Protein AF-A0A9E1URF8-F1 (afdb_monomer_lite)

Radius of gyration: 31.55 Å; chains: 1; bounding box: 64×86×86 Å

pLDDT: mean 79.65, std 16.16, range [24.22, 97.81]

Structure (mmCIF, N/CA/C/O backbone):
data_AF-A0A9E1URF8-F1
#
_entry.id   AF-A0A9E1URF8-F1
#
loop_
_atom_site.group_PDB
_atom_site.id
_atom_site.type_symbol
_atom_site.label_atom_id
_atom_site.label_alt_id
_atom_site.label_comp_id
_atom_site.label_asym_id
_atom_site.label_entity_id
_atom_site.label_seq_id
_atom_site.pdbx_PDB_ins_code
_atom_site.Cartn_x
_atom_site.Cartn_y
_atom_site.Cartn_z
_atom_site.occupancy
_atom_site.B_iso_or_equiv
_atom_site.auth_seq_id
_atom_site.auth_comp_id
_atom_site.auth_asym_id
_atom_site.auth_atom_id
_atom_site.pdbx_PDB_model_num
ATOM 1 N N . MET A 1 1 ? -19.059 9.913 54.312 1.00 42.00 1 MET A N 1
ATOM 2 C CA . MET A 1 1 ? -19.598 9.337 53.066 1.00 42.00 1 MET A CA 1
ATOM 3 C C . MET A 1 1 ? -18.740 9.883 51.946 1.00 42.00 1 MET A C 1
ATOM 5 O O . MET A 1 1 ? -18.794 11.081 51.716 1.00 42.00 1 MET A O 1
ATOM 9 N N . VAL A 1 2 ? -17.855 9.065 51.375 1.00 47.31 2 VAL A N 1
ATOM 10 C CA . VAL A 1 2 ? -17.087 9.467 50.189 1.00 47.31 2 VAL A CA 1
ATOM 11 C C . VAL A 1 2 ? -18.088 9.438 49.040 1.00 47.31 2 VAL A C 1
ATOM 13 O O . VAL A 1 2 ? -18.632 8.384 48.735 1.00 47.31 2 VAL A O 1
ATOM 16 N N . THR A 1 3 ? -18.453 10.602 48.520 1.00 55.50 3 THR A N 1
ATOM 17 C CA . THR A 1 3 ? -19.272 10.703 47.311 1.00 55.50 3 THR A CA 1
ATOM 18 C C . THR A 1 3 ? -18.408 10.273 46.134 1.00 55.50 3 THR A C 1
ATOM 20 O O . THR A 1 3 ? -17.404 10.929 45.859 1.00 55.50 3 THR A O 1
ATOM 23 N N . ASP A 1 4 ? -18.778 9.174 45.477 1.00 77.75 4 ASP A N 1
ATOM 24 C CA . ASP A 1 4 ? -18.126 8.704 44.255 1.00 77.75 4 ASP A CA 1
ATOM 25 C C . ASP A 1 4 ? -18.228 9.790 43.170 1.00 77.75 4 ASP A C 1
ATOM 27 O O . ASP A 1 4 ? -19.323 10.102 42.696 1.00 77.75 4 ASP A O 1
ATOM 31 N N . ARG A 1 5 ? -17.093 10.397 42.804 1.00 91.38 5 ARG A N 1
ATOM 32 C CA . ARG A 1 5 ? -17.011 11.490 41.821 1.00 91.38 5 ARG A CA 1
ATOM 33 C C . ARG A 1 5 ? -16.596 10.973 40.444 1.00 91.38 5 ARG A C 1
ATOM 35 O O . ARG A 1 5 ? -15.884 9.976 40.341 1.00 91.38 5 ARG A O 1
ATOM 42 N N . ILE A 1 6 ? -17.019 11.651 39.381 1.00 95.31 6 ILE A N 1
ATOM 43 C CA . ILE A 1 6 ? -16.545 11.398 38.012 1.00 95.31 6 ILE A CA 1
ATOM 44 C C . ILE A 1 6 ? -15.456 12.420 37.688 1.00 95.31 6 ILE A C 1
ATOM 46 O O . ILE A 1 6 ? -15.626 13.614 37.942 1.00 95.31 6 ILE A O 1
ATOM 50 N N . VAL A 1 7 ? -14.340 11.961 37.128 1.00 96.94 7 VAL A N 1
ATOM 51 C CA . VAL A 1 7 ? -13.270 12.849 36.659 1.00 96.94 7 VAL A CA 1
ATOM 52 C C . VAL A 1 7 ? -13.406 13.019 35.154 1.00 96.94 7 VAL A C 1
ATOM 54 O O . VAL A 1 7 ? -13.582 12.036 34.447 1.00 96.94 7 VAL A O 1
ATOM 57 N N . VAL A 1 8 ? -13.350 14.250 34.658 1.00 97.38 8 VAL A N 1
ATOM 58 C CA . VAL A 1 8 ? -13.491 14.581 33.239 1.00 97.38 8 VAL A CA 1
ATOM 59 C C . VAL A 1 8 ? -12.167 15.140 32.733 1.00 97.38 8 VAL A C 1
ATOM 61 O O . VAL A 1 8 ? -11.780 16.230 33.143 1.00 97.38 8 VAL A O 1
ATOM 64 N N . LEU A 1 9 ? -11.501 14.419 31.829 1.00 97.06 9 LEU A N 1
ATOM 65 C CA . LEU A 1 9 ? -10.323 14.883 31.092 1.00 97.06 9 LEU A CA 1
ATOM 66 C C . LEU A 1 9 ? -10.766 15.295 29.689 1.00 97.06 9 LEU A C 1
ATOM 68 O O . LEU A 1 9 ? -11.157 14.443 28.892 1.00 97.06 9 LEU A O 1
ATOM 72 N N . ALA A 1 10 ? -10.742 16.585 29.360 1.00 94.94 10 ALA A N 1
ATOM 73 C CA . ALA A 1 10 ? -11.346 17.058 28.114 1.00 94.94 10 ALA A CA 1
ATOM 74 C C . ALA A 1 10 ? -10.492 18.058 27.340 1.00 94.94 10 ALA A C 1
ATOM 76 O O . ALA A 1 10 ? -9.680 18.794 27.900 1.00 94.94 10 ALA A O 1
ATOM 77 N N . CYS A 1 11 ? -10.721 18.095 26.027 1.00 92.00 11 CYS A N 1
ATOM 78 C CA . CYS A 1 11 ? -10.181 19.125 25.151 1.00 92.00 11 CYS A CA 1
ATOM 79 C C . CYS A 1 11 ? -10.711 20.502 25.563 1.00 92.00 11 CYS A C 1
ATOM 81 O O . CYS A 1 11 ? -11.910 20.655 25.804 1.00 92.00 11 CYS A O 1
ATOM 83 N N . GLY A 1 12 ? -9.857 21.530 25.530 1.00 88.69 12 GLY A N 1
ATOM 84 C CA . GLY A 1 12 ? -10.263 22.917 25.779 1.00 88.69 12 GLY A CA 1
ATOM 85 C C . GLY A 1 12 ? -11.439 23.406 24.928 1.00 88.69 12 GLY A C 1
ATOM 86 O O . GLY A 1 12 ? -12.188 24.268 25.376 1.00 88.69 12 GLY A O 1
ATOM 87 N N . VAL A 1 13 ? -11.649 22.827 23.741 1.00 88.69 13 VAL A N 1
ATOM 88 C CA . VAL A 1 13 ? -12.793 23.137 22.863 1.00 88.69 13 VAL A CA 1
ATOM 89 C C . VAL A 1 13 ? -14.142 22.761 23.493 1.00 88.69 13 VAL A C 1
ATOM 91 O O . VAL A 1 13 ? -15.145 23.376 23.157 1.00 88.69 13 VAL A O 1
ATOM 94 N N . LEU A 1 14 ? -14.184 21.787 24.406 1.00 93.31 14 LEU A N 1
ATOM 95 C CA . LEU A 1 14 ? -15.411 21.345 25.086 1.00 93.31 14 LEU A CA 1
ATOM 96 C C . LEU A 1 14 ? -15.579 21.958 26.483 1.00 93.31 14 LEU A C 1
ATOM 98 O O . LEU A 1 14 ? -16.539 21.635 27.181 1.00 93.31 14 LEU A O 1
ATOM 102 N N . GLU A 1 15 ? -14.655 22.821 26.920 1.00 93.12 15 GLU A N 1
ATOM 103 C CA . GLU A 1 15 ? -14.652 23.354 28.286 1.00 93.12 15 GLU A CA 1
ATOM 104 C C . GLU A 1 15 ? -15.969 24.043 28.646 1.00 93.12 15 GLU A C 1
ATOM 106 O O . GLU A 1 15 ? -16.508 23.801 29.725 1.00 93.12 15 GLU A O 1
ATOM 111 N N . TRP A 1 16 ? -16.492 24.880 27.747 1.00 92.62 16 TRP A N 1
ATOM 112 C CA . TRP A 1 16 ? -17.740 25.599 27.983 1.00 92.62 16 TRP A CA 1
ATOM 113 C C . TRP A 1 16 ? -18.911 24.628 28.197 1.00 92.62 16 TRP A C 1
ATOM 115 O O . TRP A 1 16 ? -19.543 24.680 29.251 1.00 92.62 16 TRP A O 1
ATOM 125 N N . ASN A 1 17 ? -19.121 23.674 27.279 1.00 93.25 17 ASN A N 1
ATOM 126 C CA . ASN A 1 17 ? -20.200 22.681 27.367 1.00 93.25 17 ASN A CA 1
ATOM 127 C C . ASN A 1 17 ? -20.134 21.888 28.683 1.00 93.25 17 ASN A C 1
ATOM 129 O O . ASN A 1 17 ? -21.132 21.736 29.386 1.00 93.25 17 ASN A O 1
ATOM 133 N N . ILE A 1 18 ? -18.938 21.421 29.060 1.00 94.38 18 ILE A N 1
ATOM 134 C CA . ILE A 1 18 ? -18.736 20.640 30.289 1.00 94.38 18 ILE A CA 1
ATOM 135 C C . ILE A 1 18 ? -19.039 21.486 31.531 1.00 94.38 18 ILE A C 1
ATOM 137 O O . ILE A 1 18 ? -19.666 20.996 32.472 1.00 94.38 18 ILE A O 1
ATOM 141 N N . ARG A 1 19 ? -18.612 22.755 31.554 1.00 93.06 19 ARG A N 1
ATOM 142 C CA . ARG A 1 19 ? -18.850 23.652 32.693 1.00 93.06 19 ARG A CA 1
ATOM 143 C C . ARG A 1 19 ? -20.314 24.051 32.834 1.00 93.06 19 ARG A C 1
ATOM 145 O O . ARG A 1 19 ? -20.770 24.150 33.969 1.00 93.06 19 ARG A O 1
ATOM 152 N N . GLU A 1 20 ? -21.045 24.257 31.740 1.00 92.69 20 GLU A N 1
ATOM 153 C CA . GLU A 1 20 ? -22.490 24.507 31.803 1.00 92.69 20 GLU A CA 1
ATOM 154 C C . GLU A 1 20 ? -23.233 23.289 32.361 1.00 92.69 20 GLU A C 1
ATOM 156 O O . GLU A 1 20 ? -23.974 23.423 33.334 1.00 92.69 20 GLU A O 1
ATOM 161 N N . LEU A 1 21 ? -22.940 22.085 31.854 1.00 92.44 21 LEU A N 1
ATOM 162 C CA . LEU A 1 21 ? -23.525 20.842 32.371 1.00 92.44 21 LEU A CA 1
ATOM 163 C C . LEU A 1 21 ? -23.205 20.616 33.856 1.00 92.44 21 LEU A C 1
ATOM 165 O O . LEU A 1 21 ? -24.053 20.143 34.611 1.00 92.44 21 LEU A O 1
ATOM 169 N N . ALA A 1 22 ? -22.004 20.984 34.305 1.00 92.06 22 ALA A N 1
ATOM 170 C CA . ALA A 1 22 ? -21.599 20.838 35.700 1.00 92.06 22 ALA A CA 1
ATOM 171 C C . ALA A 1 22 ? -22.412 21.708 36.675 1.00 92.06 22 ALA A C 1
ATOM 173 O O . ALA A 1 22 ? -22.561 21.322 37.833 1.00 92.06 22 ALA A O 1
ATOM 174 N N . LYS A 1 23 ? -22.965 22.850 36.233 1.00 91.69 23 LYS A N 1
ATOM 175 C CA . LYS A 1 23 ? -23.823 23.712 37.074 1.00 91.69 23 LYS A CA 1
ATOM 176 C C . LYS A 1 23 ? -25.148 23.043 37.438 1.00 91.69 23 LYS A C 1
ATOM 178 O O . LYS A 1 23 ? -25.749 23.395 38.449 1.00 91.69 23 LYS A O 1
ATOM 183 N N . GLU A 1 24 ? -25.603 22.104 36.614 1.00 89.38 24 GLU A N 1
ATOM 184 C CA . GLU A 1 24 ? -26.851 21.366 36.818 1.00 89.38 24 GLU A CA 1
ATOM 185 C C . GLU A 1 24 ? -26.677 20.145 37.739 1.00 89.38 24 GLU A C 1
ATOM 187 O O . GLU A 1 24 ? -27.660 19.520 38.138 1.00 89.38 24 GLU A O 1
ATOM 192 N N . LEU A 1 25 ? -25.434 19.791 38.082 1.00 88.81 25 LEU A N 1
ATOM 193 C CA . LEU A 1 25 ? -25.100 18.605 38.865 1.00 88.81 25 LEU A CA 1
ATOM 194 C C . LEU A 1 25 ? -24.797 18.949 40.333 1.00 88.81 25 LEU A C 1
ATOM 196 O O . LEU A 1 25 ? -24.373 20.065 40.641 1.00 88.81 25 LEU A O 1
ATOM 200 N N . PRO A 1 26 ? -24.979 17.998 41.274 1.00 88.25 26 PRO A N 1
ATOM 201 C CA . PRO A 1 26 ? -24.660 18.224 42.680 1.00 88.25 26 PRO A CA 1
ATOM 202 C C . PRO A 1 26 ? -23.198 18.670 42.876 1.00 88.25 26 PRO A C 1
ATOM 204 O O . PRO A 1 26 ? -22.300 18.075 42.267 1.00 88.25 26 PRO A O 1
ATOM 207 N N . PRO A 1 27 ? -22.916 19.659 43.746 1.00 85.75 27 PRO A N 1
ATOM 208 C CA . PRO A 1 27 ? -21.550 20.100 44.017 1.00 85.75 27 PRO A CA 1
ATOM 209 C C . PRO A 1 27 ? -20.642 18.940 44.443 1.00 85.75 27 PRO A C 1
ATOM 211 O O . PRO A 1 27 ? -21.010 18.137 45.298 1.00 85.75 27 PRO A O 1
ATOM 214 N N . GLY A 1 28 ? -19.450 18.854 43.847 1.00 83.38 28 GLY A N 1
ATOM 215 C CA . GLY A 1 28 ? -18.476 17.793 44.132 1.00 83.38 28 GLY A CA 1
ATOM 216 C C . GLY A 1 28 ? -18.713 16.466 43.399 1.00 83.38 28 GLY A C 1
ATOM 217 O O . GLY A 1 28 ? -17.927 15.540 43.583 1.00 83.38 28 GLY A O 1
ATOM 218 N N . SER A 1 29 ? -19.746 16.365 42.552 1.00 88.12 29 SER A N 1
ATOM 219 C CA . SER A 1 29 ? -19.986 15.178 41.710 1.00 88.12 29 SER A CA 1
ATOM 220 C C . SER A 1 29 ? -19.006 15.044 40.536 1.00 88.12 29 SER A C 1
ATOM 222 O O . SER A 1 29 ? -18.731 13.923 40.106 1.00 88.12 29 SER A O 1
ATOM 224 N N . LEU A 1 30 ? -18.451 16.163 40.052 1.00 93.56 30 LEU A N 1
ATOM 225 C CA . LEU A 1 30 ? -17.481 16.217 38.958 1.00 93.56 30 LEU A CA 1
ATOM 226 C C . LEU A 1 30 ? -16.161 16.868 39.383 1.00 93.56 30 LEU A C 1
ATOM 228 O O . LEU A 1 30 ? -16.154 17.924 40.016 1.00 93.56 30 LEU A O 1
ATOM 232 N N . GLN A 1 31 ? -15.052 16.285 38.938 1.00 94.31 31 GLN A N 1
ATOM 233 C CA . GLN A 1 31 ? -13.730 16.912 38.890 1.00 94.31 31 GLN A CA 1
ATOM 234 C C . GLN A 1 31 ? -13.374 17.134 37.418 1.00 94.31 31 GLN A C 1
ATOM 236 O O . GLN A 1 31 ? -13.304 16.177 36.658 1.00 94.31 31 GLN A O 1
ATOM 241 N N . ILE A 1 32 ? -13.189 18.387 37.000 1.00 95.88 32 ILE A N 1
ATOM 242 C CA . ILE A 1 32 ? -12.977 18.742 35.589 1.00 95.88 32 ILE A CA 1
ATOM 243 C C . ILE A 1 32 ? -11.530 19.184 35.394 1.00 95.88 32 ILE A C 1
ATOM 245 O O . ILE A 1 32 ? -11.098 20.163 36.004 1.00 95.88 32 ILE A O 1
ATOM 249 N N . GLU A 1 33 ? -10.818 18.509 34.499 1.00 95.62 33 GLU A N 1
ATOM 250 C CA . GLU A 1 33 ? -9.464 18.844 34.075 1.00 95.62 33 GLU A CA 1
ATOM 251 C C . GLU A 1 33 ? -9.463 19.128 32.569 1.00 95.62 33 GLU A C 1
ATOM 253 O O . GLU A 1 33 ? -9.773 18.275 31.732 1.00 95.62 33 GLU A O 1
ATOM 258 N N . ILE A 1 34 ? -9.149 20.376 32.223 1.00 93.69 34 ILE A N 1
ATOM 259 C CA . ILE A 1 34 ? -9.137 20.848 30.841 1.00 93.69 34 ILE A CA 1
ATOM 260 C C . ILE A 1 34 ? -7.703 20.853 30.333 1.00 93.69 34 ILE A C 1
ATOM 262 O O . ILE A 1 34 ? -6.846 21.559 30.862 1.00 93.69 34 ILE A O 1
ATOM 266 N N . LEU A 1 35 ? -7.463 20.088 29.275 1.00 88.81 35 LEU A N 1
ATOM 267 C CA . LEU A 1 35 ? -6.190 20.056 28.570 1.00 88.81 35 LEU A CA 1
ATOM 268 C C . LEU A 1 35 ? -6.166 21.112 27.448 1.00 88.81 35 LEU A C 1
ATOM 270 O O . LEU A 1 35 ? -7.229 21.524 26.961 1.00 88.81 35 LEU A O 1
ATOM 274 N N . PRO A 1 36 ? -4.972 21.550 26.999 1.00 83.50 36 PRO A N 1
ATOM 275 C CA . PRO A 1 36 ? -4.839 22.485 25.887 1.00 83.50 36 PRO A CA 1
ATOM 276 C C . PRO A 1 36 ? -5.662 22.077 24.657 1.00 83.50 36 PRO A C 1
ATOM 278 O O . PRO A 1 36 ? -5.729 20.905 24.279 1.00 83.50 36 PRO A O 1
ATOM 281 N N . ALA A 1 37 ? -6.293 23.058 24.012 1.00 72.44 37 ALA A N 1
ATOM 282 C CA . ALA A 1 37 ? -6.936 22.828 22.724 1.00 72.44 37 ALA A CA 1
ATOM 283 C C . ALA A 1 37 ? -5.887 22.436 21.665 1.00 72.44 37 ALA A C 1
ATOM 285 O O . ALA A 1 37 ? -4.705 22.733 21.806 1.00 72.44 37 ALA A O 1
ATOM 286 N N . GLN A 1 38 ? -6.335 21.788 20.587 1.00 68.44 38 GLN A N 1
ATOM 287 C CA . GLN A 1 38 ? -5.504 21.374 19.442 1.00 68.44 38 GLN A CA 1
ATOM 288 C C . GLN A 1 38 ? -4.477 20.255 19.691 1.00 68.44 38 GLN A C 1
ATOM 290 O O . GLN A 1 38 ? -3.775 19.877 18.759 1.00 68.44 38 GLN A O 1
ATOM 295 N N . LEU A 1 39 ? -4.455 19.609 20.864 1.00 72.00 39 LEU A N 1
ATOM 296 C CA . LEU A 1 39 ? -3.596 18.432 21.093 1.00 72.00 39 LEU A CA 1
ATOM 297 C C . LEU A 1 39 ? -3.831 17.276 20.097 1.00 72.00 39 LEU A C 1
ATOM 299 O O . LEU A 1 39 ? -2.935 16.468 19.888 1.00 72.00 39 LEU A O 1
ATOM 303 N N . HIS A 1 40 ? -4.987 17.221 19.422 1.00 70.44 40 HIS A N 1
ATOM 304 C CA . HIS A 1 40 ? -5.254 16.258 18.342 1.00 70.44 40 HIS A CA 1
ATOM 305 C C . HIS A 1 40 ? -4.320 16.415 17.126 1.00 70.44 40 HIS A C 1
ATOM 307 O O . HIS A 1 40 ? -4.210 15.489 16.329 1.00 70.44 40 HIS A O 1
ATOM 313 N N . GLN A 1 41 ? -3.642 17.558 16.977 1.00 63.12 41 GLN A N 1
ATOM 314 C CA . GLN A 1 41 ? -2.602 17.761 15.962 1.00 63.12 41 GLN A CA 1
ATOM 315 C C . GLN A 1 41 ? -1.305 17.007 16.304 1.00 63.12 41 GLN A C 1
ATOM 317 O O . GLN A 1 41 ? -0.474 16.789 15.428 1.00 63.12 41 GLN A O 1
ATOM 322 N N . ASN A 1 42 ? -1.141 16.570 17.559 1.00 71.19 42 ASN A N 1
ATOM 323 C CA . ASN A 1 42 ? -0.041 15.722 18.012 1.00 71.19 42 ASN A CA 1
ATOM 324 C C . ASN A 1 42 ? -0.581 14.518 18.821 1.00 71.19 42 ASN A C 1
ATOM 326 O O . ASN A 1 42 ? -0.523 14.517 20.056 1.00 71.19 42 ASN A O 1
ATOM 330 N N . PRO A 1 43 ? -1.114 13.480 18.144 1.00 74.31 43 PRO A N 1
ATOM 331 C CA . PRO A 1 43 ? -1.790 12.357 18.798 1.00 74.31 43 PRO A CA 1
ATOM 332 C C . PRO A 1 43 ? -0.923 11.583 19.794 1.00 74.31 43 PRO A C 1
ATOM 334 O O . PRO A 1 43 ? -1.433 11.116 20.809 1.00 74.31 43 PRO A O 1
ATOM 337 N N . SER A 1 44 ? 0.383 11.470 19.538 1.00 68.31 44 SER A N 1
ATOM 338 C CA . SER A 1 44 ? 1.322 10.816 20.456 1.00 68.31 44 SER A CA 1
ATOM 339 C C . SER A 1 44 ? 1.427 11.577 21.775 1.00 68.31 44 SER A C 1
ATOM 341 O O . SER A 1 44 ? 1.327 10.972 22.839 1.00 68.31 44 SER A O 1
ATOM 343 N N . ARG A 1 45 ? 1.550 12.911 21.709 1.00 77.25 45 ARG A N 1
ATOM 344 C CA . ARG A 1 45 ? 1.586 13.760 22.904 1.00 77.25 45 ARG A CA 1
ATOM 345 C C . ARG A 1 45 ? 0.253 13.760 23.646 1.00 77.25 45 ARG A C 1
ATOM 347 O O . ARG A 1 45 ? 0.243 13.765 24.872 1.00 77.25 45 ARG A O 1
ATOM 354 N N . LEU A 1 46 ? -0.865 13.747 22.918 1.00 84.50 46 LEU A N 1
ATOM 355 C CA . LEU A 1 46 ? -2.193 13.611 23.515 1.00 84.50 46 LEU A CA 1
ATOM 356 C C . LEU A 1 46 ? -2.323 12.293 24.294 1.00 84.50 46 LEU A C 1
ATOM 358 O O . LEU A 1 46 ? -2.781 12.320 25.433 1.00 84.50 46 LEU A O 1
ATOM 362 N N . ARG A 1 47 ? -1.889 11.168 23.709 1.00 92.19 47 ARG A N 1
ATOM 363 C CA . ARG A 1 47 ? -1.942 9.849 24.358 1.00 92.19 47 ARG A CA 1
ATOM 364 C C . ARG A 1 47 ? -1.107 9.806 25.629 1.00 92.19 47 ARG A C 1
ATOM 366 O O . ARG A 1 47 ? -1.605 9.359 26.652 1.00 92.19 47 ARG A O 1
ATOM 373 N N . GLU A 1 48 ? 0.132 10.285 25.556 1.00 90.19 48 GLU A N 1
ATOM 374 C CA . GLU A 1 48 ? 1.050 10.352 26.697 1.00 90.19 48 GLU A CA 1
ATOM 375 C C . GLU A 1 48 ? 0.429 11.154 27.849 1.00 90.19 48 GLU A C 1
ATOM 377 O O . GLU A 1 48 ? 0.256 10.626 28.941 1.00 90.19 48 GLU A O 1
ATOM 382 N N . LEU A 1 49 ? -0.039 12.378 27.574 1.00 90.94 49 LEU A N 1
ATOM 383 C CA . LEU A 1 49 ? -0.667 13.237 28.584 1.00 90.94 49 LEU A CA 1
ATOM 384 C C . LEU A 1 49 ? -1.930 12.622 29.200 1.00 90.94 49 LEU A C 1
ATOM 386 O O . LEU A 1 49 ? -2.166 12.761 30.400 1.00 90.94 49 LEU A O 1
ATOM 390 N N . LEU A 1 50 ? -2.766 11.977 28.382 1.00 95.94 50 LEU A N 1
ATOM 391 C CA . LEU A 1 50 ? -3.969 11.310 28.872 1.00 95.94 50 LEU A CA 1
ATOM 392 C C . LEU A 1 50 ? -3.618 10.092 29.726 1.00 95.94 50 LEU A C 1
ATOM 394 O O . LEU A 1 50 ? -4.212 9.929 30.788 1.00 95.94 50 LEU A O 1
ATOM 398 N N . GLN A 1 51 ? -2.663 9.263 29.298 1.00 96.56 51 GLN A N 1
ATOM 399 C CA . GLN A 1 51 ? -2.255 8.081 30.052 1.00 96.56 51 GLN A CA 1
ATOM 400 C C . GLN A 1 51 ? -1.591 8.459 31.376 1.00 96.56 51 GLN A C 1
ATOM 402 O O . GLN A 1 51 ? -1.948 7.878 32.397 1.00 96.56 51 GLN A O 1
ATOM 407 N N . ASP A 1 52 ? -0.704 9.457 31.380 1.00 95.06 52 ASP A N 1
ATOM 408 C CA . ASP A 1 52 ? -0.065 9.969 32.596 1.00 95.06 52 ASP A CA 1
ATOM 409 C C . ASP A 1 52 ? -1.126 10.400 33.612 1.00 95.06 52 ASP A C 1
ATOM 411 O O . ASP A 1 52 ? -1.104 9.987 34.773 1.00 95.06 52 ASP A O 1
ATOM 415 N N . ARG A 1 53 ? -2.132 11.159 33.161 1.00 96.06 53 ARG A N 1
ATOM 416 C CA . ARG A 1 53 ? -3.197 11.612 34.055 1.00 96.06 53 ARG A CA 1
ATOM 417 C C . ARG A 1 53 ? -4.117 10.478 34.508 1.00 96.06 53 ARG A C 1
ATOM 419 O O . ARG A 1 53 ? -4.538 10.468 35.663 1.00 96.06 53 ARG A O 1
ATOM 426 N N . ILE A 1 54 ? -4.414 9.509 33.641 1.00 96.12 54 ILE A N 1
ATOM 427 C CA . ILE A 1 54 ? -5.154 8.292 34.013 1.00 96.12 54 ILE A CA 1
ATOM 428 C C . ILE A 1 54 ? -4.396 7.512 35.097 1.00 96.12 54 ILE A C 1
ATOM 430 O O . ILE A 1 54 ? -5.014 7.053 36.058 1.00 96.12 54 ILE A O 1
ATOM 434 N N . ASP A 1 55 ? -3.075 7.390 34.970 1.00 94.12 55 ASP A N 1
ATOM 435 C CA . ASP A 1 55 ? -2.219 6.663 35.909 1.00 94.12 55 ASP A CA 1
ATOM 436 C C . ASP A 1 55 ? -2.140 7.365 37.269 1.00 94.12 55 ASP A C 1
ATOM 438 O O . ASP A 1 55 ? -2.205 6.711 38.310 1.00 94.12 55 ASP A O 1
ATOM 442 N N . GLU A 1 56 ? -2.082 8.696 37.278 1.00 93.81 56 GLU A N 1
ATOM 443 C CA . GLU A 1 56 ? -2.135 9.489 38.507 1.00 93.81 56 GLU A CA 1
ATOM 444 C C . GLU A 1 56 ? -3.504 9.370 39.203 1.00 93.81 56 GLU A C 1
ATOM 446 O O . GLU A 1 56 ? -3.570 9.143 40.414 1.00 93.81 56 GLU A O 1
ATOM 451 N N . LEU A 1 57 ? -4.602 9.455 38.442 1.00 93.62 57 LEU A N 1
ATOM 452 C CA . LEU A 1 57 ? -5.971 9.331 38.958 1.00 93.62 57 LEU A CA 1
ATOM 453 C C . LEU A 1 57 ? -6.288 7.927 39.476 1.00 93.62 57 LEU A C 1
ATOM 455 O O . LEU A 1 57 ? -7.068 7.782 40.415 1.00 93.62 57 LEU A O 1
ATOM 459 N N . ALA A 1 58 ? -5.673 6.889 38.910 1.00 88.12 58 ALA A N 1
ATOM 460 C CA . ALA A 1 58 ? -5.830 5.514 39.373 1.00 88.12 58 ALA A CA 1
ATOM 461 C C . ALA A 1 58 ? -5.449 5.344 40.860 1.00 88.12 58 ALA A C 1
ATOM 463 O O . ALA A 1 58 ? -5.988 4.485 41.558 1.00 88.12 58 ALA A O 1
ATOM 464 N N . GLY A 1 59 ? -4.542 6.171 41.385 1.00 83.50 59 GLY A N 1
ATOM 465 C CA . GLY A 1 59 ? -4.156 6.150 42.798 1.00 83.50 59 GLY A CA 1
ATOM 466 C C . GLY A 1 59 ? -5.164 6.803 43.755 1.00 83.50 59 GLY A C 1
ATOM 467 O O . GLY A 1 59 ? -5.032 6.650 44.971 1.00 83.50 59 GLY A O 1
ATOM 468 N N . GLU A 1 60 ? -6.159 7.535 43.247 1.00 88.44 60 GLU A N 1
ATOM 469 C CA . GLU A 1 60 ? -7.054 8.359 44.061 1.00 88.44 60 GLU A CA 1
ATOM 470 C C . GLU A 1 60 ? -8.344 7.608 44.469 1.00 88.44 60 GLU A C 1
ATOM 472 O O . GLU A 1 60 ? -9.063 7.072 43.623 1.00 88.44 60 GLU A O 1
ATOM 477 N N . PRO A 1 61 ? -8.711 7.585 45.765 1.00 86.00 61 PRO A N 1
ATOM 478 C CA . PRO A 1 61 ? -9.940 6.937 46.213 1.00 86.00 61 PRO A CA 1
ATOM 479 C C . PRO A 1 61 ? -11.193 7.759 45.866 1.00 86.00 61 PRO A C 1
ATOM 481 O O . PRO A 1 61 ? -11.193 8.991 45.924 1.00 86.00 61 PRO A O 1
ATOM 484 N N . GLY A 1 62 ? -12.305 7.063 45.604 1.00 87.62 62 GLY A N 1
ATOM 485 C CA . GLY A 1 62 ? -13.625 7.677 45.399 1.00 87.62 62 GLY A CA 1
ATOM 486 C C . GLY A 1 62 ? -13.892 8.180 43.978 1.00 87.62 62 GLY A C 1
ATOM 487 O O . GLY A 1 62 ? -14.759 9.035 43.803 1.00 87.62 62 GLY A O 1
ATOM 488 N N . ILE A 1 63 ? -13.160 7.687 42.971 1.00 93.06 63 ILE A N 1
ATOM 489 C CA . ILE A 1 63 ? -13.436 7.960 41.554 1.00 93.06 63 ILE A CA 1
ATOM 490 C C . ILE A 1 63 ? -14.279 6.823 40.965 1.00 93.06 63 ILE A C 1
ATOM 492 O O . ILE A 1 63 ? -13.862 5.667 40.952 1.00 93.06 63 ILE A O 1
ATOM 496 N N . ARG A 1 64 ? -15.458 7.164 40.436 1.00 91.00 64 ARG A N 1
ATOM 497 C CA . ARG A 1 64 ? -16.386 6.219 39.789 1.00 91.00 64 ARG A CA 1
ATOM 498 C C . ARG A 1 64 ? -15.964 5.842 38.368 1.00 91.00 64 ARG A C 1
ATOM 500 O O . ARG A 1 64 ? -16.260 4.744 37.908 1.00 91.00 64 ARG A O 1
ATOM 507 N N . GLY A 1 65 ? -15.343 6.780 37.658 1.00 94.06 65 GLY A N 1
ATOM 508 C CA . GLY A 1 65 ? -14.908 6.640 36.271 1.00 94.06 65 GLY A CA 1
ATOM 509 C C . GLY A 1 65 ? -14.230 7.906 35.759 1.00 94.06 65 GLY A C 1
ATOM 510 O O . GLY A 1 65 ? -14.460 8.998 36.292 1.00 94.06 65 GLY A O 1
ATOM 511 N N . ILE A 1 66 ? -13.404 7.742 34.727 1.00 97.31 66 ILE A N 1
ATOM 512 C CA . ILE A 1 66 ? -12.694 8.825 34.044 1.00 97.31 66 ILE A CA 1
ATOM 513 C C . ILE A 1 66 ? -13.340 9.027 32.672 1.00 97.31 66 ILE A C 1
ATOM 515 O O . ILE A 1 66 ? -13.221 8.194 31.779 1.00 97.31 66 ILE A O 1
ATOM 519 N N . VAL A 1 67 ? -14.042 10.140 32.511 1.00 97.44 67 VAL A N 1
ATOM 520 C CA . VAL A 1 67 ? -14.670 10.573 31.263 1.00 97.44 67 VAL A CA 1
ATOM 521 C C . VAL A 1 67 ? -13.649 11.302 30.402 1.00 97.44 67 VAL A C 1
ATOM 523 O O . VAL A 1 67 ? -13.049 12.279 30.842 1.00 97.44 67 VAL A O 1
ATOM 526 N N . LEU A 1 68 ? -13.490 10.863 29.157 1.00 96.94 68 LEU A N 1
ATOM 527 C CA . LEU A 1 68 ? -12.621 11.503 28.178 1.00 96.94 68 LEU A CA 1
ATOM 528 C C . LEU A 1 68 ? -13.460 12.340 27.211 1.00 96.94 68 LEU A C 1
ATOM 530 O O . LEU A 1 68 ? -14.197 11.809 26.386 1.00 96.94 68 LEU A O 1
ATOM 534 N N . GLY A 1 69 ? -13.329 13.663 27.283 1.00 94.12 69 GLY A N 1
ATOM 535 C CA . GLY A 1 69 ? -13.929 14.615 26.342 1.00 94.12 69 GLY A CA 1
ATOM 536 C C . GLY A 1 69 ? -13.165 14.672 25.017 1.00 94.12 69 GLY A C 1
ATOM 537 O O . GLY A 1 69 ? -12.704 15.741 24.614 1.00 94.12 69 GLY A O 1
ATOM 538 N N . TYR A 1 70 ? -12.981 13.515 24.385 1.00 93.25 70 TYR A N 1
ATOM 539 C CA . TYR A 1 70 ? -12.221 13.317 23.154 1.00 93.25 70 TYR A CA 1
ATOM 540 C C . TYR A 1 70 ? -12.838 12.183 22.335 1.00 93.25 70 TYR A C 1
ATOM 542 O O . TYR A 1 70 ? -13.138 11.132 22.887 1.00 93.25 70 TYR A O 1
ATOM 550 N N . GLY A 1 71 ? -12.976 12.380 21.022 1.00 88.75 71 GLY A N 1
ATOM 551 C CA . GLY A 1 71 ? -13.227 11.284 20.083 1.00 88.75 71 GLY A CA 1
ATOM 552 C C . GLY A 1 71 ? -11.945 10.491 19.803 1.00 88.75 71 GLY A C 1
ATOM 553 O O . GLY A 1 71 ? -11.030 10.459 20.626 1.00 88.75 71 GLY A O 1
ATOM 554 N N . VAL A 1 72 ? -11.832 9.878 18.622 1.00 81.69 72 VAL A N 1
ATOM 555 C CA . VAL A 1 72 ? -10.596 9.207 18.166 1.00 81.69 72 VAL A CA 1
ATOM 556 C C . VAL A 1 72 ? -9.441 10.211 18.092 1.00 81.69 72 VAL A C 1
ATOM 558 O O . VAL A 1 72 ? -8.310 9.865 18.428 1.00 81.69 72 VAL A O 1
ATOM 561 N N . CYS A 1 73 ? -9.721 11.460 17.695 1.00 80.75 73 CYS A N 1
ATOM 562 C CA . CYS A 1 73 ? -8.813 12.612 17.769 1.00 80.75 73 CYS A CA 1
ATOM 563 C C . CYS A 1 73 ? -7.398 12.290 17.251 1.00 80.75 73 CYS A C 1
ATOM 565 O O . CYS A 1 73 ? -6.412 12.384 17.983 1.00 80.75 73 CYS A O 1
ATOM 567 N N . GLY A 1 74 ? -7.313 11.843 15.993 1.00 59.25 74 GLY A N 1
ATOM 568 C CA . GLY A 1 74 ? -6.044 11.449 15.369 1.00 59.25 74 GLY A CA 1
ATOM 569 C C . GLY A 1 74 ? -5.439 10.156 15.935 1.00 59.25 74 GLY A C 1
ATOM 570 O O . GLY A 1 74 ? -4.245 9.929 15.791 1.00 59.25 74 GLY A O 1
ATOM 571 N N . ARG A 1 75 ? -6.257 9.309 16.578 1.00 77.19 75 ARG A N 1
ATOM 572 C CA . ARG A 1 75 ? -5.890 8.095 17.337 1.00 77.19 75 ARG A CA 1
ATOM 573 C C . ARG A 1 75 ? -5.179 8.362 18.667 1.00 77.19 75 ARG A C 1
ATOM 575 O O . ARG A 1 75 ? -4.628 7.433 19.258 1.00 77.19 75 ARG A O 1
ATOM 582 N N . GLY A 1 76 ? -5.206 9.598 19.167 1.00 80.12 76 GLY A N 1
ATOM 583 C CA . GLY A 1 76 ? -4.576 9.957 20.443 1.00 80.12 76 GLY A CA 1
ATOM 584 C C . GLY A 1 76 ? -5.266 9.355 21.671 1.00 80.12 76 GLY A C 1
ATOM 585 O O . GLY A 1 76 ? -4.661 9.291 22.732 1.00 80.12 76 GLY A O 1
ATOM 586 N N . THR A 1 77 ? -6.504 8.876 21.535 1.00 91.19 77 THR A N 1
ATOM 587 C CA . THR A 1 77 ? -7.260 8.211 22.611 1.00 91.19 77 THR A CA 1
ATOM 588 C C . THR A 1 77 ? -7.245 6.688 22.534 1.00 91.19 77 THR A C 1
ATOM 590 O O . THR A 1 77 ? -7.894 6.033 23.348 1.00 91.19 77 THR A O 1
ATOM 593 N N . MET A 1 78 ? -6.538 6.117 21.557 1.00 89.50 78 MET A N 1
ATOM 594 C CA . MET A 1 78 ? -6.367 4.669 21.417 1.00 89.50 78 MET A CA 1
ATOM 595 C C . MET A 1 78 ? -5.197 4.196 22.274 1.00 89.50 78 MET A C 1
ATOM 597 O O . MET A 1 78 ? -4.250 4.958 22.486 1.00 89.50 78 MET A O 1
ATOM 601 N N . GLU A 1 79 ? -5.261 2.944 22.715 1.00 89.44 79 GLU A N 1
ATOM 602 C CA . GLU A 1 79 ? -4.303 2.295 23.614 1.00 89.44 79 GLU A CA 1
ATOM 603 C C . GLU A 1 79 ? -4.253 2.911 25.022 1.00 89.44 79 GLU A C 1
ATOM 605 O O . GLU A 1 79 ? -3.279 2.730 25.750 1.00 89.44 79 GLU A O 1
ATOM 610 N N . LEU A 1 80 ? -5.302 3.636 25.437 1.00 93.88 80 LEU A N 1
ATOM 611 C CA . LEU A 1 80 ? -5.389 4.161 26.799 1.00 93.88 80 LEU A CA 1
ATOM 612 C C . LEU A 1 80 ? -5.827 3.048 27.745 1.00 93.88 80 LEU A C 1
ATOM 614 O O . LEU A 1 80 ? -6.949 2.545 27.655 1.00 93.88 80 LEU A O 1
ATOM 618 N N . ALA A 1 81 ? -4.941 2.673 28.659 1.00 93.94 81 ALA A N 1
ATOM 619 C CA . ALA A 1 81 ? -5.167 1.621 29.631 1.00 93.94 81 ALA A CA 1
ATOM 620 C C . ALA A 1 81 ? -6.022 2.130 30.797 1.00 93.94 81 ALA A C 1
ATOM 622 O O . ALA A 1 81 ? -5.591 2.968 31.593 1.00 93.94 81 ALA A O 1
ATOM 623 N N . ALA A 1 82 ? -7.216 1.560 30.942 1.00 91.19 82 ALA A N 1
ATOM 624 C CA . ALA A 1 82 ? -8.022 1.669 32.145 1.00 91.19 82 ALA A CA 1
ATOM 625 C C . ALA A 1 82 ? -7.338 0.872 33.260 1.00 91.19 82 ALA A C 1
ATOM 627 O O . ALA A 1 82 ? -7.236 -0.355 33.195 1.00 91.19 82 ALA A O 1
ATOM 628 N N . ARG A 1 83 ? -6.842 1.563 34.289 1.00 90.94 83 ARG A N 1
ATOM 629 C CA . ARG A 1 83 ? -6.140 0.932 35.414 1.00 90.94 83 ARG A CA 1
ATOM 630 C C . ARG A 1 83 ? -7.129 0.230 36.349 1.00 90.94 83 ARG A C 1
ATOM 632 O O . ARG A 1 83 ? -7.668 -0.819 36.017 1.00 90.94 83 ARG A O 1
ATOM 639 N N . ASN A 1 84 ? -7.379 0.797 37.521 1.00 88.06 84 ASN A N 1
ATOM 640 C CA . ASN A 1 84 ? -8.377 0.331 38.488 1.00 88.06 84 ASN A CA 1
ATOM 641 C C . ASN A 1 84 ? -9.704 1.113 38.404 1.00 88.06 84 ASN A C 1
ATOM 643 O O . ASN A 1 84 ? -10.658 0.762 39.094 1.00 88.06 84 ASN A O 1
ATOM 647 N N . VAL A 1 85 ? -9.774 2.136 37.549 1.00 90.75 85 VAL A N 1
ATOM 648 C CA . VAL A 1 85 ? -10.952 2.977 37.304 1.00 90.75 85 VAL A CA 1
ATOM 649 C C . VAL A 1 85 ? -11.353 2.845 35.825 1.00 90.75 85 VAL A C 1
ATOM 651 O O . VAL A 1 85 ? -10.464 2.861 34.969 1.00 90.75 85 VAL A O 1
ATOM 654 N N . PRO A 1 86 ? -12.651 2.693 35.489 1.00 94.31 86 PRO A N 1
ATOM 655 C CA . PRO A 1 86 ? -13.088 2.596 34.097 1.00 94.31 86 PRO A CA 1
ATOM 656 C C . PRO A 1 86 ? -12.879 3.910 33.336 1.00 94.31 86 PRO A C 1
ATOM 658 O O . PRO A 1 86 ? -13.090 4.992 33.893 1.00 94.31 86 PRO A O 1
ATOM 661 N N . LEU A 1 87 ? -12.539 3.809 32.048 1.00 97.19 87 LEU A N 1
ATOM 662 C CA . LEU A 1 87 ? -12.529 4.956 31.133 1.00 97.19 87 LEU A CA 1
ATOM 663 C C . LEU A 1 87 ? -13.853 5.031 30.376 1.00 97.19 87 LEU A C 1
ATOM 665 O O . LEU A 1 87 ? -14.434 4.008 30.025 1.00 97.19 87 LEU A O 1
ATOM 669 N N . VAL A 1 88 ? -14.321 6.242 30.100 1.00 96.69 88 VAL A N 1
ATOM 670 C CA . VAL A 1 88 ? -15.599 6.501 29.436 1.00 96.69 88 VAL A CA 1
ATOM 671 C C . VAL A 1 88 ? -15.349 7.430 28.256 1.00 96.69 88 VAL A C 1
ATOM 673 O O . VAL A 1 88 ? -15.016 8.598 28.448 1.00 96.69 88 VAL A O 1
ATOM 676 N N . LEU A 1 89 ? -15.500 6.914 27.039 1.00 95.69 89 LEU A N 1
ATOM 677 C CA . LEU A 1 89 ? -15.205 7.619 25.791 1.00 95.69 89 LEU A CA 1
ATOM 678 C C . LEU A 1 89 ? -16.469 7.752 24.928 1.00 95.69 89 LEU A C 1
ATOM 680 O O . LEU A 1 89 ? -17.309 6.855 24.935 1.00 95.69 89 LEU A O 1
ATOM 684 N N . PRO A 1 90 ? -16.627 8.834 24.154 1.00 94.44 90 PRO A N 1
ATOM 685 C CA . PRO A 1 90 ? -17.651 8.921 23.129 1.00 94.44 90 PRO A CA 1
ATOM 686 C C . PRO A 1 90 ? -17.204 8.122 21.900 1.00 94.44 90 PRO A C 1
ATOM 688 O O . PRO A 1 90 ? -16.068 8.245 21.440 1.00 94.44 90 PRO A O 1
ATOM 691 N N . ARG A 1 91 ? -18.106 7.333 21.316 1.00 90.19 91 ARG A N 1
ATOM 692 C CA . ARG A 1 91 ? -17.874 6.628 20.047 1.00 90.19 91 ARG A CA 1
ATOM 693 C C . ARG A 1 91 ? -17.982 7.606 18.878 1.00 90.19 91 ARG A C 1
ATOM 695 O O . ARG A 1 91 ? -18.944 7.577 18.120 1.00 90.19 91 ARG A O 1
ATOM 702 N N . THR A 1 92 ? -17.027 8.528 18.769 1.00 86.12 92 THR A N 1
ATOM 703 C CA . THR A 1 92 ? -16.979 9.560 17.721 1.00 86.12 92 THR A CA 1
ATOM 704 C C . THR A 1 92 ? -15.559 9.760 17.200 1.00 86.12 92 THR A C 1
ATOM 706 O O . THR A 1 92 ? -14.581 9.514 17.902 1.00 86.12 92 THR A O 1
ATOM 709 N N . GLN A 1 93 ? -15.427 10.222 15.954 1.00 77.25 93 GLN A N 1
ATOM 710 C CA . GLN A 1 93 ? -14.116 10.468 15.339 1.00 77.25 93 GLN A CA 1
ATOM 711 C C . GLN A 1 93 ? -13.381 11.644 15.996 1.00 77.25 93 GLN A C 1
ATOM 713 O O . GLN A 1 93 ? -12.177 11.583 16.240 1.00 77.25 93 GLN A O 1
ATOM 718 N N . ASP A 1 94 ? -14.103 12.706 16.338 1.00 82.44 94 ASP A N 1
ATOM 719 C CA . ASP A 1 94 ? -13.546 13.909 16.945 1.00 82.44 94 ASP A CA 1
ATOM 720 C C . ASP A 1 94 ? -14.602 14.667 17.772 1.00 82.44 94 ASP A C 1
ATOM 722 O O . ASP A 1 94 ? -15.679 14.142 18.085 1.00 82.44 94 ASP A O 1
ATOM 726 N N . CYS A 1 95 ? -14.272 15.905 18.151 1.00 86.88 95 CYS A N 1
ATOM 727 C CA . CYS A 1 95 ? -15.154 16.783 18.910 1.00 86.88 95 CYS A CA 1
ATOM 728 C C . CYS A 1 95 ? -16.396 17.239 18.137 1.00 86.88 95 CYS A C 1
ATOM 730 O O . CYS A 1 95 ? -17.373 17.593 18.786 1.00 86.88 95 CYS A O 1
ATOM 732 N N . ILE A 1 96 ? -16.416 17.190 16.801 1.00 88.81 96 ILE A N 1
ATOM 733 C CA . ILE A 1 96 ? -17.599 17.569 16.021 1.00 88.81 96 ILE A CA 1
ATOM 734 C C . ILE A 1 96 ? -18.707 16.541 16.234 1.00 88.81 96 ILE A C 1
ATOM 736 O O . ILE A 1 96 ? -19.844 16.913 16.513 1.00 88.81 96 ILE A O 1
ATOM 740 N N . GLY A 1 97 ? -18.371 15.247 16.209 1.00 88.44 97 GLY A N 1
ATOM 741 C CA . GLY A 1 97 ? -19.329 14.187 16.540 1.00 88.44 97 GLY A CA 1
ATOM 742 C C . GLY A 1 97 ? -19.866 14.285 17.972 1.00 88.44 97 GLY A C 1
ATOM 743 O O . GLY A 1 97 ? -21.028 13.964 18.212 1.00 88.44 97 GLY A O 1
ATOM 744 N N . ILE A 1 98 ? -19.050 14.775 18.914 1.00 93.88 98 ILE A N 1
ATOM 745 C CA . ILE A 1 98 ? -19.495 15.059 20.288 1.00 93.88 98 ILE A CA 1
ATOM 746 C C . ILE A 1 98 ? -20.469 16.240 20.289 1.00 93.88 98 ILE A C 1
ATOM 748 O O . ILE A 1 98 ? -21.535 16.142 20.884 1.00 93.88 98 ILE A O 1
ATOM 752 N N . SER A 1 99 ? -20.130 17.328 19.591 1.00 93.75 99 SER A N 1
ATOM 753 C CA . SER A 1 99 ? -20.946 18.544 19.516 1.00 93.75 99 SER A CA 1
ATOM 754 C C . SER A 1 99 ? -22.281 18.357 18.789 1.00 93.75 99 SER A C 1
ATOM 756 O O . SER A 1 99 ? -23.251 19.048 19.090 1.00 93.75 99 SER A O 1
ATOM 758 N N . LEU A 1 100 ? -22.345 17.418 17.844 1.00 93.94 100 LEU A N 1
ATOM 759 C CA . LEU A 1 100 ? -23.581 17.010 17.175 1.00 93.94 100 LEU A CA 1
ATOM 760 C C . LEU A 1 100 ? -24.354 15.934 17.959 1.00 93.94 100 LEU A C 1
ATOM 762 O O . LEU A 1 100 ? -25.440 15.547 17.536 1.00 93.94 100 LEU A O 1
ATOM 766 N N . GLY A 1 101 ? -23.823 15.433 19.076 1.00 91.81 101 GLY A N 1
ATOM 767 C CA . GLY A 1 101 ? -24.489 14.457 19.942 1.00 91.81 101 GLY A CA 1
ATOM 768 C C . GLY A 1 101 ? -24.427 13.000 19.469 1.00 91.81 101 GLY A C 1
ATOM 769 O O . GLY A 1 101 ? -24.851 12.103 20.202 1.00 91.81 101 GLY A O 1
ATOM 770 N N . SER A 1 102 ? -23.896 12.713 18.275 1.00 87.62 102 SER A N 1
ATOM 771 C CA . SER A 1 102 ? -23.612 11.343 17.824 1.00 87.62 102 SER A CA 1
ATOM 772 C C . SER A 1 102 ? -22.690 11.296 16.602 1.00 87.62 102 SER A C 1
ATOM 774 O O . SER A 1 102 ? -22.675 12.204 15.767 1.00 87.62 102 SER A O 1
ATOM 776 N N . HIS A 1 103 ? -21.974 10.177 16.444 1.00 84.75 103 HIS A N 1
ATOM 777 C CA . HIS A 1 103 ? -21.239 9.882 15.213 1.00 84.75 103 HIS A CA 1
ATOM 778 C C . HIS A 1 103 ? -22.161 9.742 13.995 1.00 84.75 103 HIS A C 1
ATOM 780 O O . HIS A 1 103 ? -21.790 10.187 12.915 1.00 84.75 103 HIS A O 1
ATOM 786 N N . TYR A 1 104 ? -23.368 9.199 14.174 1.00 81.94 104 TYR A N 1
ATOM 787 C CA . TYR A 1 104 ? -24.348 9.034 13.098 1.00 81.94 104 TYR A CA 1
ATOM 788 C C . TYR A 1 104 ? -24.779 10.369 12.497 1.00 81.94 104 TYR A C 1
ATOM 790 O O . TYR A 1 104 ? -24.733 10.536 11.283 1.00 81.94 104 TYR A O 1
ATOM 798 N N . ARG A 1 105 ? -25.112 11.353 13.341 1.00 86.75 105 ARG A N 1
ATOM 799 C CA . ARG A 1 105 ? -25.477 12.694 12.872 1.00 86.75 105 ARG A CA 1
ATOM 800 C C . ARG A 1 105 ? -24.310 13.390 12.173 1.00 86.75 105 ARG A C 1
ATOM 802 O O . ARG A 1 105 ? -24.505 14.053 11.163 1.00 86.75 105 ARG A O 1
ATOM 809 N N . TYR A 1 106 ? -23.086 13.209 12.671 1.00 82.94 106 TYR A N 1
ATOM 810 C CA . TYR A 1 106 ? -21.895 13.690 11.969 1.00 82.94 106 TYR A CA 1
ATOM 811 C C . TYR A 1 106 ? -21.716 13.018 10.599 1.00 82.94 106 TYR A C 1
ATOM 813 O O . TYR A 1 106 ? -21.422 13.703 9.623 1.00 82.94 106 TYR A O 1
ATOM 821 N N . ALA A 1 107 ? -21.898 11.698 10.513 1.00 73.12 107 ALA A N 1
ATOM 822 C CA . ALA A 1 107 ? -21.777 10.954 9.263 1.00 73.12 107 ALA A CA 1
ATOM 823 C C . ALA A 1 107 ? -22.841 11.378 8.237 1.00 73.12 107 ALA A C 1
ATOM 825 O O . ALA A 1 107 ? -22.524 11.508 7.058 1.00 73.12 107 ALA A O 1
ATOM 826 N N . GLU A 1 108 ? -24.068 11.655 8.682 1.00 83.19 108 GLU A N 1
ATOM 827 C CA . GLU A 1 108 ? -25.142 12.208 7.850 1.00 83.19 108 GLU A CA 1
ATOM 828 C C . GLU A 1 108 ? -24.788 13.608 7.319 1.00 83.19 108 GLU A C 1
ATOM 830 O O . GLU A 1 108 ? -24.857 13.855 6.114 1.00 83.19 108 GLU A O 1
ATOM 835 N N . GLU A 1 109 ? -24.329 14.511 8.192 1.00 83.44 109 GLU A N 1
ATOM 836 C CA . GLU A 1 109 ? -23.874 15.850 7.791 1.00 83.44 109 GLU A CA 1
ATOM 837 C C . GLU A 1 109 ? -22.696 15.793 6.810 1.00 83.44 109 GLU A C 1
ATOM 839 O O . GLU A 1 109 ? -22.655 16.546 5.837 1.00 83.44 109 GLU A O 1
ATOM 844 N N . PHE A 1 110 ? -21.750 14.880 7.034 1.00 71.38 110 PHE A N 1
ATOM 845 C CA . PHE A 1 110 ? -20.611 14.670 6.146 1.00 71.38 110 PHE A CA 1
ATOM 846 C C . PHE A 1 110 ? -21.023 14.074 4.793 1.00 71.38 110 PHE A C 1
ATOM 848 O O . PHE A 1 110 ? -20.487 14.483 3.768 1.00 71.38 110 PHE A O 1
ATOM 855 N N . ALA A 1 111 ? -21.980 13.143 4.761 1.00 66.50 111 ALA A N 1
ATOM 856 C CA . ALA A 1 111 ? -22.479 12.559 3.516 1.00 66.50 111 ALA A CA 1
ATOM 857 C C . ALA A 1 111 ? -23.192 13.600 2.639 1.00 66.50 111 ALA A C 1
ATOM 859 O O . ALA A 1 111 ? -23.025 13.596 1.421 1.00 66.50 111 ALA A O 1
ATOM 860 N N . ASN A 1 112 ? -23.946 14.509 3.262 1.00 76.44 112 ASN A N 1
ATOM 861 C CA . ASN A 1 112 ? -24.639 15.585 2.558 1.00 76.44 112 ASN A CA 1
ATOM 862 C C . ASN A 1 112 ? -23.681 16.707 2.129 1.00 76.44 112 ASN A C 1
ATOM 864 O O . ASN A 1 112 ? -23.826 17.261 1.041 1.00 76.44 112 ASN A O 1
ATOM 868 N N . TRP A 1 113 ? -22.692 17.030 2.969 1.00 72.12 113 TRP A N 1
ATOM 869 C CA . TRP A 1 113 ? -21.783 18.158 2.772 1.00 72.12 113 TRP A CA 1
ATOM 870 C C . TRP A 1 113 ? -20.348 17.824 3.218 1.00 72.12 113 TRP A C 1
ATOM 872 O O . TRP A 1 113 ? -19.873 18.320 4.249 1.00 72.12 113 TRP A O 1
ATOM 882 N N . PRO A 1 114 ? -19.601 17.028 2.435 1.00 56.12 114 PRO A N 1
ATOM 883 C CA . PRO A 1 114 ? -18.267 16.557 2.821 1.00 56.12 114 PRO A CA 1
ATOM 884 C C . PRO A 1 114 ? -17.245 17.698 2.964 1.00 56.12 114 PRO A C 1
ATOM 886 O O . PRO A 1 114 ? -16.321 17.614 3.769 1.00 56.12 114 PRO A O 1
ATOM 889 N N . GLY A 1 115 ? -17.445 18.805 2.241 1.00 65.88 115 GLY A N 1
ATOM 890 C CA . GLY A 1 115 ? -16.639 20.028 2.319 1.00 65.88 115 GLY A CA 1
ATOM 891 C C . GLY A 1 115 ? -17.139 21.032 3.363 1.00 65.88 115 GLY A C 1
ATOM 892 O O . GLY A 1 115 ? -17.303 22.209 3.038 1.00 65.88 115 GLY A O 1
ATOM 893 N N . THR A 1 116 ? -17.424 20.587 4.592 1.00 74.81 116 THR A N 1
ATOM 894 C CA . THR A 1 116 ? -17.913 21.467 5.671 1.00 74.81 116 THR A CA 1
ATOM 895 C C . THR A 1 116 ? -16.824 21.811 6.676 1.00 74.81 116 THR A C 1
ATOM 897 O O . THR A 1 116 ? -16.199 20.928 7.262 1.00 74.81 116 THR A O 1
ATOM 900 N N . ARG A 1 117 ? -16.647 23.105 6.950 1.00 78.38 117 ARG A N 1
ATOM 901 C CA . ARG A 1 117 ? -15.829 23.594 8.059 1.00 78.38 117 ARG A CA 1
ATOM 902 C C . ARG A 1 117 ? -16.721 23.879 9.264 1.00 78.38 117 ARG A C 1
ATOM 904 O O . ARG A 1 117 ? -17.536 24.795 9.216 1.00 78.38 117 ARG A O 1
ATOM 911 N N . TYR A 1 118 ? -16.561 23.094 10.326 1.00 84.31 118 TYR A N 1
ATOM 912 C CA . TYR A 1 118 ? -17.354 23.219 11.549 1.00 84.31 118 TYR A CA 1
ATOM 913 C C . TYR A 1 118 ? -16.677 24.134 12.571 1.00 84.31 118 TYR A C 1
ATOM 915 O O . TYR A 1 118 ? -15.477 24.012 12.830 1.00 84.31 118 TYR A O 1
ATOM 923 N N . MET A 1 119 ? -17.462 25.007 13.196 1.00 86.38 119 MET A N 1
ATOM 924 C CA . MET A 1 119 ? -17.041 25.869 14.296 1.00 86.38 119 MET A CA 1
ATOM 925 C C . MET A 1 119 ? -18.004 25.729 15.473 1.00 86.38 119 MET A C 1
ATOM 927 O O . MET A 1 119 ? -19.206 25.565 15.289 1.00 86.38 119 MET A O 1
ATOM 931 N N . THR A 1 120 ? -17.472 25.827 16.688 1.00 90.19 120 THR A N 1
ATOM 932 C CA . THR A 1 120 ? -18.243 25.814 17.940 1.00 90.19 120 THR A CA 1
ATOM 933 C C . THR A 1 120 ? -17.878 27.029 18.786 1.00 90.19 120 THR A C 1
ATOM 935 O O . THR A 1 120 ? -16.841 27.669 18.563 1.00 90.19 120 THR A O 1
ATOM 938 N N . HIS A 1 121 ? -18.695 27.332 19.796 1.00 89.94 121 HIS A N 1
ATOM 939 C CA . HIS A 1 121 ? -18.374 28.349 20.797 1.00 89.94 121 HIS A CA 1
ATOM 940 C C . HIS A 1 121 ? -16.998 28.128 21.444 1.00 89.94 121 HIS A C 1
ATOM 942 O O . HIS A 1 121 ? -16.148 29.017 21.416 1.00 89.94 121 HIS A O 1
ATOM 948 N N . GLY A 1 122 ? -16.733 26.925 21.960 1.00 85.81 122 GLY A N 1
ATOM 949 C CA . GLY A 1 122 ? -15.471 26.632 22.637 1.00 85.81 122 GLY A CA 1
ATOM 950 C C . GLY A 1 122 ? -14.253 26.631 21.707 1.00 85.81 122 GLY A C 1
ATOM 951 O O . GLY A 1 122 ? -13.168 27.028 22.131 1.00 85.81 122 GLY A O 1
ATOM 952 N N . TRP A 1 123 ? -14.413 26.276 20.424 1.00 84.56 123 TRP A N 1
ATOM 953 C CA . TRP A 1 123 ? -13.343 26.459 19.439 1.00 84.56 123 TRP A CA 1
ATOM 954 C C . TRP A 1 123 ? -13.007 27.942 19.302 1.00 84.56 123 TRP A C 1
ATOM 956 O O . TRP A 1 123 ? -11.867 28.326 19.545 1.00 84.56 123 TRP A O 1
ATOM 966 N N . TYR A 1 124 ? -14.011 28.786 19.044 1.00 84.00 124 TYR A N 1
ATOM 967 C CA . TYR A 1 124 ? -13.823 30.232 18.938 1.00 84.00 124 TYR A CA 1
ATOM 968 C C . TYR A 1 124 ? -13.147 30.814 20.189 1.00 84.00 124 TYR A C 1
ATOM 970 O O . TYR A 1 124 ? -12.150 31.528 20.087 1.00 84.00 124 TYR A O 1
ATOM 978 N N . GLN A 1 125 ? -13.614 30.443 21.381 1.00 83.12 125 GLN A N 1
ATOM 979 C CA . GLN A 1 125 ? -13.027 30.921 22.629 1.00 83.12 125 GLN A CA 1
ATOM 980 C C . GLN A 1 125 ? -11.555 30.540 22.782 1.00 83.12 125 GLN A C 1
ATOM 982 O O . GLN A 1 125 ? -10.770 31.329 23.301 1.00 83.12 125 GLN A O 1
ATOM 987 N N . LYS A 1 126 ? -11.163 29.326 22.385 1.00 79.75 126 LYS A N 1
ATOM 988 C CA . LYS A 1 126 ? -9.801 28.818 22.601 1.00 79.75 126 LYS A CA 1
ATOM 989 C C . LYS A 1 126 ? -8.824 29.159 21.492 1.00 79.75 126 LYS A C 1
ATOM 991 O O . LYS A 1 126 ? -7.629 29.205 21.759 1.00 79.75 126 LYS A O 1
ATOM 996 N N . THR A 1 127 ? -9.306 29.374 20.275 1.00 64.31 127 THR A N 1
ATOM 997 C CA . THR A 1 127 ? -8.441 29.588 19.109 1.00 64.31 127 THR A CA 1
ATOM 998 C C . THR A 1 127 ? -8.526 30.998 18.548 1.00 64.31 127 THR A C 1
ATOM 1000 O O . THR A 1 127 ? -7.665 31.371 17.759 1.00 64.31 127 THR A O 1
ATOM 1003 N N . VAL A 1 128 ? -9.543 31.776 18.928 1.00 66.62 128 VAL A N 1
ATOM 1004 C CA . VAL A 1 128 ? -9.760 33.140 18.428 1.00 66.62 128 VAL A CA 1
ATOM 1005 C C . VAL A 1 128 ? -9.754 34.164 19.568 1.00 66.62 128 VAL A C 1
ATOM 1007 O O . VAL A 1 128 ? -9.057 35.167 19.464 1.00 66.62 128 VAL A O 1
ATOM 1010 N N . GLU A 1 129 ? -10.482 33.920 20.662 1.00 67.00 129 GLU A N 1
ATOM 1011 C CA . GLU A 1 129 ? -10.682 34.911 21.738 1.00 67.00 129 GLU A CA 1
ATOM 1012 C C . GLU A 1 129 ? -9.592 34.904 22.829 1.00 67.00 129 GLU A C 1
ATOM 1014 O O . GLU A 1 129 ? -9.014 35.946 23.123 1.00 67.00 129 GLU A O 1
ATOM 1019 N N . ASN A 1 130 ? -9.283 33.747 23.433 1.00 52.41 130 ASN A N 1
ATOM 1020 C CA . ASN A 1 130 ? -8.364 33.620 24.581 1.00 52.41 130 ASN A CA 1
ATOM 1021 C C . ASN A 1 130 ? -6.895 33.442 24.191 1.00 52.41 130 ASN A C 1
ATOM 1023 O O . ASN A 1 130 ? -6.123 32.855 24.950 1.00 52.41 130 ASN A O 1
ATOM 1027 N N . SER A 1 131 ? -6.492 33.904 23.014 1.00 44.91 131 SER A N 1
ATOM 1028 C CA . SER A 1 131 ? -5.088 33.827 22.649 1.00 44.91 131 SER A CA 1
ATOM 1029 C C . SER A 1 131 ? -4.262 34.764 23.550 1.00 44.91 131 SER A C 1
ATOM 1031 O O . SER A 1 131 ? -4.497 35.973 23.564 1.00 44.91 131 SER A O 1
ATOM 1033 N N . PRO A 1 132 ? -3.312 34.263 24.361 1.00 37.69 132 PRO A N 1
ATOM 1034 C CA . PRO A 1 132 ? -2.441 35.127 25.137 1.00 37.69 132 PRO A CA 1
ATOM 1035 C C . PRO A 1 132 ? -1.556 35.922 24.178 1.00 37.69 132 PRO A C 1
ATOM 1037 O O . PRO A 1 132 ? -0.967 35.370 23.243 1.00 37.69 132 PRO A O 1
ATOM 1040 N N . ARG A 1 133 ? -1.411 37.217 24.460 1.00 34.47 133 ARG A N 1
ATOM 1041 C CA . ARG A 1 133 ? -0.590 38.204 23.739 1.00 34.47 133 ARG A CA 1
ATOM 1042 C C . ARG A 1 133 ? 0.916 37.904 23.610 1.00 34.47 133 ARG A C 1
ATOM 1044 O O . ARG A 1 133 ? 1.651 38.811 23.258 1.00 34.47 133 ARG A O 1
ATOM 1051 N N . GLU A 1 134 ? 1.374 36.667 23.792 1.00 32.34 134 GLU A N 1
ATOM 1052 C CA . GLU A 1 134 ? 2.776 36.266 23.581 1.00 32.34 134 GLU A CA 1
ATOM 1053 C C . GLU A 1 134 ? 2.988 34.888 22.923 1.00 32.34 134 GLU A C 1
ATOM 1055 O O . GLU A 1 134 ? 4.135 34.491 22.750 1.00 32.34 134 GLU A O 1
ATOM 1060 N N . GLN A 1 135 ? 1.946 34.178 22.460 1.00 30.36 135 GLN A N 1
ATOM 1061 C CA . GLN A 1 135 ? 2.167 33.012 21.578 1.00 30.36 135 GLN A CA 1
ATOM 1062 C C . GLN A 1 135 ? 1.280 32.929 20.338 1.00 30.36 135 GLN A C 1
ATOM 1064 O O . GLN A 1 135 ? 1.692 32.277 19.388 1.00 30.36 135 GLN A O 1
ATOM 1069 N N . TYR A 1 136 ? 0.145 33.627 20.262 1.00 37.16 136 TYR A N 1
ATOM 1070 C CA . TYR A 1 136 ? -0.688 33.590 19.054 1.00 37.16 136 TYR A CA 1
ATOM 1071 C C . TYR A 1 136 ? -1.495 34.888 18.855 1.00 37.16 136 TYR A C 1
ATOM 1073 O O . TYR A 1 136 ? -2.714 34.862 18.740 1.00 37.16 136 TYR A O 1
ATOM 1081 N N . HIS A 1 137 ? -0.848 36.052 18.783 1.00 30.39 137 HIS A N 1
ATOM 1082 C CA . HIS A 1 137 ? -1.444 37.215 18.110 1.00 30.39 137 HIS A CA 1
ATOM 1083 C C . HIS A 1 137 ? -0.441 37.698 17.062 1.00 30.39 137 HIS A C 1
ATOM 1085 O O . HIS A 1 137 ? 0.679 38.061 17.390 1.00 30.39 137 HIS A O 1
ATOM 1091 N N . THR A 1 138 ? -0.721 37.592 15.763 1.00 34.84 138 THR A N 1
ATOM 1092 C CA . THR A 1 138 ? -1.626 38.505 15.042 1.00 34.84 138 THR A CA 1
ATOM 1093 C C . THR A 1 138 ? -1.491 39.948 15.517 1.00 34.84 138 THR A C 1
ATOM 1095 O O . THR A 1 138 ? -2.494 40.616 15.778 1.00 34.84 138 THR A O 1
ATOM 1098 N N . ASP A 1 139 ? -0.263 40.451 15.637 1.00 24.22 139 ASP A N 1
ATOM 1099 C CA . ASP A 1 139 ? -0.075 41.891 15.696 1.00 24.22 139 ASP A CA 1
ATOM 1100 C C . ASP A 1 139 ? -0.292 42.458 14.289 1.00 24.22 139 ASP A C 1
ATOM 1102 O O . ASP A 1 139 ? 0.497 42.271 13.366 1.00 24.22 139 ASP A O 1
ATOM 1106 N N . ARG A 1 140 ? -1.451 43.112 14.159 1.00 27.05 140 ARG A N 1
ATOM 1107 C CA . ARG A 1 140 ? -2.086 43.646 12.945 1.00 27.05 140 ARG A CA 1
ATOM 1108 C C . ARG A 1 140 ? -2.695 42.601 12.011 1.00 27.05 140 ARG A C 1
ATOM 1110 O O . ARG A 1 140 ? -2.234 42.405 10.900 1.00 27.05 140 ARG A O 1
ATOM 1117 N N . ASN A 1 141 ? -3.852 42.079 12.412 1.00 33.53 141 ASN A N 1
ATOM 1118 C CA . ASN A 1 141 ? -5.074 42.155 11.596 1.00 33.53 141 ASN A CA 1
ATOM 1119 C C . ASN A 1 141 ? -4.930 41.822 10.088 1.00 33.53 141 ASN A C 1
ATOM 1121 O O . ASN A 1 141 ? -5.355 42.620 9.251 1.00 33.53 141 ASN A O 1
ATOM 1125 N N . ARG A 1 142 ? -4.279 40.704 9.730 1.00 37.00 142 ARG A N 1
ATOM 1126 C CA . ARG A 1 142 ? -4.009 40.331 8.329 1.00 37.00 142 ARG A CA 1
ATOM 1127 C C . ARG A 1 142 ? -4.038 38.800 8.153 1.00 37.00 142 ARG A C 1
ATOM 1129 O O . ARG A 1 142 ? -3.130 38.091 8.571 1.00 37.00 142 ARG A O 1
ATOM 1136 N N . SER A 1 143 ? -5.109 38.326 7.505 1.00 33.75 143 SER A N 1
ATOM 1137 C CA . SER A 1 143 ? -5.532 36.930 7.227 1.00 33.75 143 SER A CA 1
ATOM 1138 C C . SER A 1 143 ? -6.186 36.187 8.416 1.00 33.75 143 SER A C 1
ATOM 1140 O O . SER A 1 143 ? -5.519 35.574 9.231 1.00 33.75 143 SER A O 1
ATOM 1142 N N . LEU A 1 144 ? -7.501 36.294 8.652 1.00 35.78 144 LEU A N 1
ATOM 1143 C CA . LEU A 1 144 ? -8.561 35.750 7.785 1.00 35.78 144 LEU A CA 1
ATOM 1144 C C . LEU A 1 144 ? -8.819 36.477 6.456 1.00 35.78 144 LEU A C 1
ATOM 1146 O O . LEU A 1 144 ? -9.080 35.780 5.489 1.00 35.78 144 LEU A O 1
ATOM 1150 N N . PHE A 1 145 ? -8.595 37.794 6.325 1.00 40.66 145 PHE A N 1
ATOM 1151 C CA . PHE A 1 145 ? -8.451 38.451 5.010 1.00 40.66 145 PHE A CA 1
ATOM 1152 C C . PHE A 1 145 ? -7.320 39.481 4.989 1.00 40.66 145 PHE A C 1
ATOM 1154 O O . PHE A 1 145 ? -7.123 40.216 5.953 1.00 40.66 145 PHE A O 1
ATOM 1161 N N . GLY A 1 146 ? -6.572 39.491 3.882 1.00 43.47 146 GLY A N 1
ATOM 1162 C CA . GLY A 1 146 ? -5.796 40.623 3.371 1.00 43.47 146 GLY A CA 1
ATOM 1163 C C . GLY A 1 146 ? -4.735 41.233 4.286 1.00 43.47 146 GLY A C 1
ATOM 1164 O O . GLY A 1 146 ? -4.998 42.206 4.988 1.00 43.47 146 GLY A O 1
ATOM 1165 N N . ARG A 1 147 ? -3.494 40.758 4.161 1.00 41.25 147 ARG A N 1
ATOM 1166 C CA . ARG A 1 147 ? -2.378 41.535 3.581 1.00 41.25 147 ARG A CA 1
ATOM 1167 C C . ARG A 1 147 ? -1.064 40.833 3.899 1.00 41.25 147 ARG A C 1
ATOM 1169 O O . ARG A 1 147 ? -0.406 41.147 4.880 1.00 41.25 147 ARG A O 1
ATOM 1176 N N . ASP A 1 148 ? -0.686 39.937 3.009 1.00 51.47 148 ASP A N 1
ATOM 1177 C CA . ASP A 1 148 ? 0.728 39.665 2.777 1.00 51.47 148 ASP A CA 1
ATOM 1178 C C . ASP A 1 148 ? 1.085 39.842 1.308 1.00 51.47 148 ASP A C 1
ATOM 1180 O O . ASP A 1 148 ? 2.253 39.781 0.985 1.00 51.47 148 ASP A O 1
ATOM 1184 N N . TYR A 1 149 ? 0.125 40.143 0.423 1.00 51.81 149 TYR A N 1
ATOM 1185 C CA . TYR A 1 149 ? 0.440 40.359 -0.984 1.00 51.81 149 TYR A CA 1
ATOM 1186 C C . TYR A 1 149 ? 1.478 41.472 -1.158 1.00 51.81 149 TYR A C 1
ATOM 1188 O O . TYR A 1 149 ? 2.466 41.232 -1.816 1.00 51.81 149 TYR A O 1
ATOM 1196 N N . GLU A 1 150 ? 1.347 42.630 -0.496 1.00 51.03 150 GLU A N 1
ATOM 1197 C CA . GLU A 1 150 ? 2.349 43.710 -0.598 1.00 51.03 150 GLU A CA 1
ATOM 1198 C C . GLU A 1 150 ? 3.726 43.299 -0.047 1.00 51.03 150 GLU A C 1
ATOM 1200 O O . GLU A 1 150 ? 4.732 43.608 -0.667 1.00 51.03 150 GLU A O 1
ATOM 1205 N N . ALA A 1 151 ? 3.793 42.562 1.068 1.00 55.28 151 ALA A N 1
ATOM 1206 C CA . ALA A 1 151 ? 5.065 42.126 1.659 1.00 55.28 151 ALA A CA 1
ATOM 1207 C C . ALA A 1 151 ? 5.705 40.957 0.888 1.00 55.28 151 ALA A C 1
ATOM 1209 O O . ALA A 1 151 ? 6.923 40.883 0.747 1.00 55.28 151 ALA A O 1
ATOM 1210 N N . LEU A 1 152 ? 4.882 40.050 0.363 1.00 45.56 152 LEU A N 1
ATOM 1211 C CA . LEU A 1 152 ? 5.285 38.965 -0.521 1.00 45.56 152 LEU A CA 1
ATOM 1212 C C . LEU A 1 152 ? 5.659 39.507 -1.904 1.00 45.56 152 LEU A C 1
ATOM 1214 O O . LEU A 1 152 ? 6.593 38.992 -2.497 1.00 45.56 152 LEU A O 1
ATOM 1218 N N . ALA A 1 153 ? 4.996 40.549 -2.404 1.00 55.59 153 ALA A N 1
ATOM 1219 C CA . ALA A 1 153 ? 5.293 41.175 -3.690 1.00 55.59 153 ALA A CA 1
ATOM 1220 C C . ALA A 1 153 ? 6.561 42.024 -3.602 1.00 55.59 153 ALA A C 1
ATOM 1222 O O . ALA A 1 153 ? 7.404 41.964 -4.491 1.00 55.59 153 ALA A O 1
ATOM 1223 N N . GLU A 1 154 ? 6.756 42.740 -2.493 1.00 53.53 154 GLU A N 1
ATOM 1224 C CA . GLU A 1 154 ? 7.986 43.486 -2.213 1.00 53.53 154 GLU A CA 1
ATOM 1225 C C . GLU A 1 154 ? 9.191 42.548 -2.020 1.00 53.53 154 GLU A C 1
ATOM 1227 O O . GLU A 1 154 ? 10.307 42.887 -2.410 1.00 53.53 154 GLU A O 1
ATOM 1232 N N . ARG A 1 155 ? 8.977 41.344 -1.466 1.00 46.44 155 ARG A N 1
ATOM 1233 C CA . ARG A 1 155 ? 10.048 40.369 -1.197 1.00 46.44 155 ARG A CA 1
ATOM 1234 C C . ARG A 1 155 ? 10.301 39.367 -2.327 1.00 46.44 155 ARG A C 1
ATOM 1236 O O . ARG A 1 155 ? 11.443 38.956 -2.510 1.00 46.44 155 ARG A O 1
ATOM 1243 N N . TYR A 1 156 ? 9.268 38.964 -3.060 1.00 46.72 156 TYR A N 1
ATOM 1244 C CA . TYR A 1 156 ? 9.313 37.862 -4.029 1.00 46.72 156 TYR A CA 1
ATOM 1245 C C . TYR A 1 156 ? 8.776 38.236 -5.419 1.00 46.72 156 TYR A C 1
ATOM 1247 O O . TYR A 1 156 ? 8.831 37.407 -6.327 1.00 46.72 156 TYR A O 1
ATOM 1255 N N . GLY A 1 157 ? 8.311 39.473 -5.613 1.00 53.31 157 GLY A N 1
ATOM 1256 C CA . GLY A 1 157 ? 7.663 39.930 -6.841 1.00 53.31 157 GLY A CA 1
ATOM 1257 C C . GLY A 1 157 ? 6.167 39.607 -6.875 1.00 53.31 157 GLY A C 1
ATOM 1258 O O . GLY A 1 157 ? 5.714 38.627 -6.278 1.00 53.31 157 GLY A O 1
ATOM 1259 N N . ASP A 1 158 ? 5.407 40.446 -7.581 1.00 53.06 158 ASP A N 1
ATOM 1260 C CA . ASP A 1 158 ? 3.942 40.374 -7.685 1.00 53.06 158 ASP A CA 1
ATOM 1261 C C . ASP A 1 158 ? 3.440 38.972 -8.080 1.00 53.06 158 ASP A C 1
ATOM 1263 O O . ASP A 1 158 ? 2.593 38.400 -7.397 1.00 53.06 158 ASP A O 1
ATOM 1267 N N . ASP A 1 159 ? 4.036 38.355 -9.104 1.00 44.12 159 ASP A N 1
ATOM 1268 C CA . ASP A 1 159 ? 3.606 37.042 -9.610 1.00 44.12 159 ASP A CA 1
ATOM 1269 C C . ASP A 1 159 ? 3.786 35.901 -8.586 1.00 44.12 159 ASP A C 1
ATOM 1271 O O . ASP A 1 159 ? 2.929 35.019 -8.458 1.00 44.12 159 ASP A O 1
ATOM 1275 N N . ASN A 1 160 ? 4.877 35.919 -7.810 1.00 43.91 160 ASN A N 1
ATOM 1276 C CA . ASN A 1 160 ? 5.140 34.905 -6.781 1.00 43.91 160 ASN A CA 1
ATOM 1277 C C . ASN A 1 160 ? 4.288 35.126 -5.534 1.00 43.91 160 ASN A C 1
ATOM 1279 O O . ASN A 1 160 ? 3.827 34.159 -4.923 1.00 43.91 160 ASN A O 1
ATOM 1283 N N . ALA A 1 161 ? 4.042 36.383 -5.167 1.00 46.53 161 ALA A N 1
ATOM 1284 C CA . ALA A 1 161 ? 3.096 36.720 -4.114 1.00 46.53 161 ALA A CA 1
ATOM 1285 C C . ALA A 1 161 ? 1.706 36.164 -4.436 1.00 46.53 161 ALA A C 1
ATOM 1287 O O . ALA A 1 161 ? 1.069 35.538 -3.581 1.00 46.53 161 ALA A O 1
ATOM 1288 N N . ASP A 1 162 ? 1.283 36.320 -5.690 1.00 48.88 162 ASP A N 1
ATOM 1289 C CA . ASP A 1 162 ? 0.015 35.810 -6.197 1.00 48.88 162 ASP A CA 1
ATOM 1290 C C . ASP A 1 162 ? -0.045 34.277 -6.154 1.00 48.88 162 ASP A C 1
ATOM 1292 O O . ASP A 1 162 ? -1.032 33.696 -5.696 1.00 48.88 162 ASP A O 1
ATOM 1296 N N . PHE A 1 163 ? 1.030 33.597 -6.557 1.00 45.81 163 PHE A N 1
ATOM 1297 C CA . PHE A 1 163 ? 1.130 32.140 -6.483 1.00 45.81 163 PHE A CA 1
ATOM 1298 C C . PHE A 1 163 ? 1.082 31.612 -5.039 1.00 45.81 163 PHE A C 1
ATOM 1300 O O . PHE A 1 163 ? 0.310 30.695 -4.751 1.00 45.81 163 PHE A O 1
ATOM 1307 N N . ILE A 1 164 ? 1.847 32.204 -4.116 1.00 45.19 164 ILE A N 1
ATOM 1308 C CA . ILE A 1 164 ? 1.879 31.811 -2.697 1.00 45.19 164 ILE A CA 1
ATOM 1309 C C . ILE A 1 164 ? 0.501 32.004 -2.063 1.00 45.19 164 ILE A C 1
ATOM 1311 O O . ILE A 1 164 ? 0.019 31.127 -1.341 1.00 45.19 164 ILE A O 1
ATOM 1315 N N . CYS A 1 165 ? -0.166 33.121 -2.363 1.00 48.62 165 CYS A N 1
ATOM 1316 C CA . CYS A 1 165 ? -1.518 33.371 -1.877 1.00 48.62 165 CYS A CA 1
ATOM 1317 C C . CYS A 1 165 ? -2.502 32.335 -2.434 1.00 48.62 165 CYS A C 1
ATOM 1319 O O . CYS A 1 165 ? -3.225 31.711 -1.660 1.00 48.62 165 CYS A O 1
ATOM 1321 N N . ARG A 1 166 ? -2.479 32.064 -3.748 1.00 47.56 166 ARG A N 1
ATOM 1322 C CA . ARG A 1 166 ? -3.331 31.035 -4.379 1.00 47.56 166 ARG A CA 1
ATOM 1323 C C . ARG A 1 166 ? -3.073 29.632 -3.829 1.00 47.56 166 ARG A C 1
ATOM 1325 O O . ARG A 1 166 ? -4.012 28.849 -3.710 1.00 47.56 166 ARG A O 1
ATOM 1332 N N . PHE A 1 167 ? -1.825 29.309 -3.505 1.00 41.28 167 PHE A N 1
ATOM 1333 C CA . PHE A 1 167 ? -1.438 28.027 -2.931 1.00 41.28 167 PHE A CA 1
ATOM 1334 C C . PHE A 1 167 ? -1.931 27.876 -1.487 1.00 41.28 167 PHE A C 1
ATOM 1336 O O . PHE A 1 167 ? -2.600 26.892 -1.169 1.00 41.28 167 PHE A O 1
ATOM 1343 N N . ARG A 1 168 ? -1.688 28.875 -0.629 1.00 42.72 168 ARG A N 1
ATOM 1344 C CA . ARG A 1 168 ? -2.179 28.897 0.763 1.00 42.72 168 ARG A CA 1
ATOM 1345 C C . ARG A 1 168 ? -3.699 28.870 0.848 1.00 42.72 168 ARG A C 1
ATOM 1347 O O . ARG A 1 168 ? -4.252 28.346 1.808 1.00 42.72 168 ARG A O 1
ATOM 1354 N N . ASP A 1 169 ? -4.360 29.397 -0.173 1.00 47.06 169 ASP A N 1
ATOM 1355 C CA . ASP A 1 169 ? -5.810 29.419 -0.287 1.00 47.06 169 ASP A CA 1
ATOM 1356 C C . ASP A 1 169 ? -6.380 28.204 -1.035 1.00 47.06 169 ASP A C 1
ATOM 1358 O O . ASP A 1 169 ? -7.595 28.076 -1.160 1.00 47.06 169 ASP A O 1
ATOM 1362 N N . SER A 1 170 ? -5.543 27.272 -1.501 1.00 46.00 170 SER A N 1
ATOM 1363 C CA . SER A 1 170 ? -5.989 26.135 -2.318 1.00 46.00 170 SER A CA 1
ATOM 1364 C C . SER A 1 170 ? -6.918 25.177 -1.569 1.00 46.00 170 SER A C 1
ATOM 1366 O O . SER A 1 170 ? -7.889 24.700 -2.156 1.00 46.00 170 SER A O 1
ATOM 1368 N N . TRP A 1 171 ? -6.701 24.969 -0.263 1.00 44.84 171 TRP A N 1
ATOM 1369 C CA . TRP A 1 171 ? -7.588 24.155 0.576 1.00 44.84 171 TRP A CA 1
ATOM 1370 C C . TRP A 1 171 ? -9.011 24.711 0.605 1.00 44.84 171 TRP A C 1
ATOM 1372 O O . TRP A 1 171 ? -9.956 23.938 0.747 1.00 44.84 171 TRP A O 1
ATOM 1382 N N . LYS A 1 172 ? -9.186 26.028 0.414 1.00 53.62 172 LYS A N 1
ATOM 1383 C CA . LYS A 1 172 ? -10.500 26.670 0.454 1.00 53.62 172 LYS A CA 1
ATOM 1384 C C . LYS A 1 172 ? -11.422 26.196 -0.674 1.00 53.62 172 LYS A C 1
ATOM 1386 O O . LYS A 1 172 ? -12.634 26.250 -0.532 1.00 53.62 172 LYS A O 1
ATOM 1391 N N . ARG A 1 173 ? -10.861 25.683 -1.773 1.00 54.59 173 ARG A N 1
ATOM 1392 C CA . ARG A 1 173 ? -11.628 25.132 -2.905 1.00 54.59 173 ARG A CA 1
ATOM 1393 C C . ARG A 1 173 ? -12.292 23.793 -2.584 1.00 54.59 173 ARG A C 1
ATOM 1395 O O . ARG A 1 173 ? -13.233 23.404 -3.261 1.00 54.59 173 ARG A O 1
ATOM 1402 N N . ASN A 1 174 ? -11.796 23.096 -1.562 1.00 50.44 174 ASN A N 1
ATOM 1403 C CA . ASN A 1 174 ? -12.312 21.792 -1.143 1.00 50.44 174 ASN A CA 1
ATOM 1404 C C . ASN A 1 174 ? -13.469 21.920 -0.140 1.00 50.44 174 ASN A C 1
ATOM 1406 O O . ASN A 1 174 ? -14.093 20.922 0.214 1.00 50.44 174 ASN A O 1
ATOM 1410 N N . TYR A 1 175 ? -13.746 23.141 0.320 1.00 55.66 175 TYR A N 1
ATOM 1411 C CA . TYR A 1 175 ? -14.834 23.455 1.231 1.00 55.66 175 TYR A CA 1
ATOM 1412 C C . TYR A 1 175 ? -15.884 24.277 0.494 1.00 55.66 175 TYR A C 1
ATOM 1414 O O . TYR A 1 175 ? -15.571 25.095 -0.364 1.00 55.66 175 TYR A O 1
ATOM 1422 N N . GLN A 1 176 ? -17.140 24.004 0.816 1.00 78.62 176 GLN A N 1
ATOM 1423 C CA . GLN A 1 176 ? -18.312 24.628 0.203 1.00 78.62 176 GLN A CA 1
ATOM 1424 C C . GLN A 1 176 ? -19.239 25.216 1.272 1.00 78.62 176 GLN A C 1
ATOM 1426 O O . GLN A 1 176 ? -20.087 26.047 0.962 1.00 78.62 176 GLN A O 1
ATOM 1431 N N . ARG A 1 177 ? -19.063 24.802 2.537 1.00 87.12 177 ARG A N 1
ATOM 1432 C CA . ARG A 1 177 ? -19.926 25.164 3.660 1.00 87.12 177 ARG A CA 1
ATOM 1433 C C . ARG A 1 177 ? -19.108 25.495 4.906 1.00 87.12 177 ARG A C 1
ATOM 1435 O O . ARG A 1 177 ? -18.171 24.780 5.262 1.00 87.12 177 ARG A O 1
ATOM 1442 N N . ALA A 1 178 ? -19.501 26.546 5.610 1.00 86.56 178 ALA A N 1
ATOM 1443 C CA . ALA A 1 178 ? -19.059 26.876 6.958 1.00 86.56 178 ALA A CA 1
ATOM 1444 C C . ALA A 1 178 ? -20.254 26.750 7.910 1.00 86.56 178 ALA A C 1
ATOM 1446 O O . ALA A 1 178 ? -21.227 27.496 7.802 1.00 86.56 178 ALA A O 1
ATOM 1447 N N . ALA A 1 179 ? -20.173 25.799 8.839 1.00 92.62 179 ALA A N 1
ATOM 1448 C CA . ALA A 1 179 ? -21.249 25.478 9.763 1.00 92.62 179 ALA A CA 1
ATOM 1449 C C . ALA A 1 179 ? -20.888 25.895 11.194 1.00 92.62 179 ALA A C 1
ATOM 1451 O O . ALA A 1 179 ? -19.886 25.434 11.744 1.00 92.62 179 ALA A O 1
ATOM 1452 N N . TYR A 1 180 ? -21.710 26.740 11.815 1.00 95.25 180 TYR A N 1
ATOM 1453 C CA . TYR A 1 180 ? -21.618 27.036 13.244 1.00 95.25 180 TYR A CA 1
ATOM 1454 C C . TYR A 1 180 ? -22.548 26.108 14.025 1.00 95.25 180 TYR A C 1
ATOM 1456 O O . TYR A 1 180 ? -23.756 26.134 13.810 1.00 95.25 180 TYR A O 1
ATOM 1464 N N . ILE A 1 181 ? -22.008 25.291 14.927 1.00 95.44 181 ILE A N 1
ATOM 1465 C CA . ILE A 1 181 ? -22.805 24.441 15.816 1.00 95.44 181 ILE A CA 1
ATOM 1466 C C . ILE A 1 181 ? -23.135 25.257 17.064 1.00 95.44 181 ILE A C 1
ATOM 1468 O O . ILE A 1 181 ? -22.240 25.548 17.861 1.00 95.44 181 ILE A O 1
ATOM 1472 N N . ARG A 1 182 ? -24.410 25.631 17.207 1.00 94.44 182 AR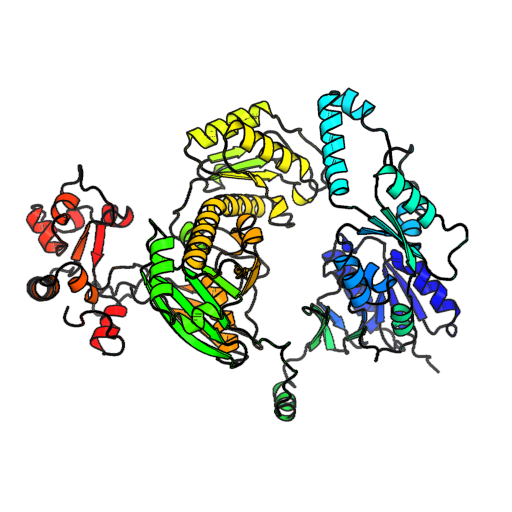G A N 1
ATOM 1473 C CA . ARG A 1 182 ? -24.904 26.505 18.274 1.00 94.44 182 ARG A CA 1
ATOM 1474 C C . ARG A 1 182 ? -25.601 25.697 19.362 1.00 94.44 182 ARG A C 1
ATOM 1476 O O . ARG A 1 182 ? -26.563 24.985 19.086 1.00 94.44 182 ARG A O 1
ATOM 1483 N N . PHE A 1 183 ? -25.184 25.877 20.604 1.00 92.50 183 PHE A N 1
ATOM 1484 C CA . PHE A 1 183 ? -25.811 25.275 21.776 1.00 92.50 183 PHE A CA 1
ATOM 1485 C C . PHE A 1 183 ? -26.803 26.220 22.460 1.00 92.50 183 PHE A C 1
ATOM 1487 O O . PHE A 1 183 ? -26.724 27.450 22.371 1.00 92.50 183 PHE A O 1
ATOM 1494 N N . ALA A 1 184 ? -27.754 25.634 23.185 1.00 84.19 184 ALA A N 1
ATOM 1495 C CA . ALA A 1 184 ? -28.668 26.391 24.029 1.00 84.19 184 ALA A CA 1
ATOM 1496 C C . ALA A 1 184 ? -27.904 27.026 25.207 1.00 84.19 184 ALA A C 1
ATOM 1498 O O . ALA A 1 184 ? -27.130 26.356 25.883 1.00 84.19 184 ALA A O 1
ATOM 1499 N N . GLY A 1 185 ? -28.139 28.314 25.473 1.00 82.75 185 GLY A N 1
ATOM 1500 C CA . GLY A 1 185 ? -27.496 29.039 26.579 1.00 82.75 185 GLY A CA 1
ATOM 1501 C C . GLY A 1 185 ? -26.192 29.759 26.222 1.00 82.75 185 GLY A C 1
ATOM 1502 O O . GLY A 1 185 ? -25.605 30.401 27.093 1.00 82.75 185 GLY A O 1
ATOM 1503 N N . GLU A 1 186 ? -25.752 29.714 24.961 1.00 87.69 186 GLU A N 1
ATOM 1504 C CA . GLU A 1 186 ? -24.623 30.528 24.501 1.00 87.69 186 GLU A CA 1
ATOM 1505 C C . GLU A 1 186 ? -24.900 32.043 24.630 1.00 87.69 186 GLU A C 1
ATOM 1507 O O . GLU A 1 186 ? -26.040 32.483 24.422 1.00 87.69 186 GLU A O 1
ATOM 1512 N N . PRO A 1 187 ? -23.872 32.868 24.930 1.00 80.12 187 PRO A N 1
ATOM 1513 C CA . PRO A 1 187 ? -24.000 34.324 24.973 1.00 80.12 187 PRO A CA 1
ATOM 1514 C C . PRO A 1 187 ? -24.581 34.897 23.675 1.00 80.12 187 PRO A C 1
ATOM 1516 O O . PRO A 1 187 ? -24.200 34.477 22.585 1.00 80.12 187 PRO A O 1
ATOM 1519 N N . GLN A 1 188 ? -25.468 35.892 23.791 1.00 81.62 188 GLN A N 1
ATOM 1520 C CA . GLN A 1 188 ? -26.055 36.590 22.645 1.00 81.62 188 GLN A CA 1
ATOM 1521 C C . GLN A 1 188 ? -25.598 38.057 22.598 1.00 81.62 188 GLN A C 1
ATOM 1523 O O . GLN A 1 188 ? -25.778 38.770 23.589 1.00 81.62 188 GLN A O 1
ATOM 1528 N N . PRO A 1 189 ? -25.041 38.533 21.466 1.00 80.81 189 PRO A N 1
ATOM 1529 C CA . PRO A 1 189 ? -24.797 37.789 20.222 1.00 80.81 189 PRO A CA 1
ATOM 1530 C C . PRO A 1 189 ? -23.646 36.777 20.360 1.00 80.81 189 PRO A C 1
ATOM 1532 O O . PRO A 1 189 ? -22.665 37.073 21.039 1.00 80.81 189 PRO A O 1
ATOM 1535 N N . ALA A 1 190 ? -23.748 35.620 19.693 1.00 84.31 190 ALA A N 1
ATOM 1536 C CA . ALA A 1 190 ? -22.717 34.577 19.697 1.00 84.31 190 ALA A CA 1
ATOM 1537 C C . ALA A 1 190 ? -21.526 34.988 18.804 1.00 84.31 190 ALA A C 1
ATOM 1539 O O . ALA A 1 190 ? -21.639 34.953 17.574 1.00 84.31 190 ALA A O 1
ATOM 1540 N N . PRO A 1 191 ? -20.360 35.379 19.359 1.00 82.25 191 PRO A N 1
ATOM 1541 C CA . PRO A 1 191 ? -19.284 35.958 18.548 1.00 82.25 191 PRO A CA 1
ATOM 1542 C C . PRO A 1 191 ? -18.679 34.956 17.551 1.00 82.25 191 PRO A C 1
ATOM 1544 O O . PRO A 1 191 ? -18.291 35.334 16.444 1.00 82.25 191 PRO A O 1
ATOM 1547 N N . GLY A 1 192 ? -18.665 33.667 17.911 1.00 83.19 192 GLY A N 1
ATOM 1548 C CA . GLY A 1 192 ? -18.207 32.584 17.038 1.00 83.19 192 GLY A CA 1
ATOM 1549 C C . GLY A 1 192 ? -19.068 32.393 15.791 1.00 83.19 192 GLY A C 1
ATOM 1550 O O . GLY A 1 192 ? -18.538 32.087 14.722 1.00 83.19 192 GLY A O 1
ATOM 1551 N N . GLU A 1 193 ? -20.371 32.646 15.888 1.00 89.12 193 GLU A N 1
ATOM 1552 C CA . GLU A 1 193 ? -21.277 32.616 14.742 1.00 89.12 193 GLU A CA 1
ATOM 1553 C C . GLU A 1 193 ? -21.014 33.784 13.795 1.00 89.12 193 GLU A C 1
ATOM 1555 O O . GLU A 1 193 ? -20.871 33.590 12.591 1.00 89.12 193 GLU A O 1
ATOM 1560 N N . GLY A 1 194 ? -20.863 34.996 14.338 1.00 83.25 194 GLY A N 1
ATOM 1561 C CA . GLY A 1 194 ? -20.524 36.172 13.536 1.00 83.25 194 GLY A CA 1
ATOM 1562 C C . GLY A 1 194 ? -19.204 35.994 12.779 1.00 83.25 194 GLY A C 1
ATOM 1563 O O . GLY A 1 194 ? -19.107 36.343 11.598 1.00 83.25 194 GLY A O 1
ATOM 1564 N N . ALA A 1 195 ? -18.201 35.392 13.426 1.00 81.00 195 ALA A N 1
ATOM 1565 C CA . ALA A 1 195 ? -16.930 35.044 12.793 1.00 81.00 195 ALA A CA 1
ATOM 1566 C C . ALA A 1 195 ? -17.099 33.982 11.690 1.00 81.00 195 ALA A C 1
ATOM 1568 O O . ALA A 1 195 ? -16.521 34.113 10.610 1.00 81.00 195 ALA A O 1
ATOM 1569 N N . THR A 1 196 ? -17.931 32.970 11.939 1.00 82.12 196 THR A N 1
ATOM 1570 C CA . THR A 1 196 ? -18.261 31.902 10.984 1.00 82.12 196 THR A CA 1
ATOM 1571 C C . THR A 1 196 ? -18.956 32.453 9.738 1.00 82.12 196 THR A C 1
ATOM 1573 O O . THR A 1 196 ? -18.510 32.186 8.623 1.00 82.12 196 THR A O 1
ATOM 1576 N N . HIS A 1 197 ? -19.974 33.296 9.915 1.00 85.25 197 HIS A N 1
ATOM 1577 C CA . HIS A 1 197 ? -20.683 33.969 8.828 1.00 85.25 197 HIS A CA 1
ATOM 1578 C C . HIS A 1 197 ? -19.754 34.865 8.004 1.00 85.25 197 HIS A C 1
ATOM 1580 O O . HIS A 1 197 ? -19.759 34.816 6.772 1.00 85.25 197 HIS A O 1
ATOM 1586 N N . SER A 1 198 ? -18.908 35.646 8.681 1.00 78.44 198 SER A N 1
ATOM 1587 C CA . SER A 1 198 ? -17.949 36.534 8.017 1.00 78.44 198 SER A CA 1
ATOM 1588 C C . SER A 1 198 ? -16.957 35.750 7.158 1.00 78.44 198 SER A C 1
ATOM 1590 O O . SER A 1 198 ? -16.668 36.164 6.038 1.00 78.44 198 SER A O 1
ATOM 1592 N N . MET A 1 199 ? -16.471 34.605 7.649 1.00 79.19 199 MET A N 1
ATOM 1593 C CA . MET A 1 199 ? -15.591 33.705 6.898 1.00 79.19 199 MET A CA 1
ATOM 1594 C C . MET A 1 199 ? -16.305 33.061 5.703 1.00 79.19 199 MET A C 1
ATOM 1596 O O . MET A 1 199 ? -15.740 33.016 4.619 1.00 79.19 199 MET A O 1
ATOM 1600 N N . ALA A 1 200 ? -17.542 32.596 5.875 1.00 79.50 200 ALA A N 1
ATOM 1601 C CA . ALA A 1 200 ? -18.319 32.006 4.787 1.00 79.50 200 ALA A CA 1
ATOM 1602 C C . ALA A 1 200 ? -18.525 33.008 3.637 1.00 79.50 200 ALA A C 1
ATOM 1604 O O . ALA A 1 200 ? -18.203 32.728 2.488 1.00 79.50 200 ALA A O 1
ATOM 1605 N N . SER A 1 201 ? -18.949 34.228 3.984 1.00 80.31 201 SER A N 1
ATOM 1606 C CA . SER A 1 201 ? -19.265 35.300 3.025 1.00 80.31 201 SER A CA 1
ATOM 1607 C C . SER A 1 201 ? -18.069 35.719 2.175 1.00 80.31 201 SER A C 1
ATOM 1609 O O . SER A 1 201 ? -18.206 36.156 1.041 1.00 80.31 201 SER A O 1
ATOM 1611 N N . SER A 1 202 ? -16.879 35.631 2.749 1.00 72.81 202 SER A N 1
ATOM 1612 C CA . SER A 1 202 ? -15.637 36.106 2.147 1.00 72.81 202 SER A CA 1
ATOM 1613 C C . SER A 1 202 ? -14.888 35.018 1.375 1.00 72.81 202 SER A C 1
ATOM 1615 O O . SER A 1 202 ? -13.992 35.334 0.594 1.00 72.81 202 SER A O 1
ATOM 1617 N N . LEU A 1 203 ? -15.273 33.753 1.567 1.00 73.88 203 LEU A N 1
ATOM 1618 C CA . LEU A 1 203 ? -14.793 32.596 0.808 1.00 73.88 203 LEU A CA 1
ATOM 1619 C C . LEU A 1 203 ? -15.806 32.089 -0.222 1.00 73.88 203 LEU A C 1
ATOM 1621 O O . LEU A 1 203 ? -15.519 31.103 -0.893 1.00 73.88 203 LEU A O 1
ATOM 1625 N N . ASP A 1 204 ? -16.949 32.768 -0.351 1.00 81.69 204 ASP A N 1
ATOM 1626 C CA . ASP A 1 204 ? -18.083 32.344 -1.180 1.00 81.69 204 ASP A CA 1
ATOM 1627 C C . ASP A 1 204 ? -18.579 30.930 -0.816 1.00 81.69 204 ASP A C 1
ATOM 1629 O O . ASP A 1 204 ? -18.847 30.086 -1.667 1.00 81.69 204 ASP A O 1
ATOM 1633 N N . TRP A 1 205 ? -18.649 30.647 0.488 1.00 84.94 205 TRP A N 1
ATOM 1634 C CA . TRP A 1 205 ? -19.192 29.402 1.030 1.00 84.94 205 TRP A CA 1
ATOM 1635 C C . TRP A 1 205 ? -20.584 29.608 1.604 1.00 84.94 205 TRP A C 1
ATOM 1637 O O . TRP A 1 205 ? -20.921 30.677 2.117 1.00 84.94 205 TRP A O 1
ATOM 1647 N N . GLU A 1 206 ? -21.364 28.533 1.623 1.00 90.88 206 GLU A N 1
ATOM 1648 C CA . GLU A 1 206 ? -22.642 28.511 2.313 1.00 90.88 206 GLU A CA 1
ATOM 1649 C C . GLU A 1 206 ? -22.434 28.628 3.829 1.00 90.88 206 GLU A C 1
ATOM 1651 O O . GLU A 1 206 ? -21.660 27.883 4.434 1.00 90.88 206 GLU A O 1
ATOM 1656 N N . HIS A 1 207 ? -23.125 29.578 4.456 1.00 94.12 207 HIS A N 1
ATOM 1657 C CA . HIS A 1 207 ? -23.169 29.702 5.907 1.00 94.12 207 HIS A CA 1
ATOM 1658 C C . HIS A 1 207 ? -24.389 28.972 6.455 1.00 94.12 207 HIS A C 1
ATOM 1660 O O . HIS A 1 207 ? -25.518 29.289 6.078 1.00 94.12 207 HIS A O 1
ATOM 1666 N N . GLN A 1 208 ? -24.179 28.077 7.417 1.00 95.12 208 GLN A N 1
ATOM 1667 C CA . GLN A 1 208 ? -25.271 27.403 8.107 1.00 95.12 208 GLN A CA 1
ATOM 1668 C C . GLN A 1 208 ? -25.059 27.419 9.618 1.00 95.12 208 GLN A C 1
ATOM 1670 O O . GLN A 1 208 ? -23.943 27.264 10.108 1.00 95.12 208 GLN A O 1
ATOM 1675 N N . VAL A 1 209 ? -26.149 27.564 10.369 1.00 95.19 209 VAL A N 1
ATOM 1676 C CA . VAL A 1 209 ? -26.153 27.295 11.807 1.00 95.19 209 VAL A CA 1
ATOM 1677 C C . VAL A 1 209 ? -26.809 25.940 12.030 1.00 95.19 209 VAL A C 1
ATOM 1679 O O . VAL A 1 209 ? -27.930 25.715 11.579 1.00 95.19 209 VAL A O 1
ATOM 1682 N N . LEU A 1 210 ? -26.092 25.041 12.694 1.00 95.06 210 LEU A N 1
ATOM 1683 C CA . LEU A 1 210 ? -26.568 23.723 13.091 1.00 95.06 210 LEU A CA 1
ATOM 1684 C C . LEU A 1 210 ? -26.912 23.743 14.579 1.00 95.06 210 LEU A C 1
ATOM 1686 O O . LEU A 1 210 ? -26.185 24.334 15.378 1.00 95.06 210 LEU A O 1
ATOM 1690 N N . ASP A 1 211 ? -27.978 23.049 14.960 1.00 94.56 211 ASP A N 1
ATOM 1691 C CA . ASP A 1 211 ? -28.331 22.895 16.371 1.00 94.56 211 ASP A CA 1
ATOM 1692 C C . ASP A 1 211 ? -27.351 21.934 17.059 1.00 94.56 211 ASP A C 1
ATOM 1694 O O . ASP A 1 211 ? -27.251 20.761 16.694 1.00 94.56 211 ASP A O 1
ATOM 1698 N N . GLY A 1 212 ? -26.614 22.408 18.055 1.00 94.19 212 GLY A N 1
ATOM 1699 C CA . GLY A 1 212 ? -25.767 21.571 18.900 1.00 94.19 212 GLY A CA 1
ATOM 1700 C C . GLY A 1 212 ? -26.591 20.624 19.767 1.00 94.19 212 GLY A C 1
ATOM 1701 O O . GLY A 1 212 ? -27.700 20.952 20.187 1.00 94.19 212 GLY A O 1
ATOM 1702 N N . ASP A 1 213 ? -26.047 19.440 20.043 1.00 94.38 213 ASP A N 1
ATOM 1703 C CA . ASP A 1 213 ? -26.683 18.439 20.901 1.00 94.38 213 ASP A CA 1
ATOM 1704 C C . ASP A 1 213 ? -25.708 17.949 21.981 1.00 94.38 213 ASP A C 1
ATOM 1706 O O . ASP A 1 213 ? -24.834 17.118 21.739 1.00 94.38 213 ASP A O 1
ATOM 1710 N N . ASP A 1 214 ? -25.893 18.448 23.205 1.00 92.94 214 ASP A N 1
ATOM 1711 C CA . ASP A 1 214 ? -25.103 18.058 24.377 1.00 92.94 214 ASP A CA 1
ATOM 1712 C C . ASP A 1 214 ? -25.582 16.746 25.029 1.00 92.94 214 ASP A C 1
ATOM 1714 O O . ASP A 1 214 ? -25.081 16.370 26.089 1.00 92.94 214 ASP A O 1
ATOM 1718 N N . SER A 1 215 ? -26.551 16.021 24.454 1.00 93.75 215 SER A N 1
ATOM 1719 C CA . SER A 1 215 ? -27.128 14.818 25.074 1.00 93.75 215 SER A CA 1
ATOM 1720 C C . SER A 1 215 ? -26.098 13.712 25.320 1.00 93.75 215 SER A C 1
ATOM 1722 O O . SER A 1 215 ? -26.144 13.057 26.364 1.00 93.75 215 SER A O 1
ATOM 1724 N N . LEU A 1 216 ? -25.142 13.529 24.402 1.00 94.56 216 LEU A N 1
ATOM 1725 C CA . LEU A 1 216 ? -24.036 12.582 24.559 1.00 94.56 216 LEU A CA 1
ATOM 1726 C C . LEU A 1 216 ? -23.118 12.995 25.710 1.00 94.56 216 LEU A C 1
ATOM 1728 O O . LEU A 1 216 ? -22.866 12.211 26.624 1.00 94.56 216 LEU A O 1
ATOM 1732 N N . LEU A 1 217 ? -22.667 14.250 25.703 1.00 93.94 217 LEU A N 1
ATOM 1733 C CA . LEU A 1 217 ? -21.783 14.776 26.739 1.00 93.94 217 LEU A CA 1
ATOM 1734 C C . LEU A 1 217 ? -22.458 14.730 28.118 1.00 93.94 217 LEU A C 1
ATOM 1736 O O . LEU A 1 217 ? -21.846 14.310 29.100 1.00 93.94 217 LEU A O 1
ATOM 1740 N N . ARG A 1 218 ? -23.751 15.064 28.180 1.00 94.31 218 ARG A N 1
ATOM 1741 C CA . ARG A 1 218 ? -24.600 14.946 29.370 1.00 94.31 218 ARG A CA 1
ATOM 1742 C C . ARG A 1 218 ? -24.670 13.508 29.879 1.00 94.31 218 ARG A C 1
ATOM 1744 O O . ARG A 1 218 ? -24.497 13.293 31.079 1.00 94.31 218 ARG A O 1
ATOM 1751 N N . ALA A 1 219 ? -24.897 12.521 29.011 1.00 93.38 219 ALA A N 1
ATOM 1752 C CA . ALA A 1 219 ? -24.923 11.108 29.399 1.00 93.38 219 ALA A CA 1
ATOM 1753 C C . ALA A 1 219 ? -23.577 10.648 29.990 1.00 93.38 219 ALA A C 1
ATOM 1755 O O . ALA A 1 219 ? -23.550 9.948 31.005 1.00 93.38 219 ALA A O 1
ATOM 1756 N N . MET A 1 220 ? -22.461 11.116 29.421 1.00 94.56 220 MET A N 1
ATOM 1757 C CA . MET A 1 220 ? -21.119 10.815 29.922 1.00 94.56 220 MET A CA 1
ATOM 1758 C C . MET A 1 220 ? -20.880 11.387 31.325 1.00 94.56 220 MET A C 1
ATOM 1760 O O . MET A 1 220 ? -20.453 10.653 32.216 1.00 94.56 220 MET A O 1
ATOM 1764 N N . VAL A 1 221 ? -21.190 12.667 31.555 1.00 93.62 221 VAL A N 1
ATOM 1765 C CA . VAL A 1 221 ? -20.900 13.331 32.842 1.00 93.62 221 VAL A CA 1
ATOM 1766 C C . VAL A 1 221 ? -21.916 13.011 33.944 1.00 93.62 221 VAL A C 1
ATOM 1768 O O . VAL A 1 221 ? -21.595 13.113 35.122 1.00 93.62 221 VAL A O 1
ATOM 1771 N N . THR A 1 222 ? -23.130 12.574 33.599 1.00 89.94 222 THR A N 1
ATOM 1772 C CA . THR A 1 222 ? -24.151 12.146 34.582 1.00 89.94 222 THR A CA 1
ATOM 1773 C C . THR A 1 222 ? -23.986 10.693 35.037 1.00 89.94 222 THR A C 1
ATOM 1775 O O . THR A 1 222 ? -24.628 10.267 35.999 1.00 89.94 222 THR A O 1
ATOM 1778 N N . GLY A 1 223 ? -23.125 9.914 34.374 1.00 84.81 223 GLY A N 1
ATOM 1779 C CA . GLY A 1 223 ? -22.926 8.501 34.698 1.00 84.81 223 GLY A CA 1
ATOM 1780 C C . GLY A 1 223 ? -23.919 7.545 34.030 1.00 84.81 223 GLY A C 1
ATOM 1781 O O . GLY A 1 223 ? -24.035 6.404 34.483 1.00 84.81 223 GLY A O 1
ATOM 1782 N N . ASN A 1 224 ? -24.643 7.982 32.990 1.00 86.19 224 ASN A N 1
ATOM 1783 C CA . ASN A 1 224 ? -25.556 7.148 32.200 1.00 86.19 224 ASN A CA 1
ATOM 1784 C C . ASN A 1 224 ? -24.797 6.391 31.094 1.00 86.19 224 ASN A C 1
ATOM 1786 O O . ASN A 1 224 ? -25.025 6.583 29.902 1.00 86.19 224 ASN A O 1
ATOM 1790 N N . TRP A 1 225 ? -23.839 5.552 31.488 1.00 91.25 225 TRP A N 1
ATOM 1791 C CA . TRP A 1 225 ? -22.900 4.923 30.551 1.00 91.25 225 TRP A CA 1
ATOM 1792 C C . TRP A 1 225 ? -23.429 3.666 29.847 1.00 91.25 225 TRP A C 1
ATOM 1794 O O . TRP A 1 225 ? -22.677 2.994 29.152 1.00 91.25 225 TRP A O 1
ATOM 1804 N N . SER A 1 226 ? -24.715 3.342 30.011 1.00 79.12 226 SER A N 1
ATOM 1805 C CA . SER A 1 226 ? -25.400 2.326 29.199 1.00 79.12 226 SER A CA 1
ATOM 1806 C C . SER A 1 226 ? -25.834 2.846 27.823 1.00 79.12 226 SER A C 1
ATOM 1808 O O . SER A 1 226 ? -26.417 2.097 27.045 1.00 79.12 226 SER A O 1
ATOM 1810 N N . ASP A 1 227 ? -25.605 4.129 27.532 1.00 83.62 227 ASP A N 1
ATOM 1811 C CA . ASP A 1 227 ? -25.864 4.723 26.222 1.00 83.62 227 ASP A CA 1
ATOM 1812 C C . ASP A 1 227 ? -24.954 4.100 25.152 1.00 83.62 227 ASP A C 1
ATOM 1814 O O . ASP A 1 227 ? -23.734 4.069 25.306 1.00 83.62 227 ASP A O 1
ATOM 1818 N N . TYR A 1 228 ? -25.537 3.625 24.049 1.00 82.25 228 TYR A N 1
ATOM 1819 C CA . TYR A 1 228 ? -24.806 2.949 22.970 1.00 82.25 228 TYR A CA 1
ATOM 1820 C C . TYR A 1 228 ? -23.748 3.837 22.298 1.00 82.25 228 TYR A C 1
ATOM 1822 O O . TYR A 1 228 ? -22.822 3.323 21.678 1.00 82.25 228 TYR A O 1
ATOM 1830 N N . ARG A 1 229 ? -23.866 5.165 22.418 1.00 91.00 229 ARG A N 1
ATOM 1831 C CA . ARG A 1 229 ? -22.905 6.146 21.888 1.00 91.00 229 ARG A CA 1
ATOM 1832 C C . ARG A 1 229 ? -21.649 6.259 22.753 1.00 91.00 229 ARG A C 1
ATOM 1834 O O . ARG A 1 229 ? -20.710 6.958 22.375 1.00 91.00 229 ARG A O 1
ATOM 1841 N N . ILE A 1 230 ? -21.631 5.609 23.915 1.00 91.75 230 ILE A N 1
ATOM 1842 C CA . ILE A 1 230 ? -20.544 5.646 24.885 1.00 91.75 230 ILE A CA 1
ATOM 1843 C C . ILE A 1 230 ? -19.820 4.297 24.881 1.00 91.75 230 ILE A C 1
ATOM 1845 O O . ILE A 1 230 ? -20.415 3.221 24.875 1.00 91.75 230 ILE A O 1
ATOM 1849 N N . LEU A 1 231 ? -18.498 4.359 24.894 1.00 92.12 231 LEU A N 1
ATOM 1850 C CA . LEU A 1 231 ? -17.619 3.244 25.187 1.00 92.12 231 LEU A CA 1
ATOM 1851 C C . LEU A 1 231 ? -17.215 3.321 26.660 1.00 92.12 231 LEU A C 1
ATOM 1853 O O . LEU A 1 231 ? -16.625 4.310 27.089 1.00 92.12 231 LEU A O 1
ATOM 1857 N N . VAL A 1 232 ? -17.474 2.257 27.416 1.00 93.00 232 VAL A N 1
ATOM 1858 C CA . VAL A 1 232 ? -16.900 2.070 28.753 1.00 93.00 232 VAL A CA 1
ATOM 1859 C C . VAL A 1 232 ? -15.783 1.048 28.646 1.00 93.00 232 VAL A C 1
ATOM 1861 O O . VAL A 1 232 ? -16.048 -0.114 28.357 1.00 93.00 232 VAL A O 1
ATOM 1864 N N . VAL A 1 233 ? -14.547 1.476 28.881 1.00 91.31 233 VAL A N 1
ATOM 1865 C CA . VAL A 1 233 ? -13.371 0.608 28.982 1.00 91.31 233 VAL A CA 1
ATOM 1866 C C . VAL A 1 233 ? -13.291 0.119 30.430 1.00 91.31 233 VAL A C 1
ATOM 1868 O O . VAL A 1 233 ? -13.049 0.935 31.328 1.00 91.31 233 VAL A O 1
ATOM 1871 N N . PRO A 1 234 ? -13.519 -1.176 30.706 1.00 86.06 234 PRO A N 1
ATOM 1872 C CA . PRO A 1 234 ? -13.474 -1.686 32.071 1.00 86.06 234 PRO A CA 1
ATOM 1873 C C . PRO A 1 234 ? -12.049 -1.623 32.644 1.00 86.06 234 PRO A C 1
ATOM 1875 O O . PRO A 1 234 ? -11.088 -1.699 31.879 1.00 86.06 234 PRO A O 1
ATOM 1878 N N . PRO A 1 235 ? -11.875 -1.569 33.977 1.00 89.50 235 PRO A N 1
ATOM 1879 C CA . PRO A 1 235 ? -10.562 -1.728 34.598 1.00 89.50 235 PRO A CA 1
ATOM 1880 C C . PRO A 1 235 ? -9.809 -2.956 34.060 1.00 89.50 235 PRO A C 1
ATOM 1882 O O . PRO A 1 235 ? -10.409 -4.004 33.800 1.00 89.50 235 PRO A O 1
ATOM 1885 N N . GLY A 1 236 ? -8.499 -2.825 33.861 1.00 80.50 236 GLY A N 1
ATOM 1886 C CA . GLY A 1 236 ? -7.652 -3.866 33.272 1.00 80.50 236 GLY A CA 1
ATOM 1887 C C . GLY A 1 236 ? -7.801 -4.047 31.756 1.00 80.50 236 GLY A C 1
ATOM 1888 O O . GLY A 1 236 ? -7.267 -5.016 31.214 1.00 80.50 236 GLY A O 1
ATOM 1889 N N . HIS A 1 237 ? -8.516 -3.152 31.072 1.00 89.38 237 HIS A N 1
ATOM 1890 C CA . HIS A 1 237 ? -8.647 -3.122 29.612 1.00 89.38 237 HIS A CA 1
ATOM 1891 C C . HIS A 1 237 ? -8.040 -1.833 29.046 1.00 89.38 237 HIS A C 1
ATOM 1893 O O . HIS A 1 237 ? -7.738 -0.906 29.792 1.00 89.38 237 HIS A O 1
ATOM 1899 N N . HIS A 1 238 ? -7.868 -1.753 27.732 1.00 90.75 238 HIS A N 1
ATOM 1900 C CA . HIS A 1 238 ? -7.464 -0.528 27.038 1.00 90.75 238 HIS A CA 1
ATOM 1901 C C . HIS A 1 238 ? -8.415 -0.210 25.885 1.00 90.75 238 HIS A C 1
ATOM 1903 O O . HIS A 1 238 ? -9.081 -1.110 25.370 1.00 90.75 238 HIS A O 1
ATOM 1909 N N . SER A 1 239 ? -8.513 1.066 25.507 1.00 89.12 239 SER A N 1
ATOM 1910 C CA . SER A 1 239 ? -9.281 1.503 24.336 1.00 89.12 239 SER A CA 1
ATOM 1911 C C . SER A 1 239 ? -8.600 1.073 23.034 1.00 89.12 239 SER A C 1
ATOM 1913 O O . SER A 1 239 ? -7.387 1.185 22.900 1.00 89.12 239 SER A O 1
ATOM 1915 N N . VAL A 1 240 ? -9.378 0.643 22.044 1.00 76.81 240 VAL A N 1
ATOM 1916 C CA . VAL A 1 240 ? -8.904 0.296 20.694 1.00 76.81 240 VAL A CA 1
ATOM 1917 C C . VAL A 1 240 ? -9.813 0.927 19.643 1.00 76.81 240 VAL A C 1
ATOM 1919 O O . VAL A 1 240 ? -10.955 1.292 19.933 1.00 76.81 240 VAL A O 1
ATOM 1922 N N . SER A 1 241 ? -9.334 1.064 18.409 1.00 70.00 241 SER A N 1
ATOM 1923 C CA . SER A 1 241 ? -10.178 1.546 17.310 1.00 70.00 241 SER A CA 1
ATOM 1924 C C . SER A 1 241 ? -11.065 0.412 16.806 1.00 70.00 241 SER A C 1
ATOM 1926 O O . SER A 1 241 ? -10.613 -0.727 16.707 1.00 70.00 241 SER A O 1
ATOM 1928 N N . ALA A 1 242 ? -12.317 0.724 16.474 1.00 56.97 242 ALA A N 1
ATOM 1929 C CA . ALA A 1 242 ? -13.240 -0.225 15.866 1.00 56.97 242 ALA A CA 1
ATOM 1930 C C . ALA A 1 242 ? -13.743 0.326 14.523 1.00 56.97 242 ALA A C 1
ATOM 1932 O O . ALA A 1 242 ? -14.007 1.527 14.414 1.00 56.97 242 ALA A O 1
ATOM 1933 N N . PRO A 1 243 ? -13.853 -0.513 13.482 1.00 48.47 243 PRO A N 1
ATOM 1934 C CA . PRO A 1 243 ? -14.331 -0.071 12.181 1.00 48.47 243 PRO A CA 1
ATOM 1935 C C . PRO A 1 243 ? -15.839 0.213 12.197 1.00 48.47 243 PRO A C 1
ATOM 1937 O O . PRO A 1 243 ? -16.589 -0.298 13.028 1.00 48.47 243 PRO A O 1
ATOM 1940 N N . GLY A 1 244 ? -16.289 0.992 11.214 1.00 53.97 244 GLY A N 1
ATOM 1941 C CA . GLY A 1 244 ? -17.710 1.243 10.981 1.00 53.97 244 GLY A CA 1
ATOM 1942 C C . GLY A 1 244 ? -18.386 2.002 12.122 1.00 53.97 244 GLY A C 1
ATOM 1943 O O . GLY A 1 244 ? -17.824 2.940 12.683 1.00 53.97 244 GLY A O 1
ATOM 1944 N N . GLU A 1 245 ? -19.609 1.588 12.439 1.00 55.47 245 GLU A N 1
ATOM 1945 C CA . GLU A 1 245 ? -20.503 2.257 13.389 1.00 55.47 245 GLU A CA 1
ATOM 1946 C C . GLU A 1 245 ? -20.029 2.191 14.847 1.00 55.47 245 GLU A C 1
ATOM 1948 O O . GLU A 1 245 ? -20.440 3.007 15.674 1.00 55.47 245 GLU A O 1
ATOM 1953 N N . GLU A 1 246 ? -19.139 1.249 15.175 1.00 56.84 246 GLU A N 1
ATOM 1954 C CA . GLU A 1 246 ? -18.612 1.114 16.530 1.00 56.84 246 GLU A CA 1
ATOM 1955 C C . GLU A 1 246 ? -17.624 2.230 16.887 1.00 56.84 246 GLU A C 1
ATOM 1957 O O . GLU A 1 246 ? -17.618 2.672 18.039 1.00 56.84 246 GLU A O 1
ATOM 1962 N N . VAL A 1 247 ? -16.827 2.709 15.920 1.00 67.00 247 VAL A N 1
ATOM 1963 C CA . VAL A 1 247 ? -15.770 3.742 16.030 1.00 67.00 247 VAL A CA 1
ATOM 1964 C C . VAL A 1 247 ? -14.603 3.386 16.975 1.00 67.00 247 VAL A C 1
ATOM 1966 O O . VAL A 1 247 ? -13.431 3.581 16.641 1.00 67.00 247 VAL A O 1
ATOM 1969 N N . MET A 1 248 ? -14.897 2.855 18.161 1.00 81.88 248 MET A N 1
ATOM 1970 C CA . MET A 1 248 ? -13.953 2.439 19.197 1.00 81.88 248 MET A CA 1
ATOM 1971 C C . MET A 1 248 ? -14.438 1.169 19.904 1.00 81.88 248 MET A C 1
ATOM 1973 O O . MET A 1 248 ? -15.632 0.909 19.970 1.00 81.88 248 MET A O 1
ATOM 1977 N N . SER A 1 249 ? -13.541 0.403 20.507 1.00 80.75 249 SER A N 1
ATOM 1978 C CA . SER A 1 249 ? -13.876 -0.716 21.394 1.00 80.75 249 SER A CA 1
ATOM 1979 C C . SER A 1 249 ? -12.860 -0.802 22.539 1.00 80.75 249 SER A C 1
ATOM 1981 O O . SER A 1 249 ? -12.082 0.131 22.747 1.00 80.75 249 SER A O 1
ATOM 1983 N N . PHE A 1 250 ? -12.867 -1.885 23.313 1.00 81.00 250 PHE A N 1
ATOM 1984 C CA . PHE A 1 250 ? -11.857 -2.155 24.334 1.00 81.00 250 PHE A CA 1
ATOM 1985 C C . PHE A 1 250 ? -11.325 -3.589 24.250 1.00 81.00 250 PHE A C 1
ATOM 1987 O O . PHE A 1 250 ? -12.033 -4.492 23.811 1.00 81.00 250 PHE A O 1
ATOM 1994 N N . ALA A 1 251 ? -10.100 -3.812 24.730 1.00 62.22 251 ALA A N 1
ATOM 1995 C CA . ALA A 1 251 ? -9.471 -5.133 24.800 1.00 62.22 251 ALA A CA 1
ATOM 1996 C C . ALA A 1 251 ? -8.865 -5.406 26.190 1.00 62.22 251 ALA A C 1
ATOM 1998 O O . ALA A 1 251 ? -8.360 -4.496 26.846 1.00 62.22 251 ALA A O 1
ATOM 1999 N N . SER A 1 252 ? -8.950 -6.653 26.678 1.00 60.78 252 SER A N 1
ATOM 2000 C CA . SER A 1 252 ? -8.479 -7.050 28.019 1.00 60.78 252 SER A CA 1
ATOM 2001 C C . SER A 1 252 ? -6.966 -7.235 28.074 1.00 60.78 252 SER A C 1
ATOM 2003 O O . SER A 1 252 ? -6.401 -7.864 27.185 1.00 60.78 252 SER A O 1
ATOM 2005 N N . GLY A 1 253 ? -6.321 -6.786 29.153 1.00 53.00 253 GLY A N 1
ATOM 2006 C CA . GLY A 1 253 ? -4.874 -6.915 29.360 1.00 53.00 253 GLY A CA 1
ATOM 2007 C C . GLY A 1 253 ? -4.390 -8.202 30.050 1.00 53.00 253 GLY A C 1
ATOM 2008 O O . GLY A 1 253 ? -3.219 -8.260 30.412 1.00 53.00 253 GLY A O 1
ATOM 2009 N N . VAL A 1 254 ? -5.239 -9.217 30.288 1.00 39.91 254 VAL A N 1
ATOM 2010 C CA . VAL A 1 254 ? -4.856 -10.445 31.025 1.00 39.91 254 VAL A CA 1
ATOM 2011 C C . VAL A 1 254 ? -5.250 -11.718 30.263 1.00 39.91 254 VAL A C 1
ATOM 2013 O O . VAL A 1 254 ? -6.419 -12.083 30.170 1.00 39.91 254 VAL A O 1
ATOM 2016 N N . GLU A 1 255 ? -4.230 -12.422 29.774 1.00 46.03 255 GLU A N 1
ATOM 2017 C CA . GLU A 1 255 ? -4.237 -13.601 28.888 1.00 46.03 255 GLU A CA 1
ATOM 2018 C C . GLU A 1 255 ? -4.873 -14.911 29.426 1.00 46.03 255 GLU A C 1
ATOM 2020 O O . GLU A 1 255 ? -4.683 -15.957 28.822 1.00 46.03 255 GLU A O 1
ATOM 2025 N N . THR A 1 256 ? -5.629 -14.951 30.532 1.00 36.44 256 THR A N 1
ATOM 2026 C CA . THR A 1 256 ? -5.938 -16.253 31.196 1.00 36.44 256 THR A CA 1
ATOM 2027 C C . THR A 1 256 ? -7.404 -16.617 31.428 1.00 36.44 256 THR A C 1
ATOM 2029 O O . THR A 1 256 ? -7.674 -17.691 31.965 1.00 36.44 256 THR A O 1
ATOM 2032 N N . HIS A 1 257 ? -8.377 -15.817 30.980 1.00 37.03 257 HIS A N 1
ATOM 2033 C CA . HIS A 1 257 ? -9.803 -16.145 31.181 1.00 37.03 257 HIS A CA 1
ATOM 2034 C C . HIS A 1 257 ? -10.629 -16.291 29.891 1.00 37.03 257 HIS A C 1
ATOM 2036 O O . HIS A 1 257 ? -11.831 -16.561 29.954 1.00 37.03 257 HIS A O 1
ATOM 2042 N N . LEU A 1 258 ? -9.980 -16.178 28.726 1.00 36.81 258 LEU A N 1
ATOM 2043 C CA . LEU A 1 258 ? -10.629 -16.256 27.418 1.00 36.81 258 LEU A CA 1
ATOM 2044 C C . LEU A 1 258 ? -11.087 -17.691 27.086 1.00 36.81 258 LEU A C 1
ATOM 2046 O O . LEU A 1 258 ? -12.240 -17.875 26.718 1.00 36.81 258 LEU A O 1
ATOM 2050 N N . ASP A 1 259 ? -10.287 -18.731 27.345 1.00 35.16 259 ASP A N 1
ATOM 2051 C CA . ASP A 1 259 ? -10.660 -20.118 26.991 1.00 35.16 259 ASP A CA 1
ATOM 2052 C C . ASP A 1 259 ? -11.867 -20.667 27.774 1.00 35.16 259 ASP A C 1
ATOM 2054 O O . ASP A 1 259 ? -12.682 -21.428 27.246 1.00 35.16 259 ASP A O 1
ATOM 2058 N N . GLN A 1 260 ? -12.035 -20.256 29.035 1.00 33.38 260 GLN A N 1
ATOM 2059 C CA . GLN A 1 260 ? -13.130 -20.747 29.884 1.00 33.38 260 GLN A CA 1
ATOM 2060 C C . GLN A 1 260 ? -14.453 -20.006 29.654 1.00 33.38 260 GLN A C 1
ATOM 2062 O O . GLN A 1 260 ? -15.524 -20.584 29.861 1.00 33.38 260 GLN A O 1
ATOM 2067 N N . ILE A 1 261 ? -14.396 -18.745 29.214 1.00 37.44 261 ILE A N 1
ATOM 2068 C CA . ILE A 1 261 ? -15.583 -17.942 28.901 1.00 37.44 261 ILE A CA 1
ATOM 2069 C C . ILE A 1 261 ? -16.009 -18.151 27.438 1.00 37.44 261 ILE A C 1
ATOM 2071 O O . ILE A 1 261 ? -17.204 -18.312 27.181 1.00 37.44 261 ILE A O 1
ATOM 2075 N N . LEU A 1 262 ? -15.069 -18.294 26.494 1.00 37.03 262 LEU A N 1
ATOM 2076 C CA . LEU A 1 262 ? -15.362 -18.672 25.102 1.00 37.03 262 LEU A CA 1
ATOM 2077 C C . LEU A 1 262 ? -16.016 -20.062 25.003 1.00 37.03 262 LEU A C 1
ATOM 2079 O O . LEU A 1 262 ? -16.856 -20.293 24.133 1.00 37.03 262 LEU A O 1
ATOM 2083 N N . GLY A 1 263 ? -15.733 -20.962 25.952 1.00 34.59 263 GLY A N 1
ATOM 2084 C CA . GLY A 1 263 ? -16.452 -22.231 26.101 1.00 34.59 263 GLY A CA 1
ATOM 2085 C C . GLY A 1 263 ? -17.934 -22.086 26.491 1.00 34.59 263 GLY A C 1
ATOM 2086 O O . GLY A 1 263 ? -18.719 -22.994 26.226 1.00 34.59 263 GLY A O 1
ATOM 2087 N N . ARG A 1 264 ? -18.343 -20.951 27.082 1.00 32.84 264 ARG A N 1
ATOM 2088 C CA . ARG A 1 264 ? -19.741 -20.663 27.468 1.00 32.84 264 ARG A CA 1
ATOM 2089 C C . ARG A 1 264 ? -20.512 -19.851 26.423 1.00 32.84 264 ARG A C 1
ATOM 2091 O O . ARG A 1 264 ? -21.735 -19.949 26.397 1.00 32.84 264 ARG A O 1
ATOM 2098 N N . TYR A 1 265 ? -19.819 -19.121 25.546 1.00 34.03 265 TYR A N 1
ATOM 2099 C CA . TYR A 1 265 ? -20.421 -18.360 24.439 1.00 34.03 265 TYR A CA 1
ATOM 2100 C C . TYR A 1 265 ? -20.395 -19.084 23.086 1.00 34.03 265 TYR A C 1
ATOM 2102 O O . TYR A 1 265 ? -20.868 -18.537 22.093 1.00 34.03 265 TYR A O 1
ATOM 2110 N N . ARG A 1 266 ? -19.957 -20.351 23.025 1.00 35.06 266 ARG A N 1
ATOM 2111 C CA . ARG A 1 266 ? -20.306 -21.232 21.899 1.00 35.06 266 ARG A CA 1
ATOM 2112 C C . ARG A 1 266 ? -21.790 -21.607 21.956 1.00 35.06 266 ARG A C 1
ATOM 2114 O O . ARG A 1 266 ? -22.139 -22.727 22.319 1.00 35.06 266 ARG A O 1
ATOM 2121 N N . ARG A 1 267 ? -22.657 -20.680 21.543 1.00 29.12 267 ARG A N 1
ATOM 2122 C CA . ARG A 1 267 ? -23.823 -20.975 20.699 1.00 29.12 267 ARG A CA 1
ATOM 2123 C C . ARG A 1 267 ? -24.087 -19.816 19.736 1.00 29.12 267 ARG A C 1
ATOM 2125 O O . ARG A 1 267 ? -23.818 -18.670 20.078 1.00 29.12 267 ARG A O 1
ATOM 2132 N N . PRO A 1 268 ? -24.555 -20.144 18.524 1.00 37.25 268 PRO A N 1
ATOM 213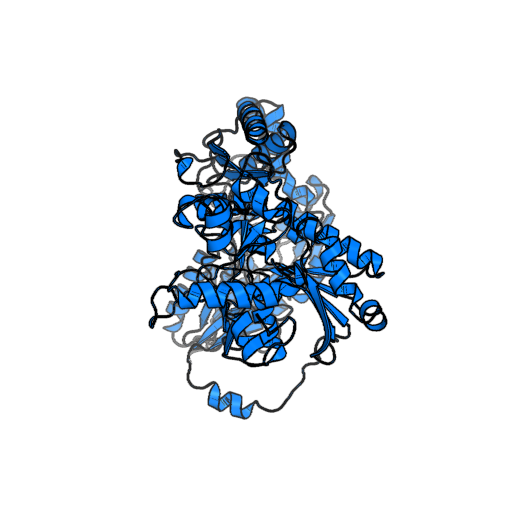3 C CA . PRO A 1 268 ? -24.420 -19.316 17.343 1.00 37.25 268 PRO A CA 1
ATOM 2134 C C . PRO A 1 268 ? -25.502 -18.244 17.357 1.00 37.25 268 PRO A C 1
ATOM 2136 O O . PRO A 1 268 ? -26.688 -18.560 17.336 1.00 37.25 268 PRO A O 1
ATOM 2139 N N . HIS A 1 269 ? -25.095 -16.982 17.403 1.00 30.27 269 HIS A N 1
ATOM 2140 C CA . HIS A 1 269 ? -25.956 -15.893 16.978 1.00 30.27 269 HIS A CA 1
ATOM 2141 C C . HIS A 1 269 ? -25.286 -15.244 15.777 1.00 30.27 269 HIS A C 1
ATOM 2143 O O . HIS A 1 269 ? -24.355 -14.453 15.903 1.00 30.27 269 HIS A O 1
ATOM 2149 N N . GLU A 1 270 ? -25.762 -15.659 14.608 1.00 34.03 270 GLU A N 1
ATOM 2150 C CA . GLU A 1 270 ? -25.766 -14.854 13.400 1.00 34.03 270 GLU A CA 1
ATOM 2151 C C . GLU A 1 270 ? -26.341 -13.481 13.782 1.00 34.03 270 GLU A C 1
ATOM 2153 O O . GLU A 1 270 ? -27.541 -13.324 14.015 1.00 34.03 270 GLU A O 1
ATOM 2158 N N . LEU A 1 271 ? -25.471 -12.480 13.917 1.00 32.78 271 LEU A N 1
ATOM 2159 C CA . LEU A 1 271 ? -25.875 -11.136 13.527 1.00 32.78 271 LEU A CA 1
ATOM 2160 C C . LEU A 1 271 ? -26.223 -11.244 12.038 1.00 32.78 271 LEU A C 1
ATOM 2162 O O . LEU A 1 271 ? -25.479 -11.927 11.324 1.00 32.78 271 LEU A O 1
ATOM 2166 N N . PRO A 1 272 ? -27.313 -10.633 11.544 1.00 27.64 272 PRO A N 1
ATOM 2167 C CA . PRO A 1 272 ? -27.517 -10.575 10.110 1.00 27.64 272 PRO A CA 1
ATOM 2168 C C . PRO A 1 272 ? -26.285 -9.873 9.543 1.00 27.64 272 PRO A C 1
ATOM 2170 O O . PRO A 1 272 ? -26.059 -8.694 9.828 1.00 27.64 272 PRO A O 1
ATOM 2173 N N . GLU A 1 273 ? -25.447 -10.608 8.803 1.00 35.44 273 GLU A N 1
ATOM 2174 C CA . GLU A 1 273 ? -24.465 -9.964 7.944 1.00 35.44 273 GLU A CA 1
ATOM 2175 C C . GLU A 1 273 ? -25.258 -8.944 7.112 1.00 35.44 273 GLU A C 1
ATOM 2177 O O . GLU A 1 273 ? -26.325 -9.310 6.608 1.00 35.44 273 GLU A O 1
ATOM 2182 N N . PRO A 1 274 ? -24.819 -7.673 7.015 1.00 35.59 274 PRO A N 1
ATOM 2183 C CA . PRO A 1 274 ? -25.533 -6.673 6.229 1.00 35.59 274 PRO A CA 1
ATOM 2184 C C . PRO A 1 274 ? -25.686 -7.270 4.848 1.00 35.59 274 PRO A C 1
ATOM 2186 O O . PRO A 1 274 ? -24.643 -7.493 4.244 1.00 35.59 274 PRO A O 1
ATOM 2189 N N . GLU A 1 275 ? -26.920 -7.613 4.449 1.00 39.84 275 GLU A N 1
ATOM 2190 C CA . GLU A 1 275 ? -27.236 -8.605 3.414 1.00 39.84 275 GLU A CA 1
ATOM 2191 C C . GLU A 1 275 ? -26.113 -8.646 2.371 1.00 39.84 275 GLU A C 1
ATOM 2193 O O . GLU A 1 275 ? -26.075 -7.850 1.428 1.00 39.84 275 GLU A O 1
ATOM 2198 N N . ARG A 1 276 ? -25.104 -9.511 2.588 1.00 49.88 276 ARG A N 1
ATOM 2199 C CA . ARG A 1 276 ? -23.953 -9.618 1.683 1.00 49.88 276 ARG A CA 1
ATOM 2200 C C . ARG A 1 276 ? -24.390 -10.474 0.500 1.00 49.88 276 ARG A C 1
ATOM 2202 O O . ARG A 1 276 ? -23.675 -11.352 0.048 1.00 49.88 276 ARG A O 1
ATOM 2209 N N . ALA A 1 277 ? -25.611 -10.256 0.028 1.00 53.91 277 ALA A N 1
ATOM 2210 C CA . ALA A 1 277 ? -26.156 -10.908 -1.130 1.00 53.91 277 ALA A CA 1
ATOM 2211 C C . ALA A 1 277 ? -25.396 -10.371 -2.341 1.00 53.91 277 ALA A C 1
ATOM 2213 O O . ALA A 1 277 ? -25.371 -9.168 -2.608 1.00 53.91 277 ALA A O 1
ATOM 2214 N N . GLY A 1 278 ? -24.726 -11.265 -3.053 1.00 75.88 278 GLY A N 1
ATOM 2215 C CA . GLY A 1 278 ? -24.015 -10.901 -4.263 1.00 75.88 278 GLY A CA 1
ATOM 2216 C C . GLY A 1 278 ? -22.869 -11.842 -4.557 1.00 75.88 278 GLY A C 1
ATOM 2217 O O . GLY A 1 278 ? -22.284 -12.451 -3.664 1.00 75.88 278 GLY A O 1
ATOM 2218 N N . ILE A 1 279 ? -22.547 -11.928 -5.839 1.00 90.12 279 ILE A N 1
ATOM 2219 C CA . ILE A 1 279 ? -21.382 -12.651 -6.315 1.00 90.12 279 ILE A CA 1
ATOM 2220 C C . ILE A 1 279 ? -20.234 -11.650 -6.476 1.00 90.12 279 ILE A C 1
ATOM 2222 O O . ILE A 1 279 ? -20.409 -10.550 -7.014 1.00 90.12 279 ILE A O 1
ATOM 2226 N N . GLY A 1 280 ? -19.063 -12.021 -5.968 1.00 92.75 280 GLY A N 1
ATOM 2227 C CA . GLY A 1 280 ? -17.804 -11.320 -6.184 1.00 92.75 280 GLY A CA 1
ATOM 2228 C C . GLY A 1 280 ? -16.921 -12.056 -7.179 1.00 92.75 280 GLY A C 1
ATOM 2229 O O . GLY A 1 280 ? -16.951 -13.283 -7.252 1.00 92.75 280 GLY A O 1
ATOM 2230 N N . LEU A 1 281 ? -16.106 -11.298 -7.905 1.00 95.81 281 LEU A N 1
ATOM 2231 C CA . LEU A 1 281 ? -15.007 -11.821 -8.708 1.00 95.81 281 LEU A CA 1
ATOM 2232 C C . LEU A 1 281 ? -13.683 -11.401 -8.063 1.00 95.81 281 LEU A C 1
ATOM 2234 O O . LEU A 1 281 ? -13.397 -10.214 -7.966 1.00 95.81 281 LEU A O 1
ATOM 2238 N N . GLY A 1 282 ? -12.883 -12.354 -7.606 1.00 95.31 282 GLY A N 1
ATOM 2239 C CA . GLY A 1 282 ? -11.488 -12.134 -7.238 1.00 95.31 282 GLY A CA 1
ATOM 2240 C C . GLY A 1 282 ? -10.593 -12.337 -8.455 1.00 95.31 282 GLY A C 1
ATOM 2241 O O . GLY A 1 282 ? -10.774 -13.316 -9.174 1.00 95.31 282 GLY A O 1
ATOM 2242 N N . ILE A 1 283 ? -9.643 -11.436 -8.685 1.00 95.25 283 ILE A N 1
ATOM 2243 C CA . ILE A 1 283 ? -8.587 -11.569 -9.690 1.00 95.25 283 ILE A CA 1
ATOM 2244 C C . ILE A 1 283 ? -7.255 -11.344 -8.979 1.00 95.25 283 ILE A C 1
ATOM 2246 O O . ILE A 1 283 ? -7.056 -10.297 -8.367 1.00 95.25 283 ILE A O 1
ATOM 2250 N N . ASP A 1 284 ? -6.338 -12.300 -9.085 1.00 93.00 284 ASP A N 1
ATOM 2251 C CA . ASP A 1 284 ? -4.959 -12.138 -8.633 1.00 93.00 284 ASP A CA 1
ATOM 2252 C C . ASP A 1 284 ? -4.016 -12.223 -9.827 1.00 93.00 284 ASP A C 1
ATOM 2254 O O . ASP A 1 284 ? -3.926 -13.250 -10.498 1.00 93.00 284 ASP A O 1
ATOM 2258 N N . THR A 1 285 ? -3.328 -11.122 -10.126 1.00 89.38 285 THR A N 1
ATOM 2259 C CA . THR A 1 285 ? -2.345 -11.091 -11.217 1.00 89.38 285 THR A CA 1
ATOM 2260 C C . THR A 1 285 ? -0.948 -11.287 -10.644 1.00 89.38 285 THR A C 1
ATOM 2262 O O . THR A 1 285 ? -0.298 -10.330 -10.203 1.00 89.38 285 THR A O 1
ATOM 2265 N N . GLY A 1 286 ? -0.495 -12.540 -10.647 1.00 81.44 286 GLY A N 1
ATOM 2266 C CA . GLY A 1 286 ? 0.823 -12.948 -10.178 1.00 81.44 286 GLY A CA 1
ATOM 2267 C C . GLY A 1 286 ? 1.903 -12.913 -11.265 1.00 81.44 286 GLY A C 1
ATOM 2268 O O . GLY A 1 286 ? 1.644 -12.672 -12.444 1.00 81.44 286 GLY A O 1
ATOM 2269 N N . GLY A 1 287 ? 3.145 -13.217 -10.878 1.00 74.44 287 GLY A N 1
ATOM 2270 C CA . GLY A 1 287 ? 4.288 -13.261 -11.804 1.00 74.44 287 GLY A CA 1
ATOM 2271 C C . GLY A 1 287 ? 4.264 -14.412 -12.821 1.00 74.44 287 GLY A C 1
ATOM 2272 O O . GLY A 1 287 ? 4.866 -14.290 -13.882 1.00 74.44 287 GLY A O 1
ATOM 2273 N N . THR A 1 288 ? 3.581 -15.519 -12.519 1.00 75.94 288 THR A N 1
ATOM 2274 C CA . THR A 1 288 ? 3.530 -16.708 -13.401 1.00 75.94 288 THR A CA 1
ATOM 2275 C C . THR A 1 288 ? 2.124 -16.965 -13.930 1.00 75.94 288 THR A C 1
ATOM 2277 O O . THR A 1 288 ? 1.946 -17.272 -15.107 1.00 75.94 288 THR A O 1
ATOM 2280 N N . TYR A 1 289 ? 1.121 -16.823 -13.067 1.00 86.00 289 TYR A N 1
ATOM 2281 C CA . TYR A 1 289 ? -0.272 -17.071 -13.398 1.00 86.00 289 TYR A CA 1
ATOM 2282 C C . TYR A 1 289 ? -1.155 -15.926 -12.920 1.00 86.00 289 TYR A C 1
ATOM 2284 O O . TYR A 1 289 ? -0.841 -15.247 -11.942 1.00 86.00 289 TYR A O 1
ATOM 2292 N N . THR A 1 290 ? -2.249 -15.744 -13.646 1.00 91.19 290 THR A N 1
ATOM 2293 C CA . THR A 1 290 ? -3.393 -14.939 -13.258 1.00 91.19 290 THR A CA 1
ATOM 2294 C C . THR A 1 290 ? -4.489 -15.890 -12.798 1.00 91.19 290 THR A C 1
ATOM 2296 O O . THR A 1 290 ? -4.909 -16.776 -13.552 1.00 91.19 290 THR A O 1
ATOM 2299 N N . ASP A 1 291 ? -4.918 -15.725 -11.557 1.00 93.56 291 ASP A N 1
ATOM 2300 C CA . ASP A 1 291 ? -5.964 -16.513 -10.922 1.00 93.56 291 ASP A CA 1
ATOM 2301 C C . ASP A 1 291 ? -7.266 -15.706 -10.897 1.00 93.56 291 ASP A C 1
ATOM 2303 O O . ASP A 1 291 ? -7.256 -14.494 -10.682 1.00 93.56 291 ASP A O 1
ATOM 2307 N N . ALA A 1 292 ? -8.395 -16.370 -11.136 1.00 96.19 292 ALA A N 1
ATOM 2308 C CA . ALA A 1 292 ? -9.717 -15.763 -11.062 1.00 96.19 292 ALA A CA 1
ATOM 2309 C C . ALA A 1 292 ? -10.669 -16.662 -10.268 1.00 96.19 292 ALA A C 1
ATOM 2311 O O . ALA A 1 292 ? -10.698 -17.876 -10.467 1.00 96.19 292 ALA A O 1
ATOM 2312 N N . VAL A 1 293 ? -11.453 -16.076 -9.366 1.00 96.19 293 VAL A N 1
ATOM 2313 C CA . VAL A 1 293 ? -12.354 -16.801 -8.462 1.00 96.19 293 VAL A CA 1
ATOM 2314 C C . VAL A 1 293 ? -13.707 -16.114 -8.408 1.00 96.19 293 VAL A C 1
ATOM 2316 O O . VAL A 1 293 ? -13.794 -14.914 -8.175 1.00 96.19 293 VAL A O 1
ATOM 2319 N N . VAL A 1 294 ? -14.774 -16.887 -8.561 1.00 96.19 294 VAL A N 1
ATOM 2320 C CA . VAL A 1 294 ? -16.141 -16.450 -8.290 1.00 96.19 294 VAL A CA 1
ATOM 2321 C C . VAL A 1 294 ? -16.513 -16.882 -6.879 1.00 96.19 294 VAL A C 1
ATOM 2323 O O . VAL A 1 294 ? -16.491 -18.073 -6.568 1.00 96.19 294 VAL A O 1
ATOM 2326 N N . TYR A 1 295 ? -16.882 -15.921 -6.040 1.00 93.25 295 TYR A N 1
ATOM 2327 C CA . TYR A 1 295 ? -17.228 -16.146 -4.640 1.00 93.25 295 TYR A CA 1
ATOM 2328 C C . TYR A 1 295 ? -18.656 -15.685 -4.351 1.00 93.25 295 TYR A C 1
ATOM 2330 O O . TYR A 1 295 ? -19.044 -14.583 -4.743 1.00 93.25 295 TYR A O 1
ATOM 2338 N N . ASP A 1 296 ? -19.429 -16.513 -3.656 1.00 91.00 296 ASP A N 1
ATOM 2339 C CA . ASP A 1 296 ? -20.755 -16.153 -3.159 1.00 91.00 296 ASP A CA 1
ATOM 2340 C C . ASP A 1 296 ? -20.644 -15.686 -1.708 1.00 91.00 296 ASP A C 1
ATOM 2342 O O . ASP A 1 296 ? -20.324 -16.460 -0.804 1.00 91.00 296 ASP A O 1
ATOM 2346 N N . PHE A 1 297 ? -20.908 -14.403 -1.471 1.00 85.25 297 PHE A N 1
ATOM 2347 C CA . PHE A 1 297 ? -20.846 -13.842 -0.124 1.00 85.25 297 PHE A CA 1
ATOM 2348 C C . PHE A 1 297 ? -22.028 -14.261 0.763 1.00 85.25 297 PHE A C 1
ATOM 2350 O O . PHE A 1 297 ? -21.925 -14.151 1.983 1.00 85.25 297 PHE A O 1
ATOM 2357 N N . GLY A 1 298 ? -23.125 -14.751 0.175 1.00 84.81 298 GLY A N 1
ATOM 2358 C CA . GLY A 1 298 ? -24.283 -15.256 0.904 1.00 84.81 298 GLY A CA 1
ATOM 2359 C C . GLY A 1 298 ? -24.057 -16.665 1.447 1.00 84.81 298 GLY A C 1
ATOM 2360 O O . GLY A 1 298 ? -24.365 -16.925 2.608 1.00 84.81 298 GLY A O 1
ATOM 2361 N N . THR A 1 299 ? -23.489 -17.567 0.638 1.00 87.69 299 THR A N 1
ATOM 2362 C CA . THR A 1 299 ? -23.173 -18.940 1.085 1.00 87.69 299 THR A CA 1
ATOM 2363 C C . THR A 1 299 ? -21.774 -19.077 1.686 1.00 87.69 299 THR A C 1
ATOM 2365 O O . THR A 1 299 ? -21.505 -20.052 2.380 1.00 87.69 299 THR A O 1
ATOM 2368 N N . ASN A 1 300 ? -20.903 -18.084 1.482 1.00 83.81 300 ASN A N 1
ATOM 2369 C CA . ASN A 1 300 ? -19.472 -18.132 1.792 1.00 83.81 300 ASN A CA 1
ATOM 2370 C C . ASN A 1 300 ? -18.716 -19.255 1.066 1.00 83.81 300 ASN A C 1
ATOM 2372 O O . ASN A 1 300 ? -17.795 -19.859 1.616 1.00 83.81 300 ASN A O 1
ATOM 2376 N N . GLU A 1 301 ? -19.089 -19.520 -0.185 1.00 89.12 301 GLU A N 1
ATOM 2377 C CA . GLU A 1 301 ? -18.490 -20.578 -0.993 1.00 89.12 301 GLU A CA 1
ATOM 2378 C C . GLU A 1 301 ? -17.804 -20.030 -2.244 1.00 89.12 301 GLU A C 1
ATOM 2380 O O . GLU A 1 301 ? -18.237 -19.060 -2.874 1.00 89.12 301 GLU A O 1
ATOM 2385 N N . VAL A 1 302 ? -16.729 -20.709 -2.640 1.00 93.00 302 VAL A N 1
ATOM 2386 C CA . VAL A 1 302 ? -16.127 -20.543 -3.962 1.00 93.00 302 VAL A CA 1
ATOM 2387 C C . VAL A 1 302 ? -16.983 -21.309 -4.967 1.00 93.00 302 VAL A C 1
ATOM 2389 O O . VAL A 1 302 ? -17.050 -22.534 -4.922 1.00 93.00 302 VAL A O 1
ATOM 2392 N N . LEU A 1 303 ? -17.629 -20.587 -5.881 1.00 94.62 303 LEU A N 1
ATOM 2393 C CA . LEU A 1 303 ? -18.513 -21.173 -6.892 1.00 94.62 303 LEU A CA 1
ATOM 2394 C C . LEU A 1 303 ? -17.749 -21.675 -8.119 1.00 94.62 303 LEU A C 1
ATOM 2396 O O . LEU A 1 303 ? -18.148 -22.649 -8.752 1.00 94.62 303 LEU A O 1
ATOM 2400 N N . ALA A 1 304 ? -16.676 -20.977 -8.487 1.00 96.00 304 ALA A N 1
ATOM 2401 C CA . ALA A 1 304 ? -15.816 -21.339 -9.603 1.00 96.00 304 ALA A CA 1
ATOM 2402 C C . ALA A 1 304 ? -14.430 -20.721 -9.419 1.00 96.00 304 ALA A C 1
ATOM 2404 O O . ALA A 1 304 ? -14.294 -19.641 -8.843 1.00 96.00 304 ALA A O 1
ATOM 2405 N N . SER A 1 305 ? -13.410 -21.380 -9.953 1.00 96.06 305 SER A N 1
ATOM 2406 C CA . SER A 1 305 ? -12.061 -20.838 -10.052 1.00 96.06 305 SER A CA 1
ATOM 2407 C C . SER A 1 305 ? -11.465 -21.163 -11.414 1.00 96.06 305 SER A C 1
ATOM 2409 O O . SER A 1 305 ? -11.834 -22.143 -12.061 1.00 96.06 305 SER A O 1
ATOM 2411 N N . ALA A 1 306 ? -10.560 -20.309 -11.860 1.00 95.06 306 ALA A N 1
ATOM 2412 C CA . ALA A 1 306 ? -9.857 -20.441 -13.117 1.00 95.06 306 ALA A CA 1
ATOM 2413 C C . ALA A 1 306 ? -8.434 -19.918 -12.974 1.00 95.06 306 ALA A C 1
ATOM 2415 O O . ALA A 1 306 ? -8.144 -19.057 -12.141 1.00 95.06 306 ALA A O 1
ATOM 2416 N N . LYS A 1 307 ? -7.547 -20.434 -13.822 1.00 91.56 307 LYS A N 1
ATOM 2417 C CA . LYS A 1 307 ? -6.136 -20.065 -13.833 1.00 91.56 307 LYS A CA 1
ATOM 2418 C C . LYS A 1 307 ? -5.647 -19.971 -15.268 1.00 91.56 307 LYS A C 1
ATOM 2420 O O . LYS A 1 307 ? -5.882 -20.867 -16.077 1.00 91.56 307 LYS A O 1
ATOM 2425 N N . SER A 1 308 ? -4.937 -18.899 -15.581 1.00 91.06 308 SER A N 1
ATOM 2426 C CA . SER A 1 308 ? -4.360 -18.648 -16.903 1.00 91.06 308 SER A CA 1
ATOM 2427 C C . SER A 1 308 ? -2.916 -18.173 -16.752 1.00 91.06 308 SER A C 1
ATOM 2429 O O . SER A 1 308 ? -2.611 -17.517 -15.756 1.00 91.06 308 SER A O 1
ATOM 2431 N N . PRO A 1 309 ? -1.988 -18.503 -17.665 1.00 85.50 309 PRO A N 1
ATOM 2432 C CA . PRO A 1 309 ? -0.647 -17.922 -17.643 1.00 85.50 309 PRO A CA 1
ATOM 2433 C C . PRO A 1 309 ? -0.694 -16.385 -17.653 1.00 85.50 309 PRO A C 1
ATOM 2435 O O . PRO A 1 309 ? -1.443 -15.790 -18.432 1.00 85.50 309 PRO A O 1
ATOM 2438 N N . THR A 1 310 ? 0.121 -15.737 -16.815 1.00 84.88 310 THR A N 1
ATOM 2439 C CA . THR A 1 310 ? 0.294 -14.279 -16.880 1.00 84.88 310 THR A CA 1
ATOM 2440 C C . THR A 1 310 ? 1.129 -13.939 -18.103 1.00 84.88 310 THR A C 1
ATOM 2442 O O . THR A 1 310 ? 2.255 -14.411 -18.249 1.00 84.88 310 THR A O 1
ATOM 2445 N N . ILE A 1 311 ? 0.597 -13.084 -18.973 1.00 84.12 311 ILE A N 1
ATOM 2446 C CA . ILE A 1 311 ? 1.291 -12.626 -20.177 1.00 84.12 311 ILE A CA 1
ATOM 2447 C C . ILE A 1 311 ? 1.759 -11.195 -19.917 1.00 84.12 311 ILE A C 1
ATOM 2449 O O . ILE A 1 311 ? 1.012 -10.248 -20.122 1.00 84.12 311 ILE A O 1
ATOM 2453 N N . HIS A 1 312 ? 2.994 -11.022 -19.440 1.00 79.19 312 HIS A N 1
ATOM 2454 C CA . HIS A 1 312 ? 3.522 -9.705 -19.030 1.00 79.19 312 HIS A CA 1
ATOM 2455 C C . HIS A 1 312 ? 3.528 -8.663 -20.153 1.00 79.19 312 HIS A C 1
ATOM 2457 O O . HIS A 1 312 ? 3.356 -7.476 -19.896 1.00 79.19 312 HIS A O 1
ATOM 2463 N N . SER A 1 313 ? 3.686 -9.099 -21.404 1.00 77.25 313 SER A N 1
ATOM 2464 C CA . SER A 1 313 ? 3.610 -8.227 -22.582 1.00 77.25 313 SER A CA 1
ATOM 2465 C C . SER A 1 313 ? 2.183 -7.773 -22.917 1.00 77.25 313 SER A C 1
ATOM 2467 O O . SER A 1 313 ? 2.010 -6.839 -23.697 1.00 77.25 313 SER A O 1
ATOM 2469 N N . ASN A 1 314 ? 1.160 -8.432 -22.362 1.00 84.44 314 ASN A N 1
ATOM 2470 C CA . ASN A 1 314 ? -0.252 -8.138 -22.584 1.00 84.44 314 ASN A CA 1
ATOM 2471 C C . ASN A 1 314 ? -1.105 -8.725 -21.440 1.00 84.44 314 ASN A C 1
ATOM 2473 O O . ASN A 1 314 ? -1.663 -9.822 -21.566 1.00 84.44 314 ASN A O 1
ATOM 2477 N N . LEU A 1 315 ? -1.194 -7.992 -20.323 1.00 90.44 315 LEU A N 1
ATOM 2478 C CA . LEU A 1 315 ? -1.908 -8.436 -19.118 1.00 90.44 315 LEU A CA 1
ATOM 2479 C C . LEU A 1 315 ? -3.380 -8.751 -19.404 1.00 90.44 315 LEU A C 1
ATOM 2481 O O . LEU A 1 315 ? -3.891 -9.762 -18.922 1.00 90.44 315 LEU A O 1
ATOM 2485 N N . LEU A 1 316 ? -4.029 -7.947 -20.253 1.00 94.31 316 LEU A N 1
ATOM 2486 C CA . LEU A 1 316 ? -5.398 -8.171 -20.717 1.00 94.31 316 LEU A CA 1
ATOM 2487 C C . LEU A 1 316 ? -5.596 -9.598 -21.239 1.00 94.31 316 LEU A C 1
ATOM 2489 O O . LEU A 1 316 ? -6.564 -10.254 -20.868 1.00 94.31 316 LEU A O 1
ATOM 2493 N N . ARG A 1 317 ? -4.678 -10.117 -22.064 1.00 92.31 317 ARG A N 1
ATOM 2494 C CA . ARG A 1 317 ? -4.795 -11.481 -22.601 1.00 92.31 317 ARG A CA 1
ATOM 2495 C C . ARG A 1 317 ? -4.736 -12.543 -21.497 1.00 92.31 317 ARG A C 1
ATOM 2497 O O . ARG A 1 317 ? -5.467 -13.528 -21.582 1.00 92.31 317 ARG A O 1
ATOM 2504 N N . GLY A 1 318 ? -3.893 -12.347 -20.481 1.00 91.62 318 GLY A N 1
ATOM 2505 C CA . GLY A 1 318 ? -3.801 -13.241 -19.321 1.00 91.62 318 GLY A CA 1
ATOM 2506 C C . GLY A 1 318 ? -5.087 -13.241 -18.491 1.00 91.62 318 GLY A C 1
ATOM 2507 O O . GLY A 1 318 ? -5.669 -14.304 -18.264 1.00 91.62 318 GLY A O 1
ATOM 2508 N N . ILE A 1 319 ? -5.568 -12.046 -18.128 1.00 95.75 319 ILE A N 1
ATOM 2509 C CA . ILE A 1 319 ? -6.802 -11.827 -17.354 1.00 95.75 319 ILE A CA 1
ATOM 2510 C C . ILE A 1 319 ? -8.017 -12.381 -18.102 1.00 95.75 319 ILE A C 1
ATOM 2512 O O . ILE A 1 319 ? -8.791 -13.160 -17.544 1.00 95.75 319 ILE A O 1
ATOM 2516 N N . ARG A 1 320 ? -8.150 -12.055 -19.392 1.00 95.88 320 ARG A N 1
ATOM 2517 C CA . ARG A 1 320 ? -9.221 -12.571 -20.248 1.00 95.88 320 ARG A CA 1
ATOM 2518 C C . ARG A 1 320 ? -9.200 -14.094 -20.304 1.00 95.88 320 ARG A C 1
ATOM 2520 O O . ARG A 1 320 ? -10.240 -14.713 -20.122 1.00 95.88 320 ARG A O 1
ATOM 2527 N N . GLY A 1 321 ? -8.024 -14.700 -20.478 1.00 94.69 321 GLY A N 1
ATOM 2528 C CA . GLY A 1 321 ? -7.883 -16.157 -20.494 1.00 94.69 321 GLY A CA 1
ATOM 2529 C C . GLY A 1 321 ? -8.309 -16.832 -19.184 1.00 94.69 321 GLY A C 1
ATOM 2530 O O . GLY A 1 321 ? -8.797 -17.961 -19.215 1.00 94.69 321 GLY A O 1
ATOM 2531 N N . ALA A 1 322 ? -8.169 -16.161 -18.034 1.00 95.75 322 ALA A N 1
ATOM 2532 C CA . ALA A 1 322 ? -8.693 -16.665 -16.763 1.00 95.75 322 ALA A CA 1
ATOM 2533 C C . ALA A 1 322 ? -10.224 -16.527 -16.704 1.00 95.75 322 ALA A C 1
ATOM 2535 O O . ALA A 1 322 ? -10.918 -17.477 -16.354 1.00 95.75 322 ALA A O 1
ATOM 2536 N N . MET A 1 323 ? -10.767 -15.377 -17.112 1.00 96.00 323 MET A N 1
ATOM 2537 C CA . MET A 1 323 ? -12.212 -15.129 -17.105 1.00 96.00 323 MET A CA 1
ATOM 2538 C C . MET A 1 323 ? -12.992 -15.996 -18.106 1.00 96.00 323 MET A C 1
ATOM 2540 O O . MET A 1 323 ? -14.102 -16.419 -17.800 1.00 96.00 323 MET A O 1
ATOM 2544 N N . GLU A 1 324 ? -12.423 -16.306 -19.277 1.00 96.06 324 GLU A N 1
ATOM 2545 C CA . GLU A 1 324 ? -13.041 -17.164 -20.306 1.00 96.06 324 GLU A CA 1
ATOM 2546 C C . GLU A 1 324 ? -13.351 -18.582 -19.798 1.00 96.06 324 GLU A C 1
ATOM 2548 O O . GLU A 1 324 ? -14.253 -19.237 -20.319 1.00 96.06 324 GLU A O 1
ATOM 2553 N N . GLN A 1 325 ? -12.627 -19.046 -18.777 1.00 95.38 325 GLN A N 1
ATOM 2554 C CA . GLN A 1 325 ? -12.811 -20.363 -18.167 1.00 95.38 325 GLN A CA 1
ATOM 2555 C C . GLN A 1 325 ? -13.888 -20.373 -17.066 1.00 95.38 325 GLN A C 1
ATOM 2557 O O . GLN A 1 325 ? -14.258 -21.445 -16.587 1.00 95.38 325 GLN A O 1
ATOM 2562 N N . LEU A 1 326 ? -14.403 -19.207 -16.655 1.00 95.88 326 LEU A N 1
ATOM 2563 C CA . LEU A 1 326 ? -15.451 -19.097 -15.638 1.00 95.88 326 LEU A CA 1
ATOM 2564 C C . LEU A 1 326 ? -16.859 -19.159 -16.271 1.00 95.88 326 LEU A C 1
ATOM 2566 O O . LEU A 1 326 ? -17.065 -18.644 -17.374 1.00 95.88 326 LEU A O 1
ATOM 2570 N N . PRO A 1 327 ? -17.869 -19.732 -15.583 1.00 94.81 327 PRO A N 1
ATOM 2571 C CA . PRO A 1 327 ? -19.236 -19.795 -16.105 1.00 94.81 327 PRO A CA 1
ATOM 2572 C C . PRO A 1 327 ? -19.839 -18.402 -16.339 1.00 94.81 327 PRO A C 1
ATOM 2574 O O . PRO A 1 327 ? -19.887 -17.568 -15.426 1.00 94.81 327 PRO A O 1
ATOM 2577 N N . ARG A 1 328 ? -20.356 -18.149 -17.549 1.00 91.94 328 ARG A N 1
ATOM 2578 C CA . ARG A 1 328 ? -20.925 -16.838 -17.923 1.00 91.94 328 ARG A CA 1
ATOM 2579 C C . ARG A 1 328 ? -22.142 -16.464 -17.082 1.00 91.94 328 ARG A C 1
ATOM 2581 O O . ARG A 1 328 ? -22.332 -15.287 -16.781 1.00 91.94 328 ARG A O 1
ATOM 2588 N N . GLU A 1 329 ? -22.943 -17.445 -16.673 1.00 91.75 329 GLU A N 1
ATOM 2589 C CA . GLU A 1 329 ? -24.117 -17.227 -15.825 1.00 91.75 329 GLU A CA 1
ATOM 2590 C C . GLU A 1 329 ? -23.716 -16.647 -14.465 1.00 91.75 329 GLU A C 1
ATOM 2592 O O . GLU A 1 329 ? -24.391 -15.761 -13.941 1.00 91.75 329 GLU A O 1
ATOM 2597 N N . LEU A 1 330 ? -22.588 -17.100 -13.911 1.00 91.75 330 LEU A N 1
ATOM 2598 C CA . LEU A 1 330 ? -22.065 -16.587 -12.649 1.00 91.75 330 LEU A CA 1
ATOM 2599 C C . LEU A 1 330 ? -21.445 -15.202 -12.816 1.00 91.75 330 LEU A C 1
ATOM 2601 O O . LEU A 1 330 ? -21.734 -14.313 -12.017 1.00 91.75 330 LEU A O 1
ATOM 2605 N N . LEU A 1 331 ? -20.652 -15.002 -13.874 1.00 91.56 331 LEU A N 1
ATOM 2606 C CA . LEU A 1 331 ? -20.046 -13.704 -14.171 1.00 91.56 331 LEU A CA 1
ATOM 2607 C C . LEU A 1 331 ? -21.107 -12.608 -14.304 1.00 91.56 331 LEU A C 1
ATOM 2609 O O . LEU A 1 331 ? -20.945 -11.549 -13.716 1.00 91.56 331 LEU A O 1
ATOM 2613 N N . SER A 1 332 ? -22.238 -12.883 -14.962 1.00 88.62 332 SER A N 1
ATOM 2614 C CA . SER A 1 332 ? -23.330 -11.907 -15.140 1.00 88.62 332 SER A CA 1
ATOM 2615 C C . SER A 1 332 ? -23.956 -11.381 -13.837 1.00 88.62 332 SER A C 1
ATOM 2617 O O . SER A 1 332 ? -24.650 -10.367 -13.847 1.00 88.62 332 SER A O 1
ATOM 2619 N N . ARG A 1 333 ? -23.720 -12.066 -12.711 1.00 88.62 333 ARG A N 1
ATOM 2620 C CA . ARG A 1 333 ? -24.221 -11.711 -11.374 1.00 88.62 333 ARG A CA 1
ATOM 2621 C C . ARG A 1 333 ? -23.166 -11.008 -10.514 1.00 88.62 333 ARG A C 1
ATOM 2623 O O . ARG A 1 333 ? -23.454 -10.671 -9.364 1.00 88.62 333 ARG A O 1
ATOM 2630 N N . VAL A 1 334 ? -21.951 -10.832 -11.035 1.00 89.94 334 VAL A N 1
ATOM 2631 C CA . VAL A 1 334 ? -20.850 -10.177 -10.328 1.00 89.94 334 VAL A CA 1
ATOM 2632 C C . VAL A 1 334 ? -21.171 -8.698 -10.153 1.00 89.94 334 VAL A C 1
ATOM 2634 O O . VAL A 1 334 ? -21.374 -7.976 -11.124 1.00 89.94 334 VAL A O 1
ATOM 2637 N N . ALA A 1 335 ? -21.168 -8.235 -8.905 1.00 82.38 335 ALA A N 1
ATOM 2638 C CA . ALA A 1 335 ? -21.370 -6.820 -8.575 1.00 82.38 335 ALA A CA 1
ATOM 2639 C C . ALA A 1 335 ? -20.082 -6.127 -8.097 1.00 82.38 335 ALA A C 1
ATOM 2641 O O . ALA A 1 335 ? -20.016 -4.899 -8.009 1.00 82.38 335 ALA A O 1
ATOM 2642 N N . ARG A 1 336 ? -19.066 -6.911 -7.719 1.00 86.69 336 ARG A N 1
ATOM 2643 C CA . ARG A 1 336 ? -17.838 -6.430 -7.075 1.00 86.69 336 ARG A CA 1
ATOM 2644 C C . ARG A 1 336 ? -16.647 -7.225 -7.579 1.00 86.69 336 ARG A C 1
ATOM 2646 O O . ARG A 1 336 ? -16.730 -8.450 -7.667 1.00 86.69 336 ARG A O 1
ATOM 2653 N N . VAL A 1 337 ? -15.548 -6.531 -7.843 1.00 92.88 337 VAL A N 1
ATOM 2654 C CA . VAL A 1 337 ? -14.291 -7.142 -8.273 1.00 92.88 337 VAL A CA 1
ATOM 2655 C C . VAL A 1 337 ? -13.218 -6.830 -7.238 1.00 92.88 337 VAL A C 1
ATOM 2657 O O . VAL A 1 337 ? -12.955 -5.665 -6.959 1.00 92.88 337 VAL A O 1
ATOM 2660 N N . GLY A 1 338 ? -12.627 -7.861 -6.642 1.00 92.56 338 GLY A N 1
ATOM 2661 C CA . GLY A 1 338 ? -11.440 -7.750 -5.800 1.00 92.56 338 GLY A CA 1
ATOM 2662 C C . GLY A 1 338 ? -10.197 -8.026 -6.637 1.00 92.56 338 GLY A C 1
ATOM 2663 O O . GLY A 1 338 ? -10.141 -9.053 -7.304 1.00 92.56 338 GLY A O 1
ATOM 2664 N N . LEU A 1 339 ? -9.218 -7.129 -6.611 1.00 93.75 339 LEU A N 1
ATOM 2665 C CA . LEU A 1 339 ? -7.982 -7.238 -7.378 1.00 93.75 339 LEU A CA 1
ATOM 2666 C C . LEU A 1 339 ? -6.774 -7.248 -6.436 1.00 93.75 339 LEU A C 1
ATOM 2668 O O . LEU A 1 339 ? -6.575 -6.309 -5.664 1.00 93.75 339 LEU A O 1
ATOM 2672 N N . SER A 1 340 ? -5.950 -8.284 -6.524 1.00 91.50 340 SER A N 1
ATOM 2673 C CA . SER A 1 340 ? -4.617 -8.337 -5.917 1.00 91.50 340 SER A CA 1
ATOM 2674 C C . SER A 1 340 ? -3.551 -8.518 -6.994 1.00 91.50 340 SER A C 1
ATOM 2676 O O . SER A 1 340 ? -3.838 -8.898 -8.135 1.00 91.50 340 SER A O 1
ATOM 2678 N N . THR A 1 341 ? -2.305 -8.181 -6.663 1.00 88.06 341 THR A N 1
ATOM 2679 C CA . THR A 1 341 ? -1.200 -8.400 -7.592 1.00 88.06 341 THR A CA 1
ATOM 2680 C C . THR A 1 341 ? 0.144 -8.547 -6.893 1.00 88.06 341 THR A C 1
ATOM 2682 O O . THR A 1 341 ? 0.468 -7.829 -5.946 1.00 88.06 341 THR A O 1
ATOM 2685 N N . THR A 1 342 ? 0.989 -9.431 -7.423 1.00 82.00 342 THR A N 1
ATOM 2686 C CA . THR A 1 342 ? 2.407 -9.496 -7.040 1.00 82.00 342 THR A CA 1
ATOM 2687 C C . THR A 1 342 ? 3.303 -8.666 -7.960 1.00 82.00 342 THR A C 1
ATOM 2689 O O . THR A 1 342 ? 4.510 -8.619 -7.733 1.00 82.00 342 THR A O 1
ATOM 2692 N N . LEU A 1 343 ? 2.758 -8.006 -8.994 1.00 78.56 343 LEU A N 1
ATOM 2693 C CA . LEU A 1 343 ? 3.537 -7.198 -9.942 1.00 78.56 343 LEU A CA 1
ATOM 2694 C C . LEU A 1 343 ? 4.316 -6.089 -9.221 1.00 78.56 343 LEU A C 1
ATOM 2696 O O . LEU A 1 343 ? 5.505 -5.904 -9.484 1.00 78.56 343 LEU A O 1
ATOM 2700 N N . ALA A 1 344 ? 3.681 -5.428 -8.247 1.00 77.50 344 ALA A N 1
ATOM 2701 C CA . ALA A 1 344 ? 4.312 -4.384 -7.446 1.00 77.50 344 ALA A CA 1
ATOM 2702 C C . ALA A 1 344 ? 5.487 -4.918 -6.610 1.00 77.50 344 ALA A C 1
ATOM 2704 O O . ALA A 1 344 ? 6.581 -4.356 -6.641 1.00 77.50 344 ALA A O 1
ATOM 2705 N N . THR A 1 345 ? 5.294 -6.040 -5.912 1.00 75.19 345 THR A N 1
ATOM 2706 C CA . THR A 1 345 ? 6.354 -6.693 -5.128 1.00 75.19 345 THR A CA 1
ATOM 2707 C C . THR A 1 345 ? 7.514 -7.139 -6.027 1.00 75.19 345 THR A C 1
ATOM 2709 O O . THR A 1 345 ? 8.677 -6.848 -5.736 1.00 75.19 345 THR A O 1
ATOM 2712 N N . ASN A 1 346 ? 7.208 -7.778 -7.160 1.00 71.69 346 ASN A N 1
ATOM 2713 C CA . ASN A 1 346 ? 8.208 -8.307 -8.090 1.00 71.69 346 ASN A CA 1
ATOM 2714 C C . ASN A 1 346 ? 9.042 -7.197 -8.741 1.00 71.69 346 ASN A C 1
ATOM 2716 O O . ASN A 1 346 ? 10.246 -7.369 -8.928 1.00 71.69 346 ASN A O 1
ATOM 2720 N N . ALA A 1 347 ? 8.446 -6.033 -9.022 1.00 71.19 347 ALA A N 1
ATOM 2721 C CA . ALA A 1 347 ? 9.176 -4.879 -9.545 1.00 71.19 347 ALA A CA 1
ATOM 2722 C C . ALA A 1 347 ? 10.340 -4.459 -8.623 1.00 71.19 347 ALA A C 1
ATOM 2724 O O . ALA A 1 347 ? 11.413 -4.073 -9.089 1.00 71.19 347 ALA A O 1
ATOM 2725 N N . PHE A 1 348 ? 10.182 -4.562 -7.305 1.00 69.31 348 PHE A N 1
ATOM 2726 C CA . PHE A 1 348 ? 11.262 -4.220 -6.377 1.00 69.31 348 PHE A CA 1
ATOM 2727 C C . PHE A 1 348 ? 12.241 -5.366 -6.153 1.00 69.31 348 PHE A C 1
ATOM 2729 O O . PHE A 1 348 ? 13.449 -5.133 -6.185 1.00 69.31 348 PHE A O 1
ATOM 2736 N N . VAL A 1 349 ? 11.741 -6.592 -5.973 1.00 63.78 349 VAL A N 1
ATOM 2737 C CA . VAL A 1 349 ? 12.583 -7.770 -5.702 1.00 63.78 349 VAL A CA 1
ATOM 2738 C C . VAL A 1 349 ? 13.497 -8.084 -6.885 1.00 63.78 349 VAL A C 1
ATOM 2740 O O . VAL A 1 349 ? 14.695 -8.286 -6.709 1.00 63.78 349 VAL A O 1
ATOM 2743 N N . GLU A 1 350 ? 12.966 -8.057 -8.106 1.00 58.81 350 GLU A N 1
ATOM 2744 C CA . GLU A 1 350 ? 13.732 -8.378 -9.314 1.00 58.81 350 GLU A CA 1
ATOM 2745 C C . GLU A 1 350 ? 14.550 -7.181 -9.827 1.00 58.81 350 GLU A C 1
ATOM 2747 O O . GLU A 1 350 ? 15.190 -7.269 -10.873 1.00 58.81 350 GLU A O 1
ATOM 2752 N N . ARG A 1 351 ? 14.499 -6.032 -9.129 1.00 57.75 351 ARG A N 1
ATOM 2753 C CA . ARG A 1 351 ? 15.025 -4.728 -9.581 1.00 57.75 351 ARG A CA 1
ATOM 2754 C C . ARG A 1 351 ? 14.508 -4.302 -10.965 1.00 57.75 351 ARG A C 1
ATOM 2756 O O . ARG A 1 351 ? 15.061 -3.393 -11.583 1.00 57.75 351 ARG A O 1
ATOM 2763 N N . LYS A 1 352 ? 13.420 -4.915 -11.433 1.00 51.28 352 LYS A N 1
ATOM 2764 C CA . LYS A 1 352 ? 12.747 -4.612 -12.700 1.00 51.28 352 LYS A CA 1
ATOM 2765 C C . LYS A 1 352 ? 11.808 -3.414 -12.546 1.00 51.28 352 LYS A C 1
ATOM 2767 O O . LYS A 1 352 ? 11.628 -2.873 -11.462 1.00 51.28 352 LYS A O 1
ATOM 2772 N N . GLY A 1 353 ? 11.225 -2.935 -13.634 1.00 56.91 353 GLY A N 1
ATOM 2773 C CA . GLY A 1 353 ? 10.349 -1.762 -13.622 1.00 56.91 353 GLY A CA 1
ATOM 2774 C C . GLY A 1 353 ? 11.048 -0.484 -14.069 1.00 56.91 353 GLY A C 1
ATOM 2775 O O . GLY A 1 353 ? 12.256 -0.448 -14.305 1.00 56.91 353 GLY A O 1
ATOM 2776 N N . ARG A 1 354 ? 10.240 0.557 -14.243 1.00 70.50 354 ARG A N 1
ATOM 2777 C CA . ARG A 1 354 ? 10.627 1.741 -15.005 1.00 70.50 354 ARG A CA 1
ATOM 2778 C C . ARG A 1 354 ? 11.599 2.618 -14.203 1.00 70.50 354 ARG A C 1
ATOM 2780 O O . ARG A 1 354 ? 11.436 2.730 -12.985 1.00 70.50 354 ARG A O 1
ATOM 2787 N N . PRO A 1 355 ? 12.645 3.196 -14.814 1.00 82.25 355 PRO A N 1
ATOM 2788 C CA . PRO A 1 355 ? 13.606 4.003 -14.072 1.00 82.25 355 PRO A CA 1
ATOM 2789 C C . PRO A 1 355 ? 12.957 5.282 -13.534 1.00 82.25 355 PRO A C 1
ATOM 2791 O O . PRO A 1 355 ? 12.206 5.945 -14.242 1.00 82.25 355 PRO A O 1
ATOM 2794 N N . VAL A 1 356 ? 13.262 5.643 -12.289 1.00 88.25 356 VAL A N 1
ATOM 2795 C CA . VAL A 1 356 ? 12.677 6.810 -11.610 1.00 88.25 356 VAL A CA 1
ATOM 2796 C C . VAL A 1 356 ? 13.763 7.813 -11.264 1.00 88.25 356 VAL A C 1
ATOM 2798 O O . VAL A 1 356 ? 14.888 7.422 -10.932 1.00 88.25 356 VAL A O 1
ATOM 2801 N N . ALA A 1 357 ? 13.417 9.093 -11.364 1.00 94.38 357 ALA A N 1
ATOM 2802 C CA . ALA A 1 357 ? 14.213 10.187 -10.836 1.00 94.38 357 ALA A CA 1
ATOM 2803 C C . ALA A 1 357 ? 13.721 10.600 -9.443 1.00 94.38 357 ALA A C 1
ATOM 2805 O O . ALA A 1 357 ? 12.519 10.659 -9.217 1.00 94.38 357 ALA A O 1
ATOM 2806 N N . LEU A 1 358 ? 14.632 10.913 -8.526 1.00 95.88 358 LEU A N 1
ATOM 2807 C CA . LEU A 1 358 ? 14.331 11.398 -7.182 1.00 95.88 358 LEU A CA 1
ATOM 2808 C C . LEU A 1 358 ? 14.931 12.794 -6.991 1.00 95.88 358 LEU A C 1
ATOM 2810 O O . LEU A 1 358 ? 16.150 12.958 -7.026 1.00 95.88 358 LEU A O 1
ATOM 2814 N N . LEU A 1 359 ? 14.070 13.787 -6.782 1.00 97.06 359 LEU A N 1
ATOM 2815 C CA . LEU A 1 359 ? 14.439 15.169 -6.498 1.00 97.06 359 LEU A CA 1
ATOM 2816 C C . LEU A 1 359 ? 14.284 15.439 -5.000 1.00 97.06 359 LEU A C 1
ATOM 2818 O O . LEU A 1 359 ? 13.214 15.226 -4.422 1.00 97.06 359 LEU A O 1
ATOM 2822 N N . LEU A 1 360 ? 15.368 15.882 -4.373 1.00 95.31 360 LEU A N 1
ATOM 2823 C CA . LEU A 1 360 ? 15.476 16.054 -2.929 1.00 95.31 360 LEU A CA 1
ATOM 2824 C C . LEU A 1 360 ? 15.651 17.524 -2.571 1.00 95.31 360 LEU A C 1
ATOM 2826 O O . LEU A 1 360 ? 16.484 18.210 -3.150 1.00 95.31 360 LEU A O 1
ATOM 2830 N N . MET A 1 361 ? 14.908 17.964 -1.562 1.00 93.56 361 MET A N 1
ATOM 2831 C CA . MET A 1 361 ? 14.980 19.312 -0.999 1.00 93.56 361 MET A CA 1
ATOM 2832 C C . MET A 1 361 ? 15.250 19.219 0.500 1.00 93.56 361 MET A C 1
ATOM 2834 O O . MET A 1 361 ? 14.475 18.627 1.255 1.00 93.56 361 MET A O 1
ATOM 2838 N N . SER A 1 362 ? 16.357 19.776 0.973 1.00 84.31 362 SER A N 1
ATOM 2839 C CA . SER A 1 362 ? 16.732 19.691 2.390 1.00 84.31 362 SER A CA 1
ATOM 2840 C C . SER A 1 362 ? 17.702 20.796 2.791 1.00 84.31 362 SER A C 1
ATOM 2842 O O . SER A 1 362 ? 18.577 21.140 2.003 1.00 84.31 362 SER A O 1
ATOM 2844 N N . PRO A 1 363 ? 17.632 21.293 4.042 1.00 72.94 363 PRO A N 1
ATOM 2845 C CA . PRO A 1 363 ? 18.533 22.334 4.549 1.00 72.94 363 PRO A CA 1
ATOM 2846 C C . PRO A 1 363 ? 19.950 21.821 4.874 1.00 72.94 363 PRO A C 1
ATOM 2848 O O . PRO A 1 363 ? 20.761 22.548 5.444 1.00 72.94 363 PRO A O 1
ATOM 2851 N N . PHE A 1 364 ? 20.234 20.555 4.579 1.00 78.38 364 PHE A N 1
ATOM 2852 C CA . PHE A 1 364 ? 21.517 19.893 4.783 1.00 78.38 364 PHE A CA 1
ATOM 2853 C C . PHE A 1 364 ? 21.876 19.088 3.538 1.00 78.38 364 PHE A C 1
ATOM 2855 O O . PHE A 1 364 ? 20.992 18.661 2.791 1.00 78.38 364 PHE A O 1
ATOM 2862 N N . ALA A 1 365 ? 23.176 18.859 3.353 1.00 76.50 365 ALA A N 1
ATOM 2863 C CA . ALA A 1 365 ? 23.684 18.042 2.265 1.00 76.50 365 ALA A CA 1
ATOM 2864 C C . ALA A 1 365 ? 23.162 16.606 2.377 1.00 76.50 365 ALA A C 1
ATOM 2866 O O . ALA A 1 365 ? 23.178 16.000 3.453 1.00 76.50 365 ALA A O 1
ATOM 2867 N N . VAL A 1 366 ? 22.732 16.061 1.246 1.00 78.25 366 VAL A N 1
ATOM 2868 C CA . VAL A 1 366 ? 22.325 14.666 1.121 1.00 78.25 366 VAL A CA 1
ATOM 2869 C C . VAL A 1 366 ? 23.308 13.981 0.194 1.00 78.25 366 VAL A C 1
ATOM 2871 O O . VAL A 1 366 ? 23.628 14.507 -0.867 1.00 78.25 366 VAL A O 1
ATOM 2874 N N . ASN A 1 367 ? 23.792 12.809 0.594 1.00 83.25 367 ASN A N 1
ATOM 2875 C CA . ASN A 1 367 ? 24.559 11.978 -0.315 1.00 83.25 367 ASN A CA 1
ATOM 2876 C C . ASN A 1 367 ? 23.596 11.310 -1.305 1.00 83.25 367 ASN A C 1
ATOM 2878 O O . ASN A 1 367 ? 22.797 10.462 -0.911 1.00 83.25 367 ASN A O 1
ATOM 2882 N N . GLU A 1 368 ? 23.650 11.706 -2.575 1.00 86.06 368 GLU A N 1
ATOM 2883 C CA . GLU A 1 368 ? 22.801 11.148 -3.636 1.00 86.06 368 GLU A CA 1
ATOM 2884 C C . GLU A 1 368 ? 23.044 9.642 -3.829 1.00 86.06 368 GLU A C 1
ATOM 2886 O O . GLU A 1 368 ? 22.112 8.911 -4.161 1.00 86.06 368 GLU A O 1
ATOM 2891 N N . GLU A 1 369 ? 24.259 9.161 -3.536 1.00 83.94 369 GLU A N 1
ATOM 2892 C CA . GLU A 1 369 ? 24.642 7.745 -3.638 1.00 83.94 369 GLU A CA 1
ATOM 2893 C C . GLU A 1 369 ? 23.961 6.850 -2.588 1.00 83.94 369 GLU A C 1
ATOM 2895 O O . GLU A 1 369 ? 23.913 5.632 -2.763 1.00 83.94 369 GLU A O 1
ATOM 2900 N N . ASP A 1 370 ? 23.390 7.430 -1.522 1.00 79.88 370 ASP A N 1
ATOM 2901 C CA . ASP A 1 370 ? 22.619 6.681 -0.519 1.00 79.88 370 ASP A CA 1
ATOM 2902 C C . ASP A 1 370 ? 21.307 6.116 -1.106 1.00 79.88 370 ASP A C 1
ATOM 2904 O O . ASP A 1 370 ? 20.688 5.235 -0.504 1.00 79.88 370 ASP A O 1
ATOM 2908 N N . TYR A 1 371 ? 20.856 6.629 -2.258 1.00 82.81 371 TYR A N 1
ATOM 2909 C CA . TYR A 1 371 ? 19.591 6.254 -2.880 1.00 82.81 371 TYR A CA 1
ATOM 2910 C C . TYR A 1 371 ? 19.828 5.449 -4.162 1.00 82.81 371 TYR A C 1
ATOM 2912 O O . TYR A 1 371 ? 20.366 5.974 -5.136 1.00 82.81 371 TYR A O 1
ATOM 2920 N N . PRO A 1 372 ? 19.367 4.190 -4.236 1.00 80.94 372 PRO A N 1
ATOM 2921 C CA . PRO A 1 372 ? 19.639 3.312 -5.370 1.00 80.94 372 PRO A CA 1
ATOM 2922 C C . PRO A 1 372 ? 18.639 3.536 -6.524 1.00 80.94 372 PRO A C 1
ATOM 2924 O O . PRO A 1 372 ? 18.049 2.588 -7.048 1.00 80.94 372 PRO A O 1
ATOM 2927 N N . PHE A 1 373 ? 18.420 4.795 -6.915 1.00 85.31 373 PHE A N 1
ATOM 2928 C CA . PHE A 1 373 ? 17.586 5.175 -8.060 1.00 85.31 373 PHE A CA 1
ATOM 2929 C C . PHE A 1 373 ? 18.450 5.687 -9.212 1.00 85.31 373 PHE A C 1
ATOM 2931 O O . PHE A 1 373 ? 19.575 6.136 -9.014 1.00 85.31 373 PHE A O 1
ATOM 2938 N N . ARG A 1 374 ? 17.935 5.601 -10.446 1.00 85.31 374 ARG A N 1
ATOM 2939 C CA . ARG A 1 374 ? 18.725 5.891 -11.655 1.00 85.31 374 ARG A CA 1
ATOM 2940 C C . ARG A 1 374 ? 19.241 7.328 -11.685 1.00 85.31 374 ARG A C 1
ATOM 2942 O O . ARG A 1 374 ? 20.340 7.577 -12.172 1.00 85.31 374 ARG A O 1
ATOM 2949 N N . PHE A 1 375 ? 18.413 8.256 -11.231 1.00 92.69 375 PHE A N 1
ATOM 2950 C CA . PHE A 1 375 ? 18.715 9.672 -11.248 1.00 92.69 375 PHE A CA 1
ATOM 2951 C C . PHE A 1 375 ? 18.295 10.252 -9.905 1.00 92.69 375 PHE A C 1
ATOM 2953 O O . PHE A 1 375 ? 17.125 10.197 -9.546 1.00 92.69 375 PHE A O 1
ATOM 2960 N N . VAL A 1 376 ? 19.243 10.774 -9.142 1.00 95.38 376 VAL A N 1
ATOM 2961 C CA . VAL A 1 376 ? 18.984 11.392 -7.840 1.00 95.38 376 VAL A CA 1
ATOM 2962 C C . VAL A 1 376 ? 19.626 12.760 -7.889 1.00 95.38 376 VAL A C 1
ATOM 2964 O O . VAL A 1 376 ? 20.776 12.851 -8.304 1.00 95.38 376 VAL A O 1
ATOM 2967 N N . ARG A 1 377 ? 18.889 13.813 -7.543 1.00 95.81 377 ARG A N 1
ATOM 2968 C CA . ARG A 1 377 ? 19.437 15.170 -7.470 1.00 95.81 377 ARG A CA 1
ATOM 2969 C C . ARG A 1 377 ? 18.928 15.895 -6.246 1.00 95.81 377 ARG A C 1
ATOM 2971 O O . ARG A 1 377 ? 17.723 15.920 -5.995 1.00 95.81 377 ARG A O 1
ATOM 2978 N N . HIS A 1 378 ? 19.844 16.504 -5.507 1.00 94.56 378 HIS A N 1
ATOM 2979 C CA . HIS A 1 378 ? 19.498 17.591 -4.601 1.00 94.56 378 HIS A CA 1
ATOM 2980 C C . HIS A 1 378 ? 19.267 18.860 -5.431 1.00 94.56 378 HIS A C 1
ATOM 2982 O O . HIS A 1 378 ? 20.059 19.162 -6.319 1.00 94.56 378 HIS A O 1
ATOM 2988 N N . VAL A 1 379 ? 18.146 19.538 -5.196 1.00 95.50 379 VAL A N 1
ATOM 2989 C CA . VAL A 1 379 ? 17.737 20.758 -5.911 1.00 95.50 379 VAL A CA 1
ATOM 2990 C C . VAL A 1 379 ? 17.459 21.870 -4.907 1.00 95.50 379 VAL A C 1
ATOM 2992 O O . VAL A 1 379 ? 17.144 21.586 -3.747 1.00 95.50 379 VAL A O 1
ATOM 2995 N N . ALA A 1 380 ? 17.549 23.129 -5.340 1.00 92.25 380 ALA A N 1
ATOM 2996 C CA . ALA A 1 380 ? 17.267 24.271 -4.481 1.00 92.25 380 ALA A CA 1
ATOM 2997 C C . ALA A 1 380 ? 15.835 24.210 -3.928 1.00 92.25 380 ALA A C 1
ATOM 2999 O O . ALA A 1 380 ? 14.870 23.928 -4.647 1.00 92.25 380 ALA A O 1
ATOM 3000 N N . GLY A 1 381 ? 15.713 24.489 -2.633 1.00 88.62 381 GLY A N 1
ATOM 3001 C CA . GLY A 1 381 ? 14.476 24.355 -1.874 1.00 88.62 381 GLY A CA 1
ATOM 3002 C C . GLY A 1 381 ? 14.754 23.706 -0.524 1.00 88.62 381 GLY A C 1
ATOM 3003 O O . GLY A 1 381 ? 15.236 22.574 -0.439 1.00 88.62 381 GLY A O 1
ATOM 3004 N N . ALA A 1 382 ? 14.456 24.411 0.561 1.00 80.62 382 ALA A N 1
ATOM 3005 C CA . ALA A 1 382 ? 14.626 23.874 1.900 1.00 80.62 382 ALA A CA 1
ATOM 3006 C C . ALA A 1 382 ? 13.630 24.478 2.887 1.00 80.62 382 ALA A C 1
ATOM 3008 O O . ALA A 1 382 ? 13.487 25.696 2.995 1.00 80.62 382 ALA A O 1
ATOM 3009 N N . LEU A 1 383 ? 13.026 23.602 3.688 1.00 71.69 383 LEU A N 1
ATOM 3010 C CA . LEU A 1 383 ? 12.204 23.951 4.844 1.00 71.69 383 LEU A CA 1
ATOM 3011 C C . LEU A 1 383 ? 12.874 23.463 6.134 1.00 71.69 383 LEU A C 1
ATOM 3013 O O . LEU A 1 383 ? 13.611 22.472 6.126 1.00 71.69 383 LEU A O 1
ATOM 3017 N N . THR A 1 384 ? 12.601 24.129 7.255 1.00 65.50 384 THR A N 1
ATOM 3018 C CA . THR A 1 384 ? 12.888 23.590 8.596 1.00 65.50 384 THR A CA 1
ATOM 3019 C C . THR A 1 384 ? 11.856 22.534 9.010 1.00 65.50 384 THR A C 1
ATOM 3021 O O . THR A 1 384 ? 10.853 22.333 8.324 1.00 65.50 384 THR A O 1
ATOM 3024 N N . MET A 1 385 ? 12.074 21.858 10.148 1.00 54.38 385 MET A N 1
ATOM 3025 C CA . MET A 1 385 ? 11.091 20.905 10.695 1.00 54.38 385 MET A CA 1
ATOM 3026 C C . MET A 1 385 ? 9.785 21.586 11.123 1.00 54.38 385 MET A C 1
ATOM 3028 O O . MET A 1 385 ? 8.754 20.933 11.204 1.00 54.38 385 MET A O 1
ATOM 3032 N N . GLU A 1 386 ? 9.818 22.895 11.362 1.00 54.22 386 GLU A N 1
ATOM 3033 C CA . GLU A 1 386 ? 8.662 23.729 11.694 1.00 54.22 386 GLU A CA 1
ATOM 3034 C C . GLU A 1 386 ? 7.960 24.287 10.440 1.00 54.22 386 GLU A C 1
ATOM 3036 O O . GLU A 1 386 ? 7.053 25.105 10.563 1.00 54.22 386 GLU A O 1
ATOM 3041 N N . GLY A 1 387 ? 8.392 23.892 9.233 1.00 53.22 387 GLY A N 1
ATOM 3042 C CA . GLY A 1 387 ? 7.822 24.363 7.964 1.00 53.22 387 GLY A CA 1
ATOM 3043 C C . GLY A 1 387 ? 8.265 25.771 7.554 1.00 53.22 387 GLY A C 1
ATOM 3044 O O . GLY A 1 387 ? 7.660 26.375 6.678 1.00 53.22 387 GLY A O 1
ATOM 3045 N N . THR A 1 388 ? 9.316 26.326 8.169 1.00 66.50 388 THR A N 1
ATOM 3046 C CA . THR A 1 388 ? 9.827 27.657 7.799 1.00 66.50 388 THR A CA 1
ATOM 3047 C C . THR A 1 388 ? 10.763 27.561 6.597 1.00 66.50 388 THR A C 1
ATOM 3049 O O . THR A 1 388 ? 11.706 26.768 6.612 1.00 66.50 388 THR A O 1
ATOM 3052 N N . GLU A 1 389 ? 10.546 28.392 5.575 1.00 76.25 389 GLU A N 1
ATOM 3053 C CA . GLU A 1 389 ? 11.410 28.442 4.392 1.00 76.25 389 GLU A CA 1
ATOM 3054 C C . GLU A 1 389 ? 12.830 28.924 4.738 1.00 76.25 389 GLU A C 1
ATOM 3056 O O . GLU A 1 389 ? 13.028 29.995 5.316 1.00 76.25 389 GLU A O 1
ATOM 3061 N N . ARG A 1 390 ? 13.825 28.104 4.384 1.00 77.06 390 ARG A N 1
ATOM 3062 C CA . ARG A 1 390 ? 15.266 28.385 4.489 1.00 77.06 390 ARG A CA 1
ATOM 3063 C C . ARG A 1 390 ? 15.869 28.779 3.150 1.00 77.06 390 ARG A C 1
ATOM 3065 O O . ARG A 1 390 ? 16.762 29.618 3.112 1.00 77.06 390 ARG A O 1
ATOM 3072 N N . GLU A 1 391 ? 15.393 28.148 2.088 1.00 87.00 391 GLU A N 1
ATOM 3073 C CA . GLU A 1 391 ? 15.851 28.346 0.721 1.00 87.00 391 GLU A CA 1
ATOM 3074 C C . GLU A 1 391 ? 14.659 28.153 -0.211 1.00 87.00 391 GLU A C 1
ATOM 3076 O O . GLU A 1 391 ? 13.929 27.171 -0.074 1.00 87.00 391 GLU A O 1
ATOM 3081 N N . SER A 1 392 ? 14.439 29.097 -1.121 1.00 88.00 392 SER A N 1
ATOM 3082 C CA . SER A 1 392 ? 13.339 29.036 -2.083 1.00 88.00 392 SER A CA 1
ATOM 3083 C C . SER A 1 392 ? 13.667 28.074 -3.233 1.00 88.00 392 SER A C 1
ATOM 3085 O O . SER A 1 392 ? 14.830 27.856 -3.570 1.00 88.00 392 SER A O 1
ATOM 3087 N N . VAL A 1 393 ? 12.632 27.521 -3.867 1.00 92.44 393 VAL A N 1
ATOM 3088 C CA . VAL A 1 393 ? 12.787 26.621 -5.022 1.00 92.44 393 VAL A CA 1
ATOM 3089 C C . VAL A 1 393 ? 13.256 27.393 -6.261 1.00 92.44 393 VAL A C 1
ATO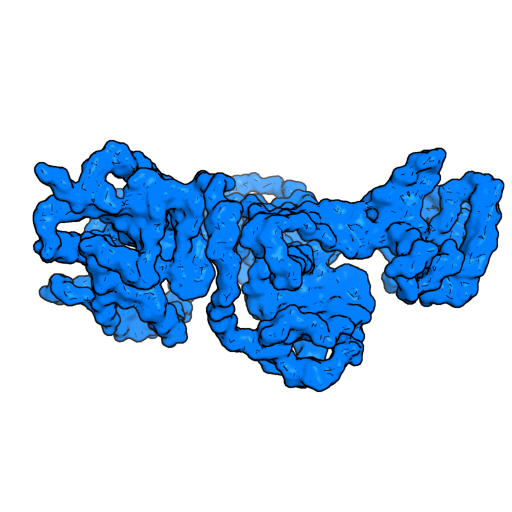M 3091 O O . VAL A 1 393 ? 12.666 28.414 -6.615 1.00 92.44 393 VAL A O 1
ATOM 3094 N N . CYS A 1 394 ? 14.270 26.880 -6.964 1.00 95.94 394 CYS A N 1
ATOM 3095 C CA . CYS A 1 394 ? 14.759 27.449 -8.224 1.00 95.94 394 CYS A CA 1
ATOM 3096 C C . CYS A 1 394 ? 14.091 26.777 -9.436 1.00 95.94 394 CYS A C 1
ATOM 3098 O O . CYS A 1 394 ? 14.472 25.679 -9.831 1.00 95.94 394 CYS A O 1
ATOM 3100 N N . LEU A 1 395 ? 13.097 27.424 -10.056 1.00 93.88 395 LEU A N 1
ATOM 3101 C CA . LEU A 1 395 ? 12.322 26.808 -11.147 1.00 93.88 395 LEU A CA 1
ATOM 3102 C C . LEU A 1 395 ? 13.170 26.458 -12.378 1.00 93.88 395 LEU A C 1
ATOM 3104 O O . LEU A 1 395 ? 13.010 25.366 -12.919 1.00 93.88 395 LEU A O 1
ATOM 3108 N N . ASP A 1 396 ? 14.102 27.331 -12.767 1.00 95.62 396 ASP A N 1
ATOM 3109 C CA . ASP A 1 396 ? 15.005 27.092 -13.903 1.00 95.62 396 ASP A CA 1
ATOM 3110 C C . ASP A 1 396 ? 15.866 25.839 -13.685 1.00 95.62 396 ASP A C 1
ATOM 3112 O O . ASP A 1 396 ? 16.077 25.045 -14.606 1.00 95.62 396 ASP A O 1
ATOM 3116 N N . GLU A 1 397 ? 16.329 25.626 -12.450 1.00 97.50 397 GLU A N 1
ATOM 3117 C CA . GLU A 1 397 ? 17.050 24.412 -12.072 1.00 97.50 397 GLU A CA 1
ATOM 3118 C C . GLU A 1 397 ? 16.149 23.181 -12.207 1.00 97.50 397 GLU A C 1
ATOM 3120 O O . GLU A 1 397 ? 16.552 22.206 -12.842 1.00 97.50 397 GLU A O 1
ATOM 3125 N N . ILE A 1 398 ? 14.918 23.230 -11.681 1.00 97.50 398 ILE A N 1
ATOM 3126 C CA . ILE A 1 398 ? 13.973 22.108 -11.777 1.00 97.50 398 ILE A CA 1
ATOM 3127 C C . ILE A 1 398 ? 13.688 21.748 -13.233 1.00 97.50 398 ILE A C 1
ATOM 3129 O O . ILE A 1 398 ? 13.677 20.565 -13.573 1.00 97.50 398 ILE A O 1
ATOM 3133 N N . GLU A 1 399 ? 13.493 22.732 -14.112 1.00 97.19 399 GLU A N 1
ATOM 3134 C CA . GLU A 1 399 ? 13.269 22.462 -15.532 1.00 97.19 399 GLU A CA 1
ATOM 3135 C C . GLU A 1 399 ? 14.454 21.740 -16.181 1.00 97.19 399 GLU A C 1
ATOM 3137 O O . GLU A 1 399 ? 14.272 20.780 -16.937 1.00 97.19 399 GLU A O 1
ATOM 3142 N N . VAL A 1 400 ? 15.677 22.196 -15.899 1.00 97.81 400 VAL A N 1
ATOM 3143 C CA . VAL A 1 400 ? 16.901 21.581 -16.425 1.00 97.81 400 VAL A CA 1
ATOM 3144 C C . VAL A 1 400 ? 17.052 20.159 -15.890 1.00 97.81 400 VAL A C 1
ATOM 3146 O O . VAL A 1 400 ? 17.256 19.228 -16.672 1.00 97.81 400 VAL A O 1
ATOM 3149 N N . VAL A 1 401 ? 16.905 19.976 -14.580 1.00 97.31 401 VAL A N 1
ATOM 3150 C CA . VAL A 1 401 ? 17.059 18.684 -13.906 1.00 97.31 401 VAL A CA 1
ATOM 3151 C C . VAL A 1 401 ? 15.987 17.688 -14.363 1.00 97.31 401 VAL A C 1
ATOM 3153 O O . VAL A 1 401 ? 16.304 16.528 -14.627 1.00 97.31 401 VAL A O 1
ATOM 3156 N N . ALA A 1 402 ? 14.740 18.122 -14.555 1.00 96.56 402 ALA A N 1
ATOM 3157 C CA . ALA A 1 402 ? 13.664 17.265 -15.049 1.00 96.56 402 ALA A CA 1
ATOM 3158 C C . ALA A 1 402 ? 13.899 16.806 -16.501 1.00 96.56 402 ALA A C 1
ATOM 3160 O O . ALA A 1 402 ? 13.686 15.636 -16.827 1.00 96.56 402 ALA A O 1
ATOM 3161 N N . ARG A 1 403 ? 14.406 17.684 -17.381 1.00 96.69 403 ARG A N 1
ATOM 3162 C CA . ARG A 1 403 ? 14.803 17.291 -18.749 1.00 96.69 403 ARG A CA 1
ATOM 3163 C C . ARG A 1 403 ? 15.989 16.324 -18.741 1.00 96.69 403 ARG A C 1
ATOM 3165 O O . ARG A 1 403 ? 16.020 15.392 -19.542 1.00 96.69 403 ARG A O 1
ATOM 3172 N N . GLN A 1 404 ? 16.945 16.508 -17.828 1.00 97.25 404 GLN A N 1
ATOM 3173 C CA . GLN A 1 404 ? 18.064 15.576 -17.645 1.00 97.25 404 GLN A CA 1
ATOM 3174 C C . GLN A 1 404 ? 17.597 14.205 -17.149 1.00 97.25 404 GLN A C 1
ATOM 3176 O O . GLN A 1 404 ? 18.083 13.192 -17.648 1.00 97.25 404 GLN A O 1
ATOM 3181 N N . ALA A 1 405 ? 16.634 14.159 -16.225 1.00 95.00 405 ALA A N 1
ATOM 3182 C CA . ALA A 1 405 ? 16.015 12.917 -15.774 1.00 95.00 405 ALA A CA 1
ATOM 3183 C C . ALA A 1 405 ? 15.372 12.151 -16.942 1.00 95.00 405 ALA A C 1
ATOM 3185 O O . ALA A 1 405 ? 15.650 10.965 -17.132 1.00 95.00 405 ALA A O 1
ATOM 3186 N N . ALA A 1 406 ? 14.584 12.833 -17.780 1.00 92.12 406 ALA A N 1
ATOM 3187 C CA . ALA A 1 406 ? 14.009 12.229 -18.984 1.00 92.12 406 ALA A CA 1
ATOM 3188 C C . ALA A 1 406 ? 15.094 11.738 -19.962 1.00 92.12 406 ALA A C 1
ATOM 3190 O O . ALA A 1 406 ? 15.022 10.615 -20.457 1.00 92.12 406 ALA A O 1
ATOM 3191 N N . ALA A 1 407 ? 16.151 12.527 -20.187 1.00 93.00 407 ALA A N 1
ATOM 3192 C CA . ALA A 1 407 ? 17.277 12.139 -21.041 1.00 93.00 407 ALA A CA 1
ATOM 3193 C C . ALA A 1 407 ? 18.088 10.950 -20.484 1.00 93.00 407 ALA A C 1
ATOM 3195 O O . ALA A 1 407 ? 18.649 10.173 -21.254 1.00 93.00 407 ALA A O 1
ATOM 3196 N N . ALA A 1 408 ? 18.116 10.766 -19.161 1.00 89.00 408 ALA A N 1
ATOM 3197 C CA . ALA A 1 408 ? 18.680 9.586 -18.502 1.00 89.00 408 ALA A CA 1
ATOM 3198 C C . ALA A 1 408 ? 17.775 8.337 -18.626 1.00 89.00 408 ALA A C 1
ATOM 3200 O O . ALA A 1 408 ? 18.116 7.252 -18.142 1.00 89.00 408 ALA A O 1
ATOM 3201 N N . GLY A 1 409 ? 16.621 8.462 -19.285 1.00 86.44 409 GLY A N 1
ATOM 3202 C CA . GLY A 1 409 ? 15.654 7.388 -19.474 1.00 86.44 409 GLY A CA 1
ATOM 3203 C C . GLY A 1 409 ? 14.811 7.108 -18.232 1.00 86.44 409 GLY A C 1
ATOM 3204 O O . GLY A 1 409 ? 14.402 5.966 -18.040 1.00 86.44 409 GLY A O 1
ATOM 3205 N N . CYS A 1 410 ? 14.605 8.101 -17.360 1.00 87.81 410 CYS A N 1
ATOM 3206 C CA . CYS A 1 410 ? 13.579 8.019 -16.323 1.00 87.81 410 CYS A CA 1
ATOM 3207 C C . CYS A 1 410 ? 12.182 8.173 -16.939 1.00 87.81 410 CYS A C 1
ATOM 3209 O O . CYS A 1 410 ? 11.995 8.935 -17.882 1.00 87.81 410 CYS A O 1
ATOM 3211 N N . GLU A 1 411 ? 11.204 7.467 -16.380 1.00 82.50 411 GLU A N 1
ATOM 3212 C CA . GLU A 1 411 ? 9.806 7.470 -16.836 1.00 82.50 411 GLU A CA 1
ATOM 3213 C C . GLU A 1 411 ? 8.841 8.074 -15.804 1.00 82.50 411 GLU A C 1
ATOM 3215 O O . GLU A 1 411 ? 7.674 8.303 -16.107 1.00 82.50 411 GLU A O 1
ATOM 3220 N N . ALA A 1 412 ? 9.323 8.352 -14.591 1.00 88.38 412 ALA A N 1
ATOM 3221 C CA . ALA A 1 412 ? 8.591 9.069 -13.553 1.00 88.38 412 ALA A CA 1
ATOM 3222 C C . ALA A 1 412 ? 9.563 9.832 -12.643 1.00 88.38 412 ALA A C 1
ATOM 3224 O O . ALA A 1 412 ? 10.761 9.524 -12.583 1.00 88.38 412 ALA A O 1
ATOM 3225 N N . ILE A 1 413 ? 9.036 10.821 -11.926 1.00 92.38 413 ILE A N 1
ATOM 3226 C CA . ILE A 1 413 ? 9.773 11.670 -10.991 1.00 92.38 413 ILE A CA 1
ATOM 3227 C C . ILE A 1 413 ? 9.137 11.541 -9.605 1.00 92.38 413 ILE A C 1
ATOM 3229 O O . ILE A 1 413 ? 7.921 11.535 -9.453 1.00 92.38 413 ILE A O 1
ATOM 3233 N N . ALA A 1 414 ? 9.962 11.448 -8.575 1.00 93.88 414 ALA A N 1
ATOM 3234 C CA . ALA A 1 414 ? 9.555 11.561 -7.187 1.00 93.88 414 ALA A CA 1
ATOM 3235 C C . ALA A 1 414 ? 10.198 12.792 -6.564 1.00 93.88 414 ALA A C 1
ATOM 3237 O O . ALA A 1 414 ? 11.354 13.108 -6.846 1.00 93.88 414 ALA A O 1
ATOM 3238 N N . VAL A 1 415 ? 9.451 13.472 -5.706 1.00 95.00 415 VAL A N 1
ATOM 3239 C CA . VAL A 1 415 ? 9.868 14.710 -5.055 1.00 95.00 415 VAL A CA 1
ATOM 3240 C C . VAL A 1 415 ? 9.694 14.556 -3.552 1.00 95.00 415 VAL A C 1
ATOM 3242 O O . VAL A 1 415 ? 8.627 14.161 -3.087 1.00 95.00 415 VAL A O 1
ATOM 3245 N N . SER A 1 416 ? 10.728 14.871 -2.776 1.00 92.19 416 SER A N 1
ATOM 3246 C CA . SER A 1 416 ? 10.645 14.855 -1.313 1.00 92.19 416 SER A CA 1
ATOM 3247 C C . SER A 1 416 ? 11.430 16.013 -0.714 1.00 92.19 416 SER A C 1
ATOM 3249 O O . SER A 1 416 ? 12.614 16.187 -1.006 1.00 92.19 416 SER A O 1
ATOM 3251 N N . GLY A 1 417 ? 10.777 16.790 0.152 1.00 88.94 417 GLY A N 1
ATOM 3252 C CA . GLY A 1 417 ? 11.357 17.912 0.886 1.00 88.94 417 GLY A CA 1
ATOM 3253 C C . GLY A 1 417 ? 11.381 17.661 2.393 1.00 88.94 417 GLY A C 1
ATOM 3254 O O . GLY A 1 417 ? 10.415 17.129 2.927 1.00 88.94 417 GLY A O 1
ATOM 3255 N N . PHE A 1 418 ? 12.449 18.034 3.110 1.00 76.31 418 PHE A N 1
ATOM 3256 C CA . PHE A 1 418 ? 12.662 17.730 4.541 1.00 76.31 418 PHE A CA 1
ATOM 3257 C C . PHE A 1 418 ? 11.458 18.078 5.437 1.00 76.31 418 PHE A C 1
ATOM 3259 O O . PHE A 1 418 ? 11.030 17.228 6.221 1.00 76.31 418 PHE A O 1
ATOM 3266 N N . GLY A 1 419 ? 10.851 19.252 5.239 1.00 65.31 419 GLY A N 1
ATOM 3267 C CA . GLY A 1 419 ? 9.639 19.717 5.933 1.00 65.31 419 GLY A CA 1
ATOM 3268 C C . GLY A 1 419 ? 8.322 19.534 5.163 1.00 65.31 419 GLY A C 1
ATOM 3269 O O . GLY A 1 419 ? 7.316 20.105 5.566 1.00 65.31 419 GLY A O 1
ATOM 3270 N N . GLY A 1 420 ? 8.301 18.751 4.078 1.00 63.16 420 GLY A N 1
ATOM 3271 C CA . GLY A 1 420 ? 7.152 18.639 3.165 1.00 63.16 420 GLY A CA 1
ATOM 3272 C C . GLY A 1 420 ? 5.851 18.132 3.800 1.00 63.16 420 GLY A C 1
ATOM 3273 O O . GLY A 1 420 ? 4.767 18.473 3.346 1.00 63.16 420 GLY A O 1
ATOM 3274 N N . VAL A 1 421 ? 5.945 17.363 4.891 1.00 59.50 421 VAL A N 1
ATOM 3275 C CA . VAL A 1 421 ? 4.773 16.900 5.663 1.00 59.50 421 VAL A CA 1
ATOM 3276 C C . VAL A 1 421 ? 4.125 18.007 6.500 1.00 59.50 421 VAL A C 1
ATOM 3278 O O . VAL A 1 421 ? 2.977 17.865 6.909 1.00 59.50 421 VAL A O 1
ATOM 3281 N N . VAL A 1 422 ? 4.865 19.086 6.775 1.00 58.69 422 VAL A N 1
ATOM 3282 C CA . VAL A 1 422 ? 4.384 20.267 7.505 1.00 58.69 422 VAL A CA 1
ATOM 3283 C C . VAL A 1 422 ? 3.897 21.327 6.523 1.00 58.69 422 VAL A C 1
ATOM 3285 O O . VAL A 1 422 ? 2.805 21.861 6.699 1.00 58.69 422 VAL A O 1
ATOM 3288 N N . ASP A 1 423 ? 4.680 21.594 5.474 1.00 69.50 423 ASP A N 1
ATOM 3289 C CA . ASP A 1 423 ? 4.285 22.462 4.365 1.00 69.50 423 ASP A CA 1
ATOM 3290 C C . ASP A 1 423 ? 4.675 21.825 3.016 1.00 69.50 423 ASP A C 1
ATOM 3292 O O . ASP A 1 423 ? 5.863 21.747 2.684 1.00 69.50 423 ASP A O 1
ATOM 3296 N N . PRO A 1 424 ? 3.694 21.377 2.212 1.00 77.00 424 PRO A N 1
ATOM 3297 C CA . PRO A 1 424 ? 3.958 20.718 0.941 1.00 77.00 424 PRO A CA 1
ATOM 3298 C C . PRO A 1 424 ? 4.240 21.683 -0.222 1.00 77.00 424 PRO A C 1
ATOM 3300 O O . PRO A 1 424 ? 4.401 21.225 -1.355 1.00 77.00 424 PRO A O 1
ATOM 3303 N N . ALA A 1 425 ? 4.299 23.004 0.007 1.00 78.06 425 ALA A N 1
ATOM 3304 C CA . ALA A 1 425 ? 4.449 24.019 -1.043 1.00 78.06 425 ALA A CA 1
ATOM 3305 C C . ALA A 1 425 ? 5.603 23.741 -2.009 1.00 78.06 425 ALA A C 1
ATOM 3307 O O . ALA A 1 425 ? 5.415 23.771 -3.229 1.00 78.06 425 ALA A O 1
ATOM 3308 N N . HIS A 1 426 ? 6.787 23.452 -1.466 1.00 84.12 426 HIS A N 1
ATOM 3309 C CA . HIS A 1 426 ? 7.985 23.175 -2.258 1.00 84.12 426 HIS A CA 1
ATOM 3310 C C . HIS A 1 426 ? 7.842 21.892 -3.072 1.00 84.12 426 HIS A C 1
ATOM 3312 O O . HIS A 1 426 ? 8.122 21.902 -4.268 1.00 84.12 426 HIS A O 1
ATOM 3318 N N . GLU A 1 427 ? 7.343 20.811 -2.464 1.00 84.62 427 GLU A N 1
ATOM 3319 C CA . GLU A 1 427 ? 7.134 19.538 -3.165 1.00 84.62 427 GLU A CA 1
ATOM 3320 C C . GLU A 1 427 ? 6.169 19.703 -4.345 1.00 84.62 427 GLU A C 1
ATOM 3322 O O . GLU A 1 427 ? 6.490 19.318 -5.468 1.00 84.62 427 GLU A O 1
ATOM 3327 N N . LEU A 1 428 ? 5.031 20.365 -4.118 1.00 83.75 428 LEU A N 1
ATOM 3328 C CA . LEU A 1 428 ? 4.011 20.583 -5.144 1.00 83.75 428 LEU A CA 1
ATOM 3329 C C . LEU A 1 428 ? 4.481 21.527 -6.257 1.00 83.75 428 LEU A C 1
ATOM 3331 O O . LEU A 1 428 ? 4.075 21.373 -7.412 1.00 83.75 428 LEU A O 1
ATOM 3335 N N . LEU A 1 429 ? 5.312 22.520 -5.930 1.00 89.12 429 LEU A N 1
ATOM 3336 C CA . LEU A 1 429 ? 5.903 23.418 -6.918 1.00 89.12 429 LEU A CA 1
ATOM 3337 C C . LEU A 1 429 ? 6.903 22.675 -7.808 1.00 89.12 429 LEU A C 1
ATOM 3339 O O . LEU A 1 429 ? 6.764 22.718 -9.030 1.00 89.12 429 LEU A O 1
ATOM 3343 N N . VAL A 1 430 ? 7.842 21.937 -7.211 1.00 92.56 430 VAL A N 1
ATOM 3344 C CA . VAL A 1 430 ? 8.815 21.126 -7.954 1.00 92.56 430 VAL A CA 1
ATOM 3345 C C . VAL A 1 430 ? 8.111 20.087 -8.824 1.00 92.56 430 VAL A C 1
ATOM 3347 O O . VAL A 1 430 ? 8.445 19.969 -10.000 1.00 92.56 430 VAL A O 1
ATOM 3350 N N . ALA A 1 431 ? 7.108 19.377 -8.298 1.00 88.12 431 ALA A N 1
ATOM 3351 C CA . ALA A 1 431 ? 6.385 18.352 -9.047 1.00 88.12 431 ALA A CA 1
ATOM 3352 C C . ALA A 1 431 ? 5.691 18.915 -10.297 1.00 88.12 431 ALA A C 1
ATOM 3354 O O . ALA A 1 431 ? 5.826 18.352 -11.385 1.00 88.12 431 ALA A O 1
ATOM 3355 N N . ARG A 1 432 ? 5.000 20.060 -10.181 1.00 88.00 432 ARG A N 1
ATOM 3356 C CA . ARG A 1 432 ? 4.346 20.707 -11.333 1.00 88.00 432 ARG A CA 1
ATOM 3357 C C . ARG A 1 432 ? 5.347 21.183 -12.381 1.00 88.00 432 ARG A C 1
ATOM 3359 O O . ARG A 1 432 ? 5.121 20.960 -13.569 1.00 88.00 432 ARG A O 1
ATOM 3366 N N . THR A 1 433 ? 6.440 21.815 -11.959 1.00 90.50 433 THR A N 1
ATOM 3367 C CA . THR A 1 433 ? 7.480 22.297 -12.880 1.00 90.50 433 THR A CA 1
ATOM 3368 C C . THR A 1 433 ? 8.181 21.134 -13.575 1.00 90.50 433 THR A C 1
ATOM 3370 O O . THR A 1 433 ? 8.374 21.161 -14.790 1.00 90.50 433 THR A O 1
ATOM 3373 N N . ALA A 1 434 ? 8.489 20.068 -12.835 1.00 91.69 434 ALA A N 1
ATOM 3374 C CA . ALA A 1 434 ? 9.102 18.868 -13.383 1.00 91.69 434 ALA A CA 1
ATOM 3375 C C . ALA A 1 434 ? 8.190 18.172 -14.409 1.00 91.69 434 ALA A C 1
ATOM 3377 O O . ALA A 1 434 ? 8.661 17.816 -15.493 1.00 91.69 434 ALA A O 1
ATOM 3378 N N . LEU A 1 435 ? 6.887 18.048 -14.116 1.00 87.69 435 LEU A N 1
ATOM 3379 C CA . LEU A 1 435 ? 5.888 17.524 -15.052 1.00 87.69 435 LEU A CA 1
ATOM 3380 C C . LEU A 1 435 ? 5.818 18.371 -16.328 1.00 87.69 435 LEU A C 1
ATOM 3382 O O . LEU A 1 435 ? 5.882 17.827 -17.427 1.00 87.69 435 LEU A O 1
ATOM 3386 N N . ALA A 1 436 ? 5.734 19.697 -16.200 1.00 90.25 436 ALA A N 1
ATOM 3387 C CA . ALA A 1 436 ? 5.652 20.598 -17.349 1.00 90.25 436 ALA A CA 1
ATOM 3388 C C . ALA A 1 436 ? 6.910 20.550 -18.237 1.00 90.25 436 ALA A C 1
ATOM 3390 O O . ALA A 1 436 ? 6.805 20.607 -19.461 1.00 90.25 436 ALA A O 1
ATOM 3391 N N . ALA A 1 437 ? 8.096 20.425 -17.636 1.00 93.69 437 ALA A N 1
ATOM 3392 C CA . ALA A 1 437 ? 9.365 20.452 -18.360 1.00 93.69 437 ALA A CA 1
ATOM 3393 C C . ALA A 1 437 ? 9.738 19.118 -19.026 1.00 93.69 437 ALA A C 1
ATOM 3395 O O . ALA A 1 437 ? 10.415 19.126 -20.056 1.00 93.69 437 ALA A O 1
ATOM 3396 N N . SER A 1 438 ? 9.344 17.990 -18.427 1.00 92.06 438 SER A N 1
ATOM 3397 C CA . SER A 1 438 ? 9.763 16.646 -18.857 1.00 92.06 438 SER A CA 1
ATOM 3398 C C . SER A 1 438 ? 8.641 15.792 -19.450 1.00 92.06 438 SER A C 1
ATOM 3400 O O . SER A 1 438 ? 8.928 14.827 -20.153 1.00 92.06 438 SER A O 1
ATOM 3402 N N . GLY A 1 439 ? 7.376 16.114 -19.161 1.00 85.25 439 GLY A N 1
ATOM 3403 C CA . GLY A 1 439 ? 6.222 15.262 -19.459 1.00 85.25 439 GLY A CA 1
ATOM 3404 C C . GLY A 1 439 ? 6.105 14.024 -18.562 1.00 85.25 439 GLY A C 1
ATOM 3405 O O . GLY A 1 439 ? 5.167 13.248 -18.728 1.00 85.25 439 GLY A O 1
ATOM 3406 N N . LEU A 1 440 ? 7.030 13.825 -17.617 1.00 83.31 440 LEU A N 1
ATOM 3407 C CA . LEU A 1 440 ? 7.012 12.694 -16.694 1.00 83.31 440 LEU A CA 1
ATOM 3408 C C . LEU A 1 440 ? 6.088 12.983 -15.511 1.00 83.31 440 LEU A C 1
ATOM 3410 O O . LEU A 1 440 ? 6.139 14.065 -14.925 1.00 83.31 440 LEU A O 1
ATOM 3414 N N . HIS A 1 441 ? 5.283 11.995 -15.120 1.00 83.25 441 HIS A N 1
ATOM 3415 C CA . HIS A 1 441 ? 4.457 12.104 -13.921 1.00 83.25 441 HIS A CA 1
ATOM 3416 C C . HIS A 1 441 ? 5.336 12.292 -12.675 1.00 83.25 441 HIS A C 1
ATOM 3418 O O . HIS A 1 441 ? 6.358 11.615 -12.527 1.00 83.25 441 HIS A O 1
ATOM 3424 N N . ALA A 1 442 ? 4.939 13.214 -11.794 1.00 87.50 442 ALA A N 1
ATOM 3425 C CA . ALA A 1 442 ? 5.682 13.570 -10.593 1.00 87.50 442 ALA A CA 1
ATOM 3426 C C . ALA A 1 442 ? 4.855 13.274 -9.334 1.00 87.50 442 ALA A C 1
ATOM 3428 O O . ALA A 1 442 ? 3.737 13.765 -9.212 1.00 87.50 442 ALA A O 1
ATOM 3429 N N . VAL A 1 443 ? 5.420 12.500 -8.404 1.00 85.88 443 VAL A N 1
ATOM 3430 C CA . VAL A 1 443 ? 4.783 12.096 -7.138 1.00 85.88 443 VAL A CA 1
ATOM 3431 C C . VAL A 1 443 ? 5.454 12.802 -5.964 1.00 85.88 443 VAL A C 1
ATOM 3433 O O . VAL A 1 443 ? 6.686 12.801 -5.873 1.00 85.88 443 VAL A O 1
ATOM 3436 N N . CYS A 1 444 ? 4.669 13.355 -5.039 1.00 83.44 444 CYS A N 1
ATOM 3437 C CA . CYS A 1 444 ? 5.204 14.022 -3.855 1.00 83.44 444 CYS A CA 1
ATOM 3438 C C . CYS A 1 444 ? 5.244 13.093 -2.633 1.00 83.44 444 CYS A C 1
ATOM 3440 O O . CYS A 1 444 ? 4.344 12.291 -2.393 1.00 83.44 444 CYS A O 1
ATOM 3442 N N . GLY A 1 445 ? 6.276 13.230 -1.802 1.00 78.75 445 GLY A N 1
ATOM 3443 C CA . GLY A 1 445 ? 6.428 12.443 -0.581 1.00 78.75 445 GLY A CA 1
ATOM 3444 C C . GLY A 1 445 ? 5.350 12.711 0.471 1.00 78.75 445 GLY A C 1
ATOM 3445 O O . GLY A 1 445 ? 4.920 11.767 1.138 1.00 78.75 445 GLY A O 1
ATOM 3446 N N . HIS A 1 446 ? 4.901 13.962 0.626 1.00 73.88 446 HIS A N 1
ATOM 3447 C CA . HIS A 1 446 ? 3.875 14.327 1.615 1.00 73.88 446 HIS A CA 1
ATOM 3448 C C . HIS A 1 446 ? 2.512 13.666 1.359 1.00 73.88 446 HIS A C 1
ATOM 3450 O O . HIS A 1 446 ? 1.736 13.501 2.297 1.00 73.88 446 HIS A O 1
ATOM 3456 N N . GLU A 1 447 ? 2.226 13.271 0.114 1.00 64.88 447 GLU A N 1
ATOM 3457 C CA . GLU A 1 447 ? 0.964 12.626 -0.279 1.00 64.88 447 GLU A CA 1
ATOM 3458 C C . GLU A 1 447 ? 0.880 11.178 0.227 1.00 64.88 447 GLU A C 1
ATOM 3460 O O . GLU A 1 447 ? -0.210 10.628 0.348 1.00 64.88 447 GLU A O 1
ATOM 3465 N N . LEU A 1 448 ? 2.026 10.561 0.540 1.00 66.38 448 LEU A N 1
ATOM 3466 C CA . LEU A 1 448 ? 2.130 9.128 0.833 1.00 66.38 448 LEU A CA 1
ATOM 3467 C C . LEU A 1 448 ? 2.327 8.821 2.316 1.00 66.38 448 LEU A C 1
ATOM 3469 O O . LEU A 1 448 ? 1.925 7.764 2.796 1.00 66.38 448 LEU A O 1
ATOM 3473 N N . THR A 1 449 ? 3.004 9.701 3.053 1.00 60.16 449 THR A N 1
ATOM 3474 C CA . THR A 1 449 ? 3.282 9.481 4.474 1.00 60.16 449 THR A CA 1
ATOM 3475 C C . THR A 1 449 ? 3.433 10.792 5.226 1.00 60.16 449 THR A C 1
ATOM 3477 O O . THR A 1 449 ? 4.147 11.698 4.804 1.00 60.16 449 THR A O 1
ATOM 3480 N N . SER A 1 450 ? 2.812 10.856 6.404 1.00 56.09 450 SER A N 1
ATOM 3481 C CA . SER A 1 450 ? 2.983 11.943 7.371 1.00 56.09 450 SER A CA 1
ATOM 3482 C C . SER A 1 450 ? 4.195 11.741 8.291 1.00 56.09 450 SER A C 1
ATOM 3484 O O . SER A 1 450 ? 4.444 12.561 9.177 1.00 56.09 450 SER A O 1
ATOM 3486 N N . ARG A 1 451 ? 4.976 10.662 8.111 1.00 59.62 451 ARG A N 1
ATOM 3487 C CA . ARG A 1 451 ? 6.181 10.420 8.915 1.00 59.62 451 ARG A CA 1
ATOM 3488 C C . ARG A 1 451 ? 7.249 11.471 8.629 1.00 59.62 451 ARG A C 1
ATOM 3490 O O . ARG A 1 451 ? 7.576 11.774 7.481 1.00 59.62 451 ARG A O 1
ATOM 3497 N N . LEU A 1 452 ? 7.870 11.951 9.706 1.00 53.22 452 LEU A N 1
ATOM 3498 C CA . LEU A 1 452 ? 8.938 12.953 9.660 1.00 53.22 452 LEU A CA 1
ATOM 3499 C C . LEU A 1 452 ? 10.235 12.427 9.026 1.00 53.22 452 LEU A C 1
ATOM 3501 O O . LEU A 1 452 ? 11.061 13.227 8.592 1.00 53.22 452 LEU A O 1
ATOM 3505 N N . ASN A 1 453 ? 10.421 11.104 8.930 1.00 67.81 453 ASN A N 1
ATOM 3506 C CA . ASN A 1 453 ? 11.641 10.513 8.385 1.00 67.81 453 ASN A CA 1
ATOM 3507 C C . ASN A 1 453 ? 11.792 10.801 6.879 1.00 67.81 453 ASN A C 1
ATOM 3509 O O . ASN A 1 453 ? 11.251 10.102 6.023 1.00 67.81 453 ASN A O 1
ATOM 3513 N N . PHE A 1 454 ? 12.564 11.843 6.568 1.00 74.62 454 PHE A N 1
ATOM 3514 C CA . PHE A 1 454 ? 12.802 12.337 5.213 1.00 74.62 454 PHE A CA 1
ATOM 3515 C C . PHE A 1 454 ? 13.374 11.282 4.260 1.00 74.62 454 PHE A C 1
ATOM 3517 O O . PHE A 1 454 ? 12.915 11.197 3.122 1.00 74.62 454 PHE A O 1
ATOM 3524 N N . LYS A 1 455 ? 14.340 10.465 4.707 1.00 77.06 455 LYS A N 1
ATOM 3525 C CA . LYS A 1 455 ? 14.981 9.455 3.845 1.00 77.06 455 LYS A CA 1
ATOM 3526 C C . LYS A 1 455 ? 13.998 8.345 3.460 1.00 77.06 455 LYS A C 1
ATOM 3528 O O . LYS A 1 455 ? 13.915 7.954 2.294 1.00 77.06 455 LYS A O 1
ATOM 3533 N N . GLU A 1 456 ? 13.218 7.863 4.426 1.00 74.94 456 GLU A N 1
ATOM 3534 C CA . GLU A 1 456 ? 12.184 6.848 4.185 1.00 74.94 456 GLU A CA 1
ATOM 3535 C C . GLU A 1 456 ? 11.049 7.385 3.310 1.00 74.94 456 GLU A C 1
ATOM 3537 O O . GLU A 1 456 ? 10.588 6.686 2.406 1.00 74.94 456 GLU A O 1
ATOM 3542 N N . ARG A 1 457 ? 10.627 8.638 3.522 1.00 82.12 457 ARG A N 1
ATOM 3543 C CA . ARG A 1 457 ? 9.605 9.294 2.694 1.00 82.12 457 ARG A CA 1
ATOM 3544 C C . ARG A 1 457 ? 10.073 9.471 1.254 1.00 82.12 457 ARG A C 1
ATOM 3546 O O . ARG A 1 457 ? 9.341 9.109 0.339 1.00 82.12 457 ARG A O 1
ATOM 3553 N N . ALA A 1 458 ? 11.302 9.945 1.052 1.00 86.38 458 ALA A N 1
ATOM 3554 C CA . ALA A 1 458 ? 11.908 10.061 -0.272 1.00 86.38 458 ALA A CA 1
ATOM 3555 C C . ALA A 1 458 ? 11.970 8.708 -0.995 1.00 86.38 458 ALA A C 1
ATOM 3557 O O . ALA A 1 458 ? 11.597 8.600 -2.163 1.00 86.38 458 ALA A O 1
ATOM 3558 N N . THR A 1 459 ? 12.369 7.659 -0.271 1.00 84.38 459 THR A N 1
ATOM 3559 C CA . THR A 1 459 ? 12.387 6.286 -0.789 1.00 84.38 459 THR A CA 1
ATOM 3560 C C . THR A 1 459 ? 10.978 5.819 -1.159 1.00 84.38 459 THR A C 1
ATOM 3562 O O . THR A 1 459 ? 10.772 5.310 -2.256 1.00 84.38 459 THR A O 1
ATOM 3565 N N . THR A 1 460 ? 9.990 6.053 -0.292 1.00 83.50 460 THR A N 1
ATOM 3566 C CA . THR A 1 460 ? 8.584 5.679 -0.519 1.00 83.50 460 THR A CA 1
ATOM 3567 C C . THR A 1 460 ? 7.989 6.414 -1.728 1.00 83.50 460 THR A C 1
ATOM 3569 O O . THR A 1 460 ? 7.309 5.792 -2.540 1.00 83.50 460 THR A O 1
ATOM 3572 N N . ALA A 1 461 ? 8.299 7.702 -1.912 1.00 88.38 461 ALA A N 1
ATOM 3573 C CA . ALA A 1 461 ? 7.873 8.488 -3.073 1.00 88.38 461 ALA A CA 1
ATOM 3574 C C . ALA A 1 461 ? 8.439 7.940 -4.385 1.00 88.38 461 ALA A C 1
ATOM 3576 O O . ALA A 1 461 ? 7.696 7.725 -5.344 1.00 88.38 461 ALA A O 1
ATOM 3577 N N . ALA A 1 462 ? 9.740 7.642 -4.410 1.00 88.44 462 ALA A N 1
ATOM 3578 C CA . ALA A 1 462 ? 10.393 7.040 -5.568 1.00 88.44 462 ALA A CA 1
ATOM 3579 C C . ALA A 1 462 ? 9.833 5.648 -5.892 1.00 88.44 462 ALA A C 1
ATOM 3581 O O . ALA A 1 462 ? 9.638 5.312 -7.061 1.00 88.44 462 ALA A O 1
ATOM 3582 N N . MET A 1 463 ? 9.512 4.856 -4.868 1.00 84.81 463 MET A N 1
ATOM 3583 C CA . MET A 1 463 ? 8.830 3.577 -5.044 1.00 84.81 463 MET A CA 1
ATOM 3584 C C . MET A 1 463 ? 7.435 3.728 -5.633 1.00 84.81 463 MET A C 1
ATOM 3586 O O . MET A 1 463 ? 7.099 3.023 -6.580 1.00 84.81 463 MET A O 1
ATOM 3590 N N . ASN A 1 464 ? 6.636 4.655 -5.112 1.00 86.31 464 ASN A N 1
ATOM 3591 C CA . ASN A 1 464 ? 5.294 4.899 -5.621 1.00 86.31 464 ASN A CA 1
ATOM 3592 C C . ASN A 1 464 ? 5.329 5.327 -7.090 1.00 86.31 464 ASN A C 1
ATOM 3594 O O . ASN A 1 464 ? 4.685 4.694 -7.923 1.00 86.31 464 ASN A O 1
ATOM 3598 N N . ALA A 1 465 ? 6.169 6.313 -7.424 1.00 86.00 465 ALA A N 1
ATOM 3599 C CA . ALA A 1 465 ? 6.369 6.785 -8.793 1.00 86.00 465 ALA A CA 1
ATOM 3600 C C . ALA A 1 465 ? 6.769 5.651 -9.753 1.00 86.00 465 ALA A C 1
ATOM 3602 O O . ALA A 1 465 ? 6.323 5.617 -10.898 1.00 86.00 465 ALA A O 1
ATOM 3603 N N . LYS A 1 466 ? 7.559 4.677 -9.277 1.00 83.44 466 LYS A N 1
ATOM 3604 C CA . LYS A 1 466 ? 7.958 3.500 -10.063 1.00 83.44 466 LYS A CA 1
ATOM 3605 C C . LYS A 1 466 ? 6.779 2.593 -10.427 1.00 83.44 466 LYS A C 1
ATOM 3607 O O . LYS A 1 466 ? 6.827 1.921 -11.458 1.00 83.44 466 LYS A O 1
ATOM 3612 N N . LEU A 1 467 ? 5.753 2.545 -9.579 1.00 84.00 467 LEU A N 1
ATOM 3613 C CA . LEU A 1 467 ? 4.621 1.630 -9.709 1.00 84.00 467 LEU A CA 1
ATOM 3614 C C . LEU A 1 467 ? 3.420 2.210 -10.456 1.00 84.00 467 LEU A C 1
ATOM 3616 O O . LEU A 1 467 ? 2.683 1.424 -11.046 1.00 84.00 467 LEU A O 1
ATOM 3620 N N . VAL A 1 468 ? 3.224 3.534 -10.453 1.00 82.75 468 VAL A N 1
ATOM 3621 C CA . VAL A 1 468 ? 2.074 4.209 -11.099 1.00 82.75 468 VAL A CA 1
ATOM 3622 C C . VAL A 1 468 ? 1.763 3.647 -12.494 1.00 82.75 468 VAL A C 1
ATOM 3624 O O . VAL A 1 468 ? 0.702 3.043 -12.649 1.00 82.75 468 VAL A O 1
ATOM 3627 N N . PRO A 1 469 ? 2.682 3.689 -13.479 1.00 77.06 469 PRO A N 1
ATOM 3628 C CA . PRO A 1 469 ? 2.375 3.223 -14.835 1.00 77.06 469 PRO A CA 1
ATOM 3629 C C . PRO A 1 469 ? 2.092 1.715 -14.922 1.00 77.06 469 PRO A C 1
ATOM 3631 O O . PRO A 1 469 ? 1.413 1.255 -15.837 1.00 77.06 469 PRO A O 1
ATOM 3634 N N . MET A 1 470 ? 2.633 0.920 -13.994 1.00 81.56 470 MET A N 1
ATOM 3635 C CA . MET A 1 470 ? 2.404 -0.525 -13.949 1.00 81.56 470 MET A CA 1
ATOM 3636 C C . MET A 1 470 ? 0.999 -0.840 -13.430 1.00 81.56 470 MET A C 1
ATOM 3638 O O . MET A 1 470 ? 0.298 -1.660 -14.020 1.00 81.56 470 MET A O 1
ATOM 3642 N N . ILE A 1 471 ? 0.589 -0.188 -12.342 1.00 86.44 471 ILE A N 1
ATOM 3643 C CA . ILE A 1 471 ? -0.731 -0.386 -11.740 1.00 86.44 471 ILE A CA 1
ATOM 3644 C C . ILE A 1 471 ? -1.831 0.237 -12.603 1.00 86.44 471 ILE A C 1
ATOM 3646 O O . ILE A 1 471 ? -2.886 -0.372 -12.750 1.00 86.44 471 ILE A O 1
ATOM 3650 N N . GLU A 1 472 ? -1.581 1.378 -13.248 1.00 85.25 472 GLU A N 1
ATOM 3651 C CA . GLU A 1 472 ? -2.497 1.945 -14.245 1.00 85.25 472 GLU A CA 1
ATOM 3652 C C . GLU A 1 472 ? -2.768 0.957 -15.384 1.00 85.25 472 GLU A C 1
ATOM 3654 O O . GLU A 1 472 ? -3.923 0.624 -15.635 1.00 85.25 472 GLU A O 1
ATOM 3659 N N . SER A 1 473 ? -1.711 0.403 -15.990 1.00 85.94 473 SER A N 1
ATOM 3660 C CA . SER A 1 473 ? -1.811 -0.594 -17.064 1.00 85.94 473 SER A CA 1
ATOM 3661 C C . SER A 1 473 ? -2.548 -1.871 -16.627 1.00 85.94 473 SER A C 1
ATOM 3663 O O . SER A 1 473 ? -3.335 -2.431 -17.398 1.00 85.94 473 SER A O 1
ATOM 3665 N N . LEU A 1 474 ? -2.339 -2.325 -15.384 1.00 91.06 474 LEU A N 1
ATOM 3666 C CA . LEU A 1 474 ? -3.082 -3.446 -14.803 1.00 91.06 474 LEU A CA 1
ATOM 3667 C C . LEU A 1 474 ? -4.575 -3.119 -14.670 1.00 91.06 474 LEU A C 1
ATOM 3669 O O . LEU A 1 474 ? -5.405 -3.908 -15.116 1.00 91.06 474 LEU A O 1
ATOM 3673 N N . ILE A 1 475 ? -4.915 -1.975 -14.070 1.00 91.44 475 ILE A N 1
ATOM 3674 C CA . ILE A 1 475 ? -6.309 -1.565 -13.863 1.00 91.44 475 ILE A CA 1
ATOM 3675 C C . ILE A 1 475 ? -7.016 -1.407 -15.209 1.00 91.44 475 ILE A C 1
ATOM 3677 O O . ILE A 1 475 ? -8.101 -1.951 -15.373 1.00 91.44 475 ILE A O 1
ATOM 3681 N N . GLU A 1 476 ? -6.388 -0.750 -16.185 1.00 92.44 476 GLU A N 1
ATOM 3682 C CA . GLU A 1 476 ? -6.935 -0.597 -17.540 1.00 92.44 476 GLU A CA 1
ATOM 3683 C C . GLU A 1 476 ? -7.172 -1.955 -18.214 1.00 92.44 476 GLU A C 1
ATOM 3685 O O . GLU A 1 476 ? -8.218 -2.182 -18.822 1.00 92.44 476 GLU A O 1
ATOM 3690 N N . SER A 1 477 ? -6.235 -2.897 -18.058 1.00 94.50 477 SER A N 1
ATOM 3691 C CA . SER A 1 477 ? -6.385 -4.260 -18.582 1.00 94.50 477 SER A CA 1
ATOM 3692 C C . SER A 1 477 ? -7.556 -5.003 -17.931 1.00 94.50 477 SER A C 1
ATOM 3694 O O . SER A 1 477 ? -8.276 -5.731 -18.615 1.00 94.50 477 SER A O 1
ATOM 3696 N N . VAL A 1 478 ? -7.767 -4.823 -16.623 1.00 94.81 478 VAL A N 1
ATOM 3697 C CA . VAL A 1 478 ? -8.911 -5.400 -15.901 1.00 94.81 478 VAL A CA 1
ATOM 3698 C C . VAL A 1 478 ? -10.214 -4.735 -16.339 1.00 94.81 478 VAL A C 1
ATOM 3700 O O . VAL A 1 478 ? -11.162 -5.444 -16.656 1.00 94.81 478 VAL A O 1
ATOM 3703 N N . GLU A 1 479 ? -10.274 -3.404 -16.409 1.00 94.00 479 GLU A N 1
ATOM 3704 C CA . GLU A 1 479 ? -11.448 -2.648 -16.871 1.00 94.00 479 GLU A CA 1
ATOM 3705 C C . GLU A 1 479 ? -11.868 -3.087 -18.280 1.00 94.00 479 GLU A C 1
ATOM 3707 O O . GLU A 1 479 ? -13.045 -3.365 -18.526 1.00 94.00 479 GLU A O 1
ATOM 3712 N N . GLN A 1 480 ? -10.902 -3.235 -19.190 1.00 95.19 480 GLN A N 1
ATOM 3713 C CA . GLN A 1 480 ? -11.155 -3.720 -20.542 1.00 95.19 480 GLN A CA 1
ATOM 3714 C C . GLN A 1 480 ? -11.649 -5.173 -20.550 1.00 95.19 480 GLN A C 1
ATOM 3716 O O . GLN A 1 480 ? -12.627 -5.473 -21.236 1.00 95.19 480 GLN A O 1
ATOM 3721 N N . ALA A 1 481 ? -11.030 -6.065 -19.769 1.00 95.00 481 ALA A N 1
ATOM 3722 C CA . ALA A 1 481 ? -11.498 -7.444 -19.647 1.00 95.00 481 ALA A CA 1
ATOM 3723 C C . ALA A 1 481 ? -12.938 -7.490 -19.114 1.00 95.00 481 ALA A C 1
ATOM 3725 O O . ALA A 1 481 ? -13.797 -8.123 -19.714 1.00 95.00 481 ALA A O 1
ATOM 3726 N N . LEU A 1 482 ? -13.246 -6.765 -18.037 1.00 94.00 482 LEU A N 1
ATOM 3727 C CA . LEU A 1 482 ? -14.593 -6.699 -17.465 1.00 94.00 482 LEU A CA 1
ATOM 3728 C C . LEU A 1 482 ? -15.625 -6.198 -18.483 1.00 94.00 482 LEU A C 1
ATOM 3730 O O . LEU A 1 482 ? -16.719 -6.761 -18.568 1.00 94.00 482 LEU A O 1
ATOM 3734 N N . ALA A 1 483 ? -15.274 -5.198 -19.297 1.00 93.38 483 ALA A N 1
ATOM 3735 C CA . ALA A 1 483 ? -16.143 -4.691 -20.353 1.00 93.38 483 ALA A CA 1
ATOM 3736 C C . ALA A 1 483 ? -16.486 -5.762 -21.406 1.00 93.38 483 ALA A C 1
ATOM 3738 O O . ALA A 1 483 ? -17.649 -5.877 -21.796 1.00 93.38 483 ALA A O 1
ATOM 3739 N N . GLU A 1 484 ? -15.524 -6.602 -21.810 1.00 93.56 484 GLU A N 1
ATOM 3740 C CA . GLU A 1 484 ? -15.752 -7.718 -22.749 1.00 93.56 484 GLU A CA 1
ATOM 3741 C C . GLU A 1 484 ? -16.743 -8.769 -22.207 1.00 93.56 484 GLU A C 1
ATOM 3743 O O . GLU A 1 484 ? -17.411 -9.461 -22.981 1.00 93.56 484 GLU A O 1
ATOM 3748 N N . PHE A 1 485 ? -16.883 -8.867 -20.882 1.00 92.38 485 PHE A N 1
ATOM 3749 C CA . PHE A 1 485 ? -17.835 -9.757 -20.208 1.00 92.38 485 PHE A CA 1
ATOM 3750 C C . PHE A 1 485 ? -19.110 -9.048 -19.720 1.00 92.38 485 PHE A C 1
ATOM 3752 O O . PHE A 1 485 ? -19.946 -9.683 -19.078 1.00 92.38 485 PHE A O 1
ATOM 3759 N N . GLY A 1 486 ? -19.300 -7.766 -20.054 1.00 89.81 486 GLY A N 1
ATOM 3760 C CA . GLY A 1 486 ? -20.497 -6.994 -19.700 1.00 89.81 486 GLY A CA 1
ATOM 3761 C C . GLY A 1 486 ? -20.531 -6.479 -18.255 1.00 89.81 486 GLY A C 1
ATOM 3762 O O . GLY A 1 486 ? -21.600 -6.135 -17.762 1.00 89.81 486 GLY A O 1
ATOM 3763 N N . LEU A 1 487 ? -19.382 -6.409 -17.577 1.00 90.19 487 LEU A N 1
ATOM 3764 C CA . LEU A 1 487 ? -19.248 -6.042 -16.159 1.00 90.19 487 LEU A CA 1
ATOM 3765 C C . LEU A 1 487 ? -18.771 -4.596 -15.953 1.00 90.19 487 LEU A C 1
ATOM 3767 O O . LEU A 1 487 ? -17.989 -4.315 -15.050 1.00 90.19 487 LEU A O 1
ATOM 3771 N N . VAL A 1 488 ? -19.242 -3.666 -16.786 1.00 83.62 488 VAL A N 1
ATOM 3772 C CA . VAL A 1 488 ? -18.784 -2.260 -16.795 1.00 83.62 488 VAL A CA 1
ATOM 3773 C C . VAL A 1 488 ? -19.140 -1.470 -15.530 1.00 83.62 488 VAL A C 1
ATOM 3775 O O . VAL A 1 488 ? -18.431 -0.540 -15.172 1.00 83.62 488 VAL A O 1
ATOM 3778 N N . GLU A 1 489 ? -20.210 -1.856 -14.832 1.00 80.31 489 GLU A N 1
ATOM 3779 C CA . GLU A 1 489 ? -20.659 -1.208 -13.587 1.00 80.31 489 GLU A CA 1
ATOM 3780 C C . GLU A 1 489 ? -20.003 -1.811 -12.330 1.00 80.31 489 GLU A C 1
ATOM 3782 O O . GLU A 1 489 ? -20.245 -1.360 -11.205 1.00 80.31 489 GLU A O 1
ATOM 3787 N N . ALA A 1 490 ? -19.201 -2.870 -12.486 1.00 83.19 490 ALA A N 1
ATOM 3788 C CA . ALA A 1 490 ? -18.616 -3.569 -11.355 1.00 83.19 490 ALA A CA 1
ATOM 3789 C C . ALA A 1 490 ? -17.512 -2.720 -10.711 1.00 83.19 490 ALA A C 1
ATOM 3791 O O . ALA A 1 490 ? -16.562 -2.281 -11.357 1.00 83.19 490 ALA A O 1
ATOM 3792 N N . ARG A 1 491 ? -17.614 -2.509 -9.395 1.00 83.44 491 ARG A N 1
ATOM 3793 C CA . ARG A 1 491 ? -16.611 -1.732 -8.656 1.00 83.44 491 ARG A CA 1
ATOM 3794 C C . ARG A 1 491 ? -15.345 -2.556 -8.454 1.00 83.44 491 ARG A C 1
ATOM 3796 O O . ARG A 1 491 ? -15.410 -3.627 -7.848 1.00 83.44 491 ARG A O 1
ATOM 3803 N N . ILE A 1 492 ? -14.212 -2.020 -8.905 1.00 88.06 492 ILE A N 1
ATOM 3804 C CA . ILE A 1 492 ? -12.888 -2.614 -8.709 1.00 88.06 492 ILE A CA 1
ATOM 3805 C C . ILE A 1 492 ? -12.296 -2.111 -7.389 1.00 88.06 492 ILE A C 1
ATOM 3807 O O . ILE A 1 492 ? -12.026 -0.918 -7.210 1.00 88.06 492 ILE A O 1
ATOM 3811 N N . MET A 1 493 ? -12.088 -3.049 -6.472 1.00 87.25 493 MET A N 1
ATOM 3812 C CA . MET A 1 493 ? -11.448 -2.856 -5.179 1.00 87.25 493 MET A CA 1
ATOM 3813 C C . MET A 1 493 ? -10.081 -3.526 -5.204 1.00 87.25 493 MET A C 1
ATOM 3815 O O . MET A 1 493 ? -9.983 -4.734 -5.395 1.00 87.25 493 MET A O 1
ATOM 3819 N N . MET A 1 494 ? -9.024 -2.756 -4.989 1.00 86.75 494 MET A N 1
ATOM 3820 C CA . MET A 1 494 ? -7.672 -3.276 -4.873 1.00 86.75 494 MET A CA 1
ATOM 3821 C C . MET A 1 494 ? -7.325 -3.614 -3.429 1.00 86.75 494 MET A C 1
ATOM 3823 O O . MET A 1 494 ? -7.601 -2.834 -2.518 1.00 86.75 494 MET A O 1
ATOM 3827 N N . VAL A 1 495 ? -6.708 -4.775 -3.227 1.00 86.38 495 VAL A N 1
ATOM 3828 C CA . VAL A 1 495 ? -6.192 -5.199 -1.924 1.00 86.38 495 VAL A CA 1
ATOM 3829 C C . VAL A 1 495 ? -4.887 -4.463 -1.635 1.00 86.38 495 VAL A C 1
ATOM 3831 O O . VAL A 1 495 ? -4.040 -4.295 -2.513 1.00 86.38 495 VAL A O 1
ATOM 3834 N N . LYS A 1 496 ? -4.724 -4.020 -0.393 1.00 83.06 496 LYS A N 1
ATOM 3835 C CA . LYS A 1 496 ? -3.508 -3.381 0.108 1.00 83.06 496 LYS A CA 1
ATOM 3836 C C . LYS A 1 496 ? -2.620 -4.384 0.838 1.00 83.06 496 LYS A C 1
ATOM 3838 O O . LYS A 1 496 ? -3.091 -5.429 1.280 1.00 83.06 496 LYS A O 1
ATOM 3843 N N . GLY A 1 497 ? -1.352 -4.040 1.046 1.00 76.94 497 GLY A N 1
ATOM 3844 C CA . GLY A 1 497 ? -0.404 -4.849 1.822 1.00 76.94 497 GLY A CA 1
ATOM 3845 C C . GLY A 1 497 ? -0.802 -5.067 3.286 1.00 76.94 497 GLY A C 1
ATOM 3846 O O . GLY A 1 497 ? -0.276 -5.966 3.938 1.00 76.94 497 GLY A O 1
ATOM 3847 N N . ASP A 1 498 ? -1.736 -4.270 3.813 1.00 75.38 498 ASP A N 1
ATOM 3848 C CA . ASP A 1 498 ? -2.327 -4.431 5.146 1.00 75.38 498 ASP A CA 1
ATOM 3849 C C . ASP A 1 498 ? -3.587 -5.320 5.179 1.00 75.38 498 ASP A C 1
ATOM 3851 O O . ASP A 1 498 ? -4.146 -5.551 6.249 1.00 75.38 498 ASP A O 1
ATOM 3855 N N . GLY A 1 499 ? -4.041 -5.822 4.026 1.00 74.50 499 GLY A N 1
ATOM 3856 C CA . GLY A 1 499 ? -5.240 -6.656 3.888 1.00 74.50 499 GLY A CA 1
ATOM 3857 C C . GLY A 1 499 ? -6.557 -5.905 3.769 1.00 74.50 499 GLY A C 1
ATOM 3858 O O . GLY A 1 499 ? -7.576 -6.520 3.453 1.00 74.50 499 GLY A O 1
ATOM 3859 N N . SER A 1 500 ? -6.569 -4.592 3.988 1.00 76.19 500 SER A N 1
ATOM 3860 C CA . SER A 1 500 ? -7.743 -3.780 3.683 1.00 76.19 500 SER A CA 1
ATOM 3861 C C . SER A 1 500 ? -7.814 -3.462 2.185 1.00 76.19 500 SER A C 1
ATOM 3863 O O . SER A 1 500 ? -6.917 -3.799 1.410 1.00 76.19 500 SER A O 1
ATOM 3865 N N . GLN A 1 501 ? -8.923 -2.868 1.747 1.00 77.69 501 GLN A N 1
ATOM 3866 C CA . GLN A 1 501 ? -9.184 -2.599 0.334 1.00 77.69 501 GLN A CA 1
ATOM 3867 C C . GLN A 1 501 ? -9.271 -1.098 0.062 1.00 77.69 501 GLN A C 1
ATOM 3869 O O . GLN A 1 501 ? -9.724 -0.326 0.906 1.00 77.69 501 GLN A O 1
ATOM 3874 N N . MET A 1 502 ? -8.887 -0.697 -1.145 1.00 73.81 502 MET A N 1
ATOM 3875 C CA . MET A 1 502 ? -9.037 0.659 -1.672 1.00 73.81 502 MET A CA 1
ATOM 3876 C C . MET A 1 502 ? -9.681 0.628 -3.060 1.00 73.81 502 MET A C 1
ATOM 3878 O O . MET A 1 502 ? -9.630 -0.382 -3.754 1.00 73.81 502 MET A O 1
ATOM 3882 N N . LEU A 1 503 ? -10.298 1.728 -3.487 1.00 78.38 503 LEU A N 1
ATOM 3883 C CA . LEU A 1 503 ? -10.810 1.835 -4.856 1.00 78.38 503 LEU A CA 1
ATOM 3884 C C . LEU A 1 503 ? -9.652 1.848 -5.859 1.00 78.38 503 LEU A C 1
ATOM 3886 O O . LEU A 1 503 ? -8.616 2.454 -5.589 1.00 78.38 503 LEU A O 1
ATOM 3890 N N . ALA A 1 504 ? -9.856 1.277 -7.048 1.00 76.88 504 ALA A N 1
ATOM 3891 C CA . ALA A 1 504 ? -8.859 1.314 -8.123 1.00 76.88 504 ALA A CA 1
ATOM 3892 C C . ALA A 1 504 ? -8.387 2.746 -8.456 1.00 76.88 504 ALA A C 1
ATOM 3894 O O . ALA A 1 504 ? -7.202 2.972 -8.677 1.00 76.88 504 ALA A O 1
ATOM 3895 N N . ALA A 1 505 ? -9.283 3.740 -8.406 1.00 72.44 505 ALA A N 1
ATOM 3896 C CA . ALA A 1 505 ? -8.919 5.146 -8.605 1.00 72.44 505 ALA A CA 1
ATOM 3897 C C . ALA A 1 505 ? -7.921 5.670 -7.553 1.00 72.44 505 ALA A C 1
ATOM 3899 O O . ALA A 1 505 ? -7.010 6.416 -7.898 1.00 72.44 505 ALA A O 1
ATOM 3900 N N . ALA A 1 506 ? -8.056 5.252 -6.289 1.00 69.81 506 ALA A N 1
ATOM 3901 C CA . ALA A 1 506 ? -7.097 5.595 -5.238 1.00 69.81 506 ALA A CA 1
ATOM 3902 C C . ALA A 1 506 ? -5.763 4.857 -5.443 1.00 69.81 506 ALA A C 1
ATOM 3904 O O . ALA A 1 506 ? -4.699 5.451 -5.288 1.00 69.81 506 ALA A O 1
ATOM 3905 N N . ALA A 1 507 ? -5.818 3.599 -5.890 1.00 75.31 507 ALA A N 1
ATOM 3906 C CA . ALA A 1 507 ? -4.632 2.794 -6.170 1.00 75.31 507 ALA A CA 1
ATOM 3907 C C . ALA A 1 507 ? -3.764 3.336 -7.316 1.00 75.31 507 ALA A C 1
ATOM 3909 O O . ALA A 1 507 ? -2.566 3.073 -7.329 1.00 75.31 507 ALA A O 1
ATOM 3910 N N . LYS A 1 508 ? -4.334 4.106 -8.256 1.00 75.56 508 LYS A N 1
ATOM 3911 C CA . LYS A 1 508 ? -3.554 4.825 -9.283 1.00 75.56 508 LYS A CA 1
ATOM 3912 C C . LYS A 1 508 ? -2.681 5.928 -8.669 1.00 75.56 508 LYS A C 1
ATOM 3914 O O . LYS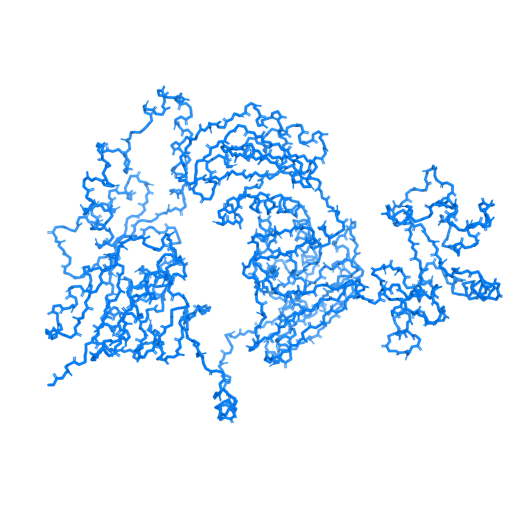 A 1 508 ? -1.571 6.150 -9.138 1.00 75.56 508 LYS A O 1
ATOM 3919 N N . ALA A 1 509 ? -3.146 6.577 -7.598 1.00 68.50 509 ALA A N 1
ATOM 3920 C CA . ALA A 1 509 ? -2.402 7.632 -6.908 1.00 68.50 509 ALA A CA 1
ATOM 3921 C C . ALA A 1 509 ? -1.374 7.074 -5.908 1.00 68.50 509 ALA A C 1
ATOM 3923 O O . ALA A 1 509 ? -0.242 7.559 -5.847 1.00 68.50 509 ALA A O 1
ATOM 3924 N N . THR A 1 510 ? -1.738 6.032 -5.150 1.00 74.25 510 THR A N 1
ATOM 3925 C CA . THR A 1 510 ? -0.877 5.430 -4.112 1.00 74.25 510 THR A CA 1
ATOM 3926 C C . THR A 1 510 ? -0.596 3.933 -4.329 1.00 74.25 510 THR A C 1
ATOM 3928 O O . THR A 1 510 ? -0.765 3.121 -3.415 1.00 74.25 510 THR A O 1
ATOM 3931 N N . PRO A 1 511 ? -0.113 3.509 -5.515 1.00 81.31 511 PRO A N 1
ATOM 3932 C CA . PRO A 1 511 ? 0.146 2.098 -5.818 1.00 81.31 511 PRO A CA 1
ATOM 3933 C C . PRO A 1 511 ? 1.142 1.425 -4.866 1.00 81.31 511 PRO A C 1
ATOM 3935 O O . PRO A 1 511 ? 1.138 0.201 -4.743 1.00 81.31 511 PRO A O 1
ATOM 3938 N N . VAL A 1 512 ? 1.984 2.184 -4.161 1.00 82.44 512 VAL A N 1
ATOM 3939 C CA . VAL A 1 512 ? 2.890 1.640 -3.140 1.00 82.44 512 VAL A CA 1
ATOM 3940 C C . VAL A 1 512 ? 2.151 0.921 -2.001 1.00 82.44 512 VAL A C 1
ATOM 3942 O O . VAL A 1 512 ? 2.696 -0.015 -1.424 1.00 82.44 512 VAL A O 1
ATOM 3945 N N . GLU A 1 513 ? 0.889 1.271 -1.726 1.00 80.00 513 GLU A N 1
ATOM 3946 C CA . GLU A 1 513 ? 0.042 0.571 -0.746 1.00 80.00 513 GLU A CA 1
ATOM 3947 C C . GLU A 1 513 ? -0.359 -0.846 -1.179 1.00 80.00 513 GLU A C 1
ATOM 3949 O O . GLU A 1 513 ? -0.821 -1.639 -0.362 1.00 80.00 513 GLU A O 1
ATOM 3954 N N . THR A 1 514 ? -0.167 -1.183 -2.453 1.00 84.00 514 THR A N 1
ATOM 3955 C CA . THR A 1 514 ? -0.547 -2.472 -3.056 1.00 84.00 514 THR A CA 1
ATOM 3956 C C . THR A 1 514 ? 0.592 -3.489 -3.012 1.00 84.00 514 THR A C 1
ATOM 3958 O O . THR A 1 514 ? 0.419 -4.658 -3.371 1.00 84.00 514 THR A O 1
ATOM 3961 N N . VAL A 1 515 ? 1.776 -3.068 -2.558 1.00 82.69 515 VAL A N 1
ATOM 3962 C CA . VAL A 1 515 ? 2.898 -3.980 -2.355 1.00 82.69 515 VAL A CA 1
ATOM 3963 C C . VAL A 1 515 ? 2.534 -4.976 -1.254 1.00 82.69 515 VAL A C 1
ATOM 3965 O O . VAL A 1 515 ? 1.962 -4.598 -0.238 1.00 82.69 515 VAL A O 1
ATOM 3968 N N . LEU A 1 516 ? 2.854 -6.254 -1.468 1.00 80.69 516 LEU A N 1
ATOM 3969 C CA . LEU A 1 516 ? 2.425 -7.379 -0.622 1.00 80.69 516 LEU A CA 1
ATOM 3970 C C . LEU A 1 516 ? 0.902 -7.630 -0.610 1.00 80.69 516 LEU A C 1
ATOM 3972 O O . LEU A 1 516 ? 0.424 -8.375 0.242 1.00 80.69 516 LEU A O 1
ATOM 3976 N N . SER A 1 517 ? 0.137 -7.077 -1.561 1.00 86.06 517 SER A N 1
ATOM 3977 C CA . SER A 1 517 ? -1.314 -7.313 -1.645 1.00 86.06 517 SER A CA 1
ATOM 3978 C C . SER A 1 517 ? -1.696 -8.772 -1.904 1.00 86.06 517 SER A C 1
ATOM 3980 O O . SER A 1 517 ? -2.701 -9.218 -1.363 1.00 86.06 517 SER A O 1
ATOM 3982 N N . GLY A 1 518 ? -0.905 -9.521 -2.682 1.00 85.00 518 GLY A N 1
ATOM 3983 C CA . GLY A 1 518 ? -1.113 -10.960 -2.905 1.00 85.00 518 GLY A CA 1
ATOM 3984 C C . GLY A 1 518 ? -1.065 -11.759 -1.595 1.00 85.00 518 GLY A C 1
ATOM 3985 O O . GLY A 1 518 ? -2.098 -12.274 -1.172 1.00 85.00 518 GLY A O 1
ATOM 3986 N N . PRO A 1 519 ? 0.076 -11.769 -0.875 1.00 83.31 519 PRO A N 1
ATOM 3987 C CA . PRO A 1 519 ? 0.172 -12.420 0.432 1.00 83.31 519 PRO A CA 1
ATOM 3988 C C . PRO A 1 519 ? -0.887 -11.936 1.429 1.00 83.31 519 PRO A C 1
ATOM 3990 O O . PRO A 1 519 ? -1.488 -12.739 2.138 1.00 83.31 519 PRO A O 1
ATOM 3993 N N . ALA A 1 520 ? -1.168 -10.630 1.457 1.00 84.88 520 ALA A N 1
ATOM 3994 C CA . ALA A 1 520 ? -2.218 -10.070 2.300 1.00 84.88 520 ALA A CA 1
ATOM 3995 C C . ALA A 1 520 ? -3.604 -10.654 1.964 1.00 84.88 520 ALA A C 1
ATOM 3997 O O . ALA A 1 520 ? -4.337 -11.053 2.871 1.00 84.88 520 ALA A O 1
ATOM 3998 N N . ALA A 1 521 ? -3.950 -10.764 0.677 1.00 88.62 521 ALA A N 1
ATOM 3999 C CA . ALA A 1 521 ? -5.192 -11.379 0.220 1.00 88.62 521 ALA A CA 1
ATOM 4000 C C . ALA A 1 521 ? -5.275 -12.858 0.621 1.00 88.62 521 ALA A C 1
ATOM 4002 O O . ALA A 1 521 ? -6.314 -13.284 1.130 1.00 88.62 521 ALA A O 1
ATOM 4003 N N . SER A 1 522 ? -4.185 -13.617 0.475 1.00 88.81 522 SER A N 1
ATOM 4004 C CA . SER A 1 522 ? -4.109 -15.022 0.893 1.00 88.81 522 SER A CA 1
ATOM 4005 C C . SER A 1 522 ? -4.361 -15.185 2.392 1.00 88.81 522 SER A C 1
ATOM 4007 O O . SER A 1 522 ? -5.130 -16.052 2.802 1.00 88.81 522 SER A O 1
ATOM 4009 N N . VAL A 1 523 ? -3.779 -14.318 3.224 1.00 86.12 523 VAL A N 1
ATOM 4010 C CA . VAL A 1 523 ? -3.942 -14.364 4.686 1.00 86.12 523 VAL A CA 1
ATOM 4011 C C . VAL A 1 523 ? -5.366 -14.010 5.112 1.00 86.12 523 VAL A C 1
ATOM 4013 O O . VAL A 1 523 ? -5.962 -14.745 5.903 1.00 86.12 523 VAL A O 1
ATOM 4016 N N . VAL A 1 524 ? -5.946 -12.934 4.565 1.00 84.94 524 VAL A N 1
ATOM 4017 C CA . VAL A 1 524 ? -7.346 -12.554 4.842 1.00 84.94 524 VAL A CA 1
ATOM 4018 C C . VAL A 1 524 ? -8.313 -13.630 4.345 1.00 84.94 524 VAL A C 1
ATOM 4020 O O . VAL A 1 524 ? -9.254 -13.996 5.052 1.00 84.94 524 VAL A O 1
ATOM 4023 N N . GLY A 1 525 ? -8.073 -14.167 3.147 1.00 87.06 525 GLY A N 1
ATOM 4024 C CA . GLY A 1 525 ? -8.867 -15.242 2.561 1.00 87.06 525 GLY A CA 1
ATOM 4025 C C . GLY A 1 525 ? -8.816 -16.513 3.405 1.00 87.06 525 GLY A C 1
ATOM 4026 O O . GLY A 1 525 ? -9.862 -17.061 3.748 1.00 87.06 525 GLY A O 1
ATOM 4027 N N . ALA A 1 526 ? -7.621 -16.942 3.820 1.00 87.56 526 ALA A N 1
ATOM 4028 C CA . ALA A 1 526 ? -7.436 -18.099 4.691 1.00 87.56 526 ALA A CA 1
ATOM 4029 C C . ALA A 1 526 ? -8.145 -17.915 6.039 1.00 87.56 526 ALA A C 1
ATOM 4031 O O . ALA A 1 526 ? -8.859 -18.821 6.476 1.00 87.56 526 ALA A O 1
ATOM 4032 N N . ALA A 1 527 ? -8.020 -16.742 6.670 1.00 83.31 527 ALA A N 1
ATOM 4033 C CA . ALA A 1 527 ? -8.729 -16.429 7.912 1.00 83.31 527 ALA A CA 1
ATOM 4034 C C . ALA A 1 527 ? -10.249 -16.568 7.736 1.00 83.31 527 ALA A C 1
ATOM 4036 O O . ALA A 1 527 ? -10.921 -17.219 8.539 1.00 83.31 527 ALA A O 1
ATOM 4037 N N . ARG A 1 528 ? -10.792 -16.011 6.644 1.00 82.75 528 ARG A N 1
ATOM 4038 C CA . ARG A 1 528 ? -12.230 -16.038 6.358 1.00 82.75 528 ARG A CA 1
ATOM 4039 C C . ARG A 1 528 ? -12.754 -17.442 6.058 1.00 82.75 528 ARG A C 1
ATOM 4041 O O . ARG A 1 528 ? -13.801 -17.803 6.587 1.00 82.75 528 ARG A O 1
ATOM 4048 N N . LEU A 1 529 ? -12.055 -18.206 5.221 1.00 85.56 529 LEU A N 1
ATOM 4049 C CA . LEU A 1 529 ? -12.502 -19.523 4.753 1.00 85.56 529 LEU A CA 1
ATOM 4050 C C . LEU A 1 529 ? -12.349 -20.611 5.818 1.00 85.56 529 LEU A C 1
ATOM 4052 O O . LEU A 1 529 ? -13.166 -21.524 5.891 1.00 85.56 529 LEU A O 1
ATOM 4056 N N . THR A 1 530 ? -11.306 -20.529 6.644 1.00 86.06 530 THR A N 1
ATOM 4057 C CA . THR A 1 530 ? -11.057 -21.536 7.686 1.00 86.06 530 THR A CA 1
ATOM 4058 C C . THR A 1 530 ? -11.779 -21.220 8.993 1.00 86.06 530 THR A C 1
ATOM 4060 O O . THR A 1 530 ? -12.062 -22.128 9.773 1.00 86.06 530 THR A O 1
ATOM 4063 N N . GLY A 1 531 ? -12.044 -19.937 9.268 1.00 80.62 531 GLY A N 1
ATOM 4064 C CA . GLY A 1 531 ? -12.541 -19.469 10.563 1.00 80.62 531 GLY A CA 1
ATOM 4065 C C . GLY A 1 531 ? -11.534 -19.633 11.711 1.00 80.62 531 GLY A C 1
ATOM 4066 O O . GLY A 1 531 ? -11.891 -19.411 12.874 1.00 80.62 531 GLY A O 1
ATOM 4067 N N . CYS A 1 532 ? -10.289 -20.029 11.412 1.00 82.81 532 CYS A N 1
ATOM 4068 C CA . CYS A 1 532 ? -9.232 -20.196 12.401 1.00 82.81 532 CYS A CA 1
ATOM 4069 C C . CYS A 1 532 ? -8.883 -18.851 13.045 1.00 82.81 532 CYS A C 1
ATOM 4071 O O . CYS A 1 532 ? -8.664 -17.853 12.363 1.00 82.81 532 CYS A O 1
ATOM 4073 N N . GLN A 1 533 ? -8.812 -18.843 14.376 1.00 78.38 533 GLN A N 1
ATOM 4074 C CA . GLN A 1 533 ? -8.474 -17.647 15.147 1.00 78.38 533 GLN A CA 1
ATOM 4075 C C . GLN A 1 533 ? -6.957 -17.461 15.223 1.00 78.38 533 GLN A C 1
ATOM 4077 O O . GLN A 1 533 ? -6.438 -16.405 14.878 1.00 78.38 533 GLN A O 1
ATOM 4082 N N . ASP A 1 534 ? -6.242 -18.510 15.614 1.00 85.88 534 ASP A N 1
ATOM 4083 C CA . ASP A 1 534 ? -4.791 -18.492 15.752 1.00 85.88 534 ASP A CA 1
ATOM 4084 C C . ASP A 1 534 ? -4.202 -19.523 14.793 1.00 85.88 534 ASP A C 1
ATOM 4086 O O . ASP A 1 534 ? -4.480 -20.720 14.897 1.00 85.88 534 ASP A O 1
ATOM 4090 N N . ALA A 1 535 ? -3.438 -19.055 13.809 1.00 87.75 535 ALA A N 1
ATOM 4091 C CA . ALA A 1 535 ? -2.904 -19.909 12.757 1.00 87.75 535 ALA A CA 1
ATOM 4092 C C . ALA A 1 535 ? -1.638 -19.320 12.137 1.00 87.75 535 ALA A C 1
ATOM 4094 O O . ALA A 1 535 ? -1.428 -18.109 12.122 1.00 87.75 535 ALA A O 1
ATOM 4095 N N . VAL A 1 536 ? -0.815 -20.197 11.573 1.00 92.12 536 VAL A N 1
ATOM 4096 C CA . VAL A 1 536 ? 0.235 -19.806 10.634 1.00 92.12 536 VAL A CA 1
ATOM 4097 C C . VAL A 1 536 ? -0.312 -20.045 9.237 1.00 92.12 536 VAL A C 1
ATOM 4099 O O . VAL A 1 536 ? -0.673 -21.172 8.900 1.00 92.12 536 VAL A O 1
ATOM 4102 N N . VAL A 1 537 ? -0.392 -18.986 8.442 1.00 90.50 537 VAL A N 1
ATOM 4103 C CA . VAL A 1 537 ? -0.747 -19.071 7.027 1.00 90.50 537 VAL A CA 1
ATOM 4104 C C . VAL A 1 537 ? 0.551 -19.158 6.239 1.00 90.50 537 VAL A C 1
ATOM 4106 O O . VAL A 1 537 ? 1.431 -18.318 6.409 1.00 90.50 537 VAL A O 1
ATOM 4109 N N . ALA A 1 538 ? 0.667 -20.190 5.412 1.00 91.25 538 ALA A N 1
ATOM 4110 C CA . ALA A 1 538 ? 1.814 -20.447 4.556 1.00 91.25 538 ALA A CA 1
ATOM 4111 C C . ALA A 1 538 ? 1.319 -20.540 3.109 1.00 91.25 538 ALA A C 1
ATOM 4113 O O . ALA A 1 538 ? 0.662 -21.515 2.747 1.00 91.25 538 ALA A O 1
ATOM 4114 N N . ASP A 1 539 ? 1.606 -19.513 2.312 1.00 87.50 539 ASP A N 1
ATOM 4115 C CA . ASP A 1 539 ? 1.251 -19.434 0.896 1.00 87.50 539 ASP A CA 1
ATOM 4116 C C . ASP A 1 539 ? 2.485 -19.729 0.040 1.00 87.50 539 ASP A C 1
ATOM 4118 O O . ASP A 1 539 ? 3.429 -18.940 -0.003 1.00 87.50 539 ASP A O 1
ATOM 4122 N N . MET A 1 540 ? 2.514 -20.907 -0.587 1.00 85.94 540 MET A N 1
ATOM 4123 C CA . MET A 1 540 ? 3.625 -21.341 -1.430 1.00 85.94 540 MET A CA 1
ATOM 4124 C C . MET A 1 540 ? 3.262 -21.201 -2.907 1.00 85.94 540 MET A C 1
ATOM 4126 O O . MET A 1 540 ? 2.432 -21.942 -3.435 1.00 85.94 540 MET A O 1
ATOM 4130 N N . GLY A 1 541 ? 3.955 -20.293 -3.590 1.00 80.31 541 GLY A N 1
ATOM 4131 C CA . GLY A 1 541 ? 3.922 -20.165 -5.041 1.00 80.31 541 GLY A CA 1
ATOM 4132 C C . GLY A 1 541 ? 5.019 -20.979 -5.736 1.00 80.31 541 GLY A C 1
ATOM 4133 O O . GLY A 1 541 ? 5.691 -21.828 -5.149 1.00 80.31 541 GLY A O 1
ATOM 4134 N N . GLY A 1 542 ? 5.251 -20.681 -7.018 1.00 76.25 542 GLY A N 1
ATOM 4135 C CA . GLY A 1 542 ? 6.364 -21.272 -7.775 1.00 76.25 542 GLY A CA 1
ATOM 4136 C C . GLY A 1 542 ? 7.738 -20.793 -7.289 1.00 76.25 542 GLY A C 1
ATOM 4137 O O . GLY A 1 542 ? 8.688 -21.563 -7.265 1.00 76.25 542 GLY A O 1
ATOM 4138 N N . THR A 1 543 ? 7.852 -19.541 -6.847 1.00 71.19 543 THR A N 1
ATOM 4139 C CA . THR A 1 543 ? 9.154 -18.925 -6.525 1.00 71.19 543 THR A CA 1
ATOM 4140 C C . THR A 1 543 ? 9.388 -18.762 -5.026 1.00 71.19 543 THR A C 1
ATOM 4142 O O . THR A 1 543 ? 10.521 -18.871 -4.561 1.00 71.19 543 THR A O 1
ATOM 4145 N N . THR A 1 544 ? 8.333 -18.462 -4.274 1.00 77.81 544 THR A N 1
ATOM 4146 C CA . THR A 1 544 ? 8.421 -18.012 -2.885 1.00 77.81 544 THR A CA 1
ATOM 4147 C C . THR A 1 544 ? 7.378 -18.682 -2.008 1.00 77.81 544 THR A C 1
ATOM 4149 O O . THR A 1 544 ? 6.351 -19.163 -2.488 1.00 77.81 544 THR A O 1
ATOM 4152 N N . LEU A 1 545 ? 7.666 -18.666 -0.711 1.00 84.44 545 LEU A N 1
ATOM 4153 C CA . LEU A 1 545 ? 6.772 -19.042 0.365 1.00 84.44 545 LEU A CA 1
ATOM 4154 C C . LEU A 1 545 ? 6.579 -17.809 1.239 1.00 84.44 545 LEU A C 1
ATOM 4156 O O . LEU A 1 545 ? 7.537 -17.323 1.842 1.00 84.44 545 LEU A O 1
ATOM 4160 N N . ASP A 1 546 ? 5.350 -17.328 1.317 1.00 86.25 546 ASP A N 1
ATOM 4161 C CA . ASP A 1 546 ? 4.956 -16.217 2.165 1.00 86.25 546 ASP A CA 1
ATOM 4162 C C . ASP A 1 546 ? 4.293 -16.756 3.434 1.00 86.25 546 ASP A C 1
ATOM 4164 O O . ASP A 1 546 ? 3.302 -17.486 3.385 1.00 86.25 546 ASP A O 1
ATOM 4168 N N . VAL A 1 547 ? 4.869 -16.427 4.592 1.00 88.88 547 VAL A N 1
ATOM 4169 C CA . VAL A 1 547 ? 4.396 -16.898 5.898 1.00 88.88 547 VAL A CA 1
ATOM 4170 C C . VAL A 1 547 ? 3.885 -15.725 6.718 1.00 88.88 547 VAL A C 1
ATOM 4172 O O . VAL A 1 547 ? 4.610 -14.753 6.932 1.00 88.88 547 VAL A O 1
ATOM 4175 N N . ALA A 1 548 ? 2.664 -15.837 7.231 1.00 87.94 548 ALA A N 1
ATOM 4176 C CA . ALA A 1 548 ? 2.069 -14.862 8.135 1.00 87.94 548 ALA A CA 1
ATOM 4177 C C . ALA A 1 548 ? 1.434 -15.546 9.345 1.00 87.94 548 ALA A C 1
ATOM 4179 O O . ALA A 1 548 ? 1.106 -16.733 9.323 1.00 87.94 548 ALA A O 1
ATOM 4180 N N . VAL A 1 549 ? 1.233 -14.772 10.407 1.00 84.06 549 VAL A N 1
ATOM 4181 C CA . VAL A 1 549 ? 0.582 -15.243 11.629 1.00 84.06 549 VAL A CA 1
ATOM 4182 C C . VAL A 1 549 ? -0.756 -14.535 11.785 1.00 84.06 549 VAL A C 1
ATOM 4184 O O . VAL A 1 549 ? -0.826 -13.304 11.774 1.00 84.06 549 VAL A O 1
ATOM 4187 N N . LEU A 1 550 ? -1.802 -15.337 11.952 1.00 73.81 550 LEU A N 1
ATOM 4188 C CA . LEU A 1 550 ? -3.109 -14.917 12.428 1.00 73.81 550 LEU A CA 1
ATOM 4189 C C . LEU A 1 550 ? -3.147 -15.062 13.946 1.00 73.81 550 LEU A C 1
ATOM 4191 O O . LEU A 1 550 ? -2.741 -16.095 14.486 1.00 73.81 550 LEU A O 1
ATOM 4195 N N . ARG A 1 551 ? -3.655 -14.032 14.616 1.00 74.25 551 ARG A N 1
ATOM 4196 C CA . ARG A 1 551 ? -3.982 -14.050 16.037 1.00 74.25 551 ARG A CA 1
ATOM 4197 C C . ARG A 1 551 ? -5.385 -13.486 16.220 1.00 74.25 551 ARG A C 1
ATOM 4199 O O . ARG A 1 551 ? -5.675 -12.400 15.726 1.00 74.25 551 ARG A O 1
ATOM 4206 N N . HIS A 1 552 ? -6.254 -14.211 16.916 1.00 70.44 552 HIS A N 1
ATOM 4207 C CA . HIS A 1 552 ? -7.659 -13.819 17.119 1.00 70.44 552 HIS A CA 1
ATOM 4208 C C . HIS A 1 552 ? -8.413 -13.476 15.814 1.00 70.44 552 HIS A C 1
ATOM 4210 O O . HIS A 1 552 ? -9.195 -12.530 15.750 1.00 70.44 552 HIS A O 1
ATOM 4216 N N . GLY A 1 553 ? -8.129 -14.221 14.745 1.00 64.69 553 GLY A N 1
ATOM 4217 C CA . GLY A 1 553 ? -8.734 -14.066 13.423 1.00 64.69 553 GLY A CA 1
ATOM 4218 C C . GLY A 1 553 ? -8.177 -12.894 12.613 1.00 64.69 553 GLY A C 1
ATOM 4219 O O . GLY A 1 553 ? -8.640 -12.665 11.497 1.00 64.69 553 GLY A O 1
ATOM 4220 N N . LEU A 1 554 ? -7.190 -12.164 13.145 1.00 69.00 554 LEU A N 1
ATOM 4221 C CA . LEU A 1 554 ? -6.596 -10.993 12.510 1.00 69.00 554 LEU A CA 1
ATOM 4222 C C . LEU A 1 554 ? -5.110 -11.216 12.195 1.00 69.00 554 LEU A C 1
ATOM 4224 O O . LEU A 1 554 ? -4.387 -11.821 12.990 1.00 69.00 554 LEU A O 1
ATOM 4228 N N . PRO A 1 555 ? -4.622 -10.719 11.049 1.00 69.56 555 PRO A N 1
ATOM 4229 C CA . PRO A 1 555 ? -3.203 -10.744 10.727 1.00 69.56 555 PRO A CA 1
ATOM 4230 C C . PRO A 1 555 ? -2.417 -9.799 11.638 1.00 69.56 555 PRO A C 1
ATOM 4232 O O . PRO A 1 555 ? -2.862 -8.696 11.957 1.00 69.56 555 PRO A O 1
ATOM 4235 N N . ILE A 1 556 ? -1.213 -10.216 12.027 1.00 76.19 556 ILE A N 1
ATOM 4236 C CA . ILE A 1 556 ? -0.282 -9.334 12.736 1.00 76.19 556 ILE A CA 1
ATOM 4237 C C . ILE A 1 556 ? 0.235 -8.263 11.769 1.00 76.19 556 ILE A C 1
ATOM 4239 O O . ILE A 1 556 ? 0.645 -8.561 10.647 1.00 76.19 556 ILE A O 1
ATOM 4243 N N . MET A 1 557 ? 0.254 -7.013 12.228 1.00 71.06 557 MET A N 1
ATOM 4244 C CA . MET A 1 557 ? 0.700 -5.849 11.463 1.00 71.06 557 MET A CA 1
ATOM 4245 C C . MET A 1 557 ? 2.135 -5.456 11.826 1.00 71.06 557 MET A C 1
ATOM 4247 O O . MET A 1 557 ? 2.546 -5.603 12.976 1.00 71.06 557 MET A O 1
ATOM 4251 N N . ARG A 1 558 ? 2.895 -4.907 10.869 1.00 66.44 558 ARG A N 1
ATOM 4252 C CA . ARG A 1 558 ? 4.147 -4.191 11.159 1.00 66.44 558 ARG A CA 1
ATOM 4253 C C . ARG A 1 558 ? 3.905 -2.689 11.187 1.00 66.44 558 ARG A C 1
ATOM 4255 O O . ARG A 1 558 ? 3.698 -2.069 10.145 1.00 66.44 558 ARG A O 1
ATOM 4262 N N . GLU A 1 559 ? 4.021 -2.090 12.368 1.00 51.88 559 GLU A N 1
ATOM 4263 C CA . GLU A 1 559 ? 3.870 -0.641 12.527 1.00 51.88 559 GLU A CA 1
ATOM 4264 C C . GLU A 1 559 ? 5.023 0.151 11.905 1.00 51.88 559 GLU A C 1
ATOM 4266 O O . GLU A 1 559 ? 4.805 1.252 11.412 1.00 51.88 559 GLU A O 1
ATOM 4271 N N . GLU A 1 560 ? 6.235 -0.404 11.836 1.00 56.28 560 GLU A N 1
ATOM 4272 C CA . GLU A 1 560 ? 7.397 0.262 11.223 1.00 56.28 560 GLU A CA 1
ATOM 4273 C C . GLU A 1 560 ? 7.295 0.363 9.691 1.00 56.28 560 GLU A C 1
ATOM 4275 O O . GLU A 1 560 ? 8.024 1.143 9.084 1.00 56.28 560 GLU A O 1
ATOM 4280 N N . GLY A 1 561 ? 6.338 -0.336 9.074 1.00 61.47 561 GLY A N 1
ATOM 4281 C CA . GLY A 1 561 ? 6.127 -0.388 7.629 1.00 61.47 561 GLY A CA 1
ATOM 4282 C C . GLY A 1 561 ? 6.796 -1.586 6.947 1.00 61.47 561 GLY A C 1
ATOM 4283 O O . GLY A 1 561 ? 7.554 -2.345 7.561 1.00 61.47 561 GLY A O 1
ATOM 4284 N N . ALA A 1 562 ? 6.466 -1.806 5.671 1.00 63.88 562 ALA A N 1
ATOM 4285 C CA . ALA A 1 562 ? 6.975 -2.942 4.906 1.00 63.88 562 ALA A CA 1
ATOM 4286 C C . ALA A 1 562 ? 8.464 -2.783 4.569 1.00 63.88 562 ALA A C 1
ATOM 4288 O O . ALA A 1 562 ? 8.905 -1.708 4.147 1.00 63.88 562 ALA A O 1
ATOM 4289 N N . ARG A 1 563 ? 9.223 -3.882 4.654 1.00 69.06 563 ARG A N 1
ATOM 4290 C CA . ARG A 1 563 ? 10.548 -3.983 4.034 1.00 69.06 563 ARG A CA 1
ATOM 4291 C C . ARG A 1 563 ? 10.434 -4.796 2.752 1.00 69.06 563 ARG A C 1
ATOM 4293 O O . ARG A 1 563 ? 10.009 -5.946 2.801 1.00 69.06 563 ARG A O 1
ATOM 4300 N N . ILE A 1 564 ? 10.809 -4.206 1.623 1.00 65.06 564 ILE A N 1
ATOM 4301 C CA . ILE A 1 564 ? 10.700 -4.834 0.303 1.00 65.06 564 ILE A CA 1
ATOM 4302 C C . ILE A 1 564 ? 12.099 -4.876 -0.307 1.00 65.06 564 ILE A C 1
ATOM 4304 O O . ILE A 1 564 ? 12.657 -3.844 -0.679 1.00 65.06 564 ILE A O 1
ATOM 4308 N N . GLY A 1 565 ? 12.692 -6.069 -0.376 1.00 64.94 565 GLY A N 1
ATOM 4309 C CA . GLY A 1 565 ? 14.104 -6.217 -0.737 1.00 64.94 565 GLY A CA 1
ATOM 4310 C C . GLY A 1 565 ? 15.009 -5.414 0.207 1.00 64.94 565 GLY A C 1
ATOM 4311 O O . GLY A 1 565 ? 14.921 -5.548 1.428 1.00 64.94 565 GLY A O 1
ATOM 4312 N N . ASP A 1 566 ? 15.849 -4.549 -0.362 1.00 64.12 566 ASP A N 1
ATOM 4313 C CA . ASP A 1 566 ? 16.796 -3.709 0.388 1.00 64.12 566 ASP A CA 1
ATOM 4314 C C . ASP A 1 566 ? 16.151 -2.450 1.004 1.00 64.12 566 ASP A C 1
ATOM 4316 O O . ASP A 1 566 ? 16.789 -1.729 1.775 1.00 64.12 566 ASP A O 1
ATOM 4320 N N . PHE A 1 567 ? 14.880 -2.178 0.706 1.00 67.19 567 PHE A N 1
ATOM 4321 C CA . PHE A 1 567 ? 14.237 -0.904 1.004 1.00 67.19 567 PHE A CA 1
ATOM 4322 C C . PHE A 1 567 ? 13.278 -0.983 2.192 1.00 67.19 567 PHE A C 1
ATOM 4324 O O . PHE A 1 567 ? 12.446 -1.887 2.276 1.00 67.19 567 PHE A O 1
ATOM 4331 N N . ALA A 1 568 ? 13.350 0.007 3.082 1.00 67.69 568 ALA A N 1
ATOM 4332 C CA . ALA A 1 568 ? 12.344 0.242 4.113 1.00 67.69 568 ALA A CA 1
ATOM 4333 C C . ALA A 1 568 ? 11.318 1.264 3.607 1.00 67.69 568 ALA A C 1
ATOM 4335 O O . ALA A 1 568 ? 11.695 2.330 3.114 1.00 67.69 568 ALA A O 1
ATOM 4336 N N . THR A 1 569 ? 10.031 0.942 3.723 1.00 65.06 569 THR A N 1
ATOM 4337 C CA . THR A 1 569 ? 8.933 1.838 3.337 1.00 65.06 569 THR A CA 1
ATOM 4338 C C . THR A 1 569 ? 8.157 2.304 4.556 1.00 65.06 569 THR A C 1
ATOM 4340 O O . THR A 1 569 ? 8.102 1.621 5.574 1.00 65.06 569 THR A O 1
ATOM 4343 N N . SER A 1 570 ? 7.514 3.465 4.441 1.00 65.19 570 SER A N 1
ATOM 4344 C CA . SER A 1 570 ? 6.608 3.978 5.478 1.00 65.19 570 SER A CA 1
ATOM 4345 C C . SER A 1 570 ? 5.177 3.431 5.379 1.00 65.19 570 SER A C 1
ATOM 4347 O O . SER A 1 570 ? 4.298 3.894 6.103 1.00 65.19 570 SER A O 1
ATOM 4349 N N . VAL A 1 571 ? 4.929 2.484 4.472 1.00 65.75 571 VAL A N 1
ATOM 4350 C CA . VAL A 1 571 ? 3.595 1.970 4.151 1.00 65.75 571 VAL A CA 1
ATOM 4351 C C . VAL A 1 571 ? 3.226 0.848 5.113 1.00 65.75 571 VAL A C 1
ATOM 4353 O O . VAL A 1 571 ? 4.017 -0.072 5.327 1.00 65.75 571 VAL A O 1
ATOM 4356 N N . ALA A 1 572 ? 2.024 0.925 5.688 1.00 64.50 572 ALA A N 1
ATOM 4357 C CA . ALA A 1 572 ? 1.500 -0.117 6.562 1.00 64.50 572 ALA A CA 1
ATOM 4358 C C . ALA A 1 572 ? 1.374 -1.445 5.802 1.00 64.50 572 ALA A C 1
ATOM 4360 O O . ALA A 1 572 ? 0.829 -1.487 4.700 1.00 64.50 572 ALA A O 1
ATOM 4361 N N . ALA A 1 573 ? 1.859 -2.528 6.403 1.00 71.81 573 ALA A N 1
ATOM 4362 C CA . ALA A 1 573 ? 1.759 -3.858 5.823 1.00 71.81 573 ALA A CA 1
ATOM 4363 C C . ALA A 1 573 ? 1.629 -4.930 6.900 1.00 71.81 573 ALA A C 1
ATOM 4365 O O . ALA A 1 573 ? 2.028 -4.742 8.057 1.00 71.81 573 ALA A O 1
ATOM 4366 N N . MET A 1 574 ? 1.081 -6.071 6.499 1.00 77.12 574 MET A N 1
ATOM 4367 C CA . MET A 1 574 ? 1.094 -7.272 7.316 1.00 77.12 574 MET A CA 1
ATOM 4368 C C . MET A 1 574 ? 2.526 -7.727 7.599 1.00 77.12 574 MET A C 1
ATOM 4370 O O . MET A 1 574 ? 3.434 -7.584 6.776 1.00 77.12 574 MET A O 1
ATOM 4374 N N . ALA A 1 575 ? 2.720 -8.324 8.770 1.00 81.12 575 ALA A N 1
ATOM 4375 C CA . ALA A 1 575 ? 3.954 -8.989 9.146 1.00 81.12 575 ALA A CA 1
ATOM 4376 C C . ALA A 1 575 ? 4.081 -10.328 8.398 1.00 81.12 575 ALA A C 1
ATOM 4378 O O . ALA A 1 575 ? 3.855 -11.398 8.961 1.00 81.12 575 ALA A O 1
ATOM 4379 N N . VAL A 1 576 ? 4.438 -10.246 7.115 1.00 79.75 576 VAL A N 1
ATOM 4380 C CA . VAL A 1 576 ? 4.713 -11.395 6.247 1.00 79.75 576 VAL A CA 1
ATOM 4381 C C . VAL A 1 576 ? 6.220 -11.622 6.156 1.00 79.75 576 VAL A C 1
ATOM 4383 O O . VAL A 1 576 ? 7.002 -10.684 5.985 1.00 79.75 576 VAL A O 1
ATOM 4386 N N . GLN A 1 577 ? 6.628 -12.880 6.273 1.00 81.44 577 GLN A N 1
ATOM 4387 C CA . GLN A 1 577 ? 7.987 -13.344 6.039 1.00 81.44 577 GLN A CA 1
ATOM 4388 C C . GLN A 1 577 ? 8.024 -14.102 4.708 1.00 81.44 577 GLN A C 1
ATOM 4390 O O . GLN A 1 577 ? 7.483 -15.201 4.612 1.00 81.44 577 GLN A O 1
ATOM 4395 N N . THR A 1 578 ? 8.708 -13.547 3.708 1.00 76.88 578 THR A N 1
ATOM 4396 C CA . THR A 1 578 ? 8.948 -14.233 2.432 1.00 76.88 578 THR A CA 1
ATOM 4397 C C . THR A 1 578 ? 10.219 -15.075 2.508 1.00 76.88 578 THR A C 1
ATOM 4399 O O . THR A 1 578 ? 11.282 -14.600 2.916 1.00 76.88 578 THR A O 1
ATOM 4402 N N . ILE A 1 579 ? 10.125 -16.329 2.083 1.00 82.19 579 ILE A N 1
ATOM 4403 C CA . ILE A 1 579 ? 11.230 -17.278 1.966 1.00 82.19 579 ILE A CA 1
ATOM 4404 C C . ILE A 1 579 ? 11.384 -17.615 0.481 1.00 82.19 579 ILE A C 1
ATOM 4406 O O . ILE A 1 579 ? 10.399 -17.896 -0.198 1.00 82.19 579 ILE A O 1
ATOM 4410 N N . GLY A 1 580 ? 12.617 -17.591 -0.036 1.00 78.19 580 GLY A N 1
ATOM 4411 C CA . GLY A 1 580 ? 12.944 -17.999 -1.411 1.00 78.19 580 GLY A CA 1
ATOM 4412 C C . GLY A 1 580 ? 12.868 -19.515 -1.596 1.00 78.19 580 GLY A C 1
ATOM 4413 O O . GLY A 1 580 ? 13.888 -20.161 -1.828 1.00 78.19 580 GLY A O 1
ATOM 4414 N N . LEU A 1 581 ? 11.679 -20.071 -1.391 1.00 84.38 581 LEU A N 1
ATOM 4415 C CA . LEU A 1 581 ? 11.359 -21.485 -1.475 1.00 84.38 581 LEU A CA 1
ATOM 4416 C C . LEU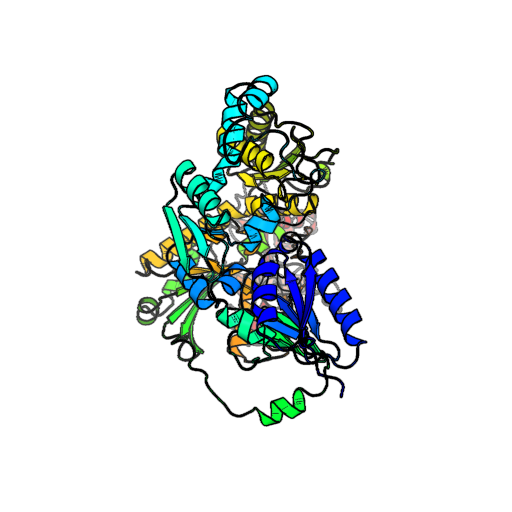 A 1 581 ? 9.951 -21.617 -2.056 1.00 84.38 581 LEU A C 1
ATOM 4418 O O . LEU A 1 581 ? 8.992 -21.159 -1.451 1.00 84.38 581 LEU A O 1
ATOM 4422 N N . GLY A 1 582 ? 9.829 -22.260 -3.204 1.00 86.31 582 GLY A N 1
ATOM 4423 C CA . GLY A 1 582 ? 8.572 -22.489 -3.909 1.00 86.31 582 GLY A CA 1
ATOM 4424 C C . GLY A 1 582 ? 8.656 -23.735 -4.784 1.00 86.31 582 GLY A C 1
ATOM 4425 O O . GLY A 1 582 ? 9.692 -24.403 -4.811 1.00 86.31 582 GLY A O 1
ATOM 4426 N N . GLY A 1 583 ? 7.586 -24.041 -5.516 1.00 86.94 583 GLY A N 1
ATOM 4427 C CA . GLY A 1 583 ? 7.513 -25.239 -6.365 1.00 86.94 583 GLY A CA 1
ATOM 4428 C C . GLY A 1 583 ? 8.650 -25.347 -7.392 1.00 86.94 583 GLY A C 1
ATOM 4429 O O . GLY A 1 583 ? 9.236 -26.411 -7.563 1.00 86.94 583 GLY A O 1
ATOM 4430 N N . ASP A 1 584 ? 9.046 -24.227 -7.996 1.00 87.50 584 ASP A N 1
ATOM 4431 C CA . ASP A 1 584 ? 10.089 -24.131 -9.028 1.00 87.50 584 ASP A CA 1
ATOM 4432 C C . ASP A 1 584 ? 11.498 -23.907 -8.430 1.00 87.50 584 ASP A C 1
ATOM 4434 O O . ASP A 1 584 ? 12.436 -23.500 -9.126 1.00 87.50 584 ASP A O 1
ATOM 4438 N N . SER A 1 585 ? 11.665 -24.102 -7.117 1.00 88.44 585 SER A N 1
ATOM 4439 C CA . SER A 1 585 ? 12.983 -24.013 -6.483 1.00 88.44 585 SER A CA 1
ATOM 4440 C C . SER A 1 585 ? 13.869 -25.168 -6.926 1.00 88.44 585 SER A C 1
ATOM 4442 O O . SER A 1 585 ? 13.477 -26.330 -6.839 1.00 88.44 585 SER A O 1
ATOM 4444 N N . GLU A 1 586 ? 15.081 -24.833 -7.365 1.00 89.69 586 GLU A N 1
ATOM 4445 C CA . GLU A 1 586 ? 16.075 -25.801 -7.820 1.00 89.69 586 GLU A CA 1
ATOM 4446 C C . GLU A 1 586 ? 16.441 -26.771 -6.694 1.00 89.69 586 GLU A C 1
ATOM 4448 O O . GLU A 1 586 ? 16.809 -26.350 -5.593 1.00 89.69 586 GLU A O 1
ATOM 4453 N N . ILE A 1 587 ? 16.411 -28.063 -7.006 1.00 90.44 587 ILE A N 1
ATOM 4454 C CA . ILE A 1 587 ? 16.992 -29.126 -6.196 1.00 90.44 587 ILE A CA 1
ATOM 4455 C C . ILE A 1 587 ? 18.419 -29.365 -6.700 1.00 90.44 587 ILE A C 1
ATOM 4457 O O . ILE A 1 587 ? 18.653 -30.045 -7.697 1.00 90.44 587 ILE A O 1
ATOM 4461 N N . ASP A 1 588 ? 19.394 -28.795 -5.995 1.00 84.81 588 ASP A N 1
ATOM 4462 C CA . ASP A 1 588 ? 20.815 -28.937 -6.303 1.00 84.81 588 ASP A CA 1
ATOM 4463 C C . ASP A 1 588 ? 21.382 -30.206 -5.646 1.00 84.81 588 ASP A C 1
ATOM 4465 O O . ASP A 1 588 ? 21.480 -30.326 -4.416 1.00 84.81 588 ASP A O 1
ATOM 4469 N N . LEU A 1 589 ? 21.772 -31.153 -6.504 1.00 81.31 589 LEU A N 1
ATOM 4470 C CA . LEU A 1 589 ? 22.348 -32.449 -6.142 1.00 81.31 589 LEU A CA 1
ATOM 4471 C C . LEU A 1 589 ? 23.882 -32.493 -6.264 1.00 81.31 589 LEU A C 1
ATOM 4473 O O . LEU A 1 589 ? 24.484 -33.534 -6.001 1.00 81.31 589 LEU A O 1
ATOM 4477 N N . SER A 1 590 ? 24.547 -31.385 -6.614 1.00 75.75 590 SER A N 1
ATOM 4478 C CA . SER A 1 590 ? 26.007 -31.341 -6.819 1.00 75.75 590 SER A CA 1
ATOM 4479 C C . SER A 1 590 ? 26.821 -31.740 -5.579 1.00 75.75 590 SER A C 1
ATOM 4481 O O . SER A 1 590 ? 27.962 -32.189 -5.693 1.00 75.75 590 SER A O 1
ATOM 4483 N N . GLY A 1 591 ? 26.235 -31.597 -4.386 1.00 73.50 591 GLY A N 1
ATOM 4484 C CA . GLY A 1 591 ? 26.831 -31.946 -3.096 1.00 73.50 591 GLY A CA 1
ATOM 4485 C C . GLY A 1 591 ? 26.425 -33.312 -2.534 1.00 73.50 591 GLY A C 1
ATOM 4486 O O . GLY A 1 591 ? 26.583 -33.513 -1.326 1.00 73.50 591 GLY A O 1
ATOM 4487 N N . TRP A 1 592 ? 25.870 -34.218 -3.351 1.00 77.06 592 TRP A N 1
ATOM 4488 C CA . TRP A 1 592 ? 25.331 -35.512 -2.908 1.00 77.06 592 TRP A CA 1
ATOM 4489 C C . TRP A 1 592 ? 26.260 -36.245 -1.910 1.00 77.06 592 TRP A C 1
ATOM 4491 O O . TRP A 1 592 ? 27.464 -36.355 -2.161 1.00 77.06 592 TRP A O 1
ATOM 4501 N N . PRO A 1 593 ? 25.743 -36.750 -0.765 1.00 80.44 593 PRO A N 1
ATOM 4502 C CA . PRO A 1 593 ? 24.328 -36.912 -0.404 1.00 80.44 593 PRO A CA 1
ATOM 4503 C C . PRO A 1 593 ? 23.661 -35.677 0.220 1.00 80.44 593 PRO A C 1
ATOM 4505 O O . PRO A 1 593 ? 22.524 -35.761 0.675 1.00 80.44 593 PRO A O 1
ATOM 4508 N N . LYS A 1 594 ? 24.343 -34.525 0.279 1.00 85.44 594 LYS A N 1
ATOM 4509 C CA . LYS A 1 594 ? 23.724 -33.283 0.756 1.00 85.44 594 LYS A CA 1
ATOM 4510 C C . LYS A 1 594 ? 22.926 -32.646 -0.375 1.00 85.44 594 LYS A C 1
ATOM 4512 O O . LYS A 1 594 ? 23.507 -32.188 -1.355 1.00 85.44 594 LYS A O 1
ATOM 4517 N N . VAL A 1 595 ? 21.613 -32.588 -0.194 1.00 87.50 595 VAL A N 1
ATOM 4518 C CA . VAL A 1 595 ? 20.686 -31.908 -1.102 1.00 87.50 595 VAL A CA 1
ATOM 4519 C C . VAL A 1 595 ? 20.496 -30.467 -0.638 1.00 87.50 595 VAL A C 1
ATOM 4521 O O . VAL A 1 595 ? 20.327 -30.217 0.558 1.00 87.50 595 VAL A O 1
ATOM 4524 N N . LYS A 1 596 ? 20.535 -29.519 -1.574 1.00 89.00 596 LYS A N 1
ATOM 4525 C CA . LYS A 1 596 ? 20.157 -28.121 -1.334 1.00 89.00 596 LYS A CA 1
ATOM 4526 C C . LYS A 1 596 ? 18.917 -27.795 -2.155 1.00 89.00 596 LYS A C 1
ATOM 4528 O O . LYS A 1 596 ? 18.813 -28.238 -3.291 1.00 89.00 596 LYS A O 1
ATOM 4533 N N . ILE A 1 597 ? 18.000 -27.022 -1.581 1.00 89.81 597 ILE A N 1
ATOM 4534 C CA . ILE A 1 597 ? 16.772 -26.592 -2.253 1.00 89.81 597 ILE A CA 1
ATOM 4535 C C . ILE A 1 597 ? 16.741 -25.068 -2.243 1.00 89.81 597 ILE A C 1
ATOM 4537 O O . ILE A 1 597 ? 16.851 -24.459 -1.176 1.00 89.81 597 ILE A O 1
ATOM 4541 N N . GLY A 1 598 ? 16.616 -24.465 -3.423 1.00 83.81 598 GLY A N 1
ATOM 4542 C CA . GLY A 1 598 ? 16.653 -23.016 -3.586 1.00 83.81 598 GLY A CA 1
ATOM 4543 C C . GLY A 1 598 ? 18.001 -22.390 -3.174 1.00 83.81 598 GLY A C 1
ATOM 4544 O O . GLY A 1 598 ? 19.001 -23.085 -2.969 1.00 83.81 598 GLY A O 1
ATOM 4545 N N . PRO A 1 599 ? 18.084 -21.050 -3.090 1.00 74.75 599 PRO A N 1
ATOM 4546 C CA . PRO A 1 599 ? 17.035 -20.074 -3.409 1.00 74.75 599 PRO A CA 1
ATOM 4547 C C . PRO A 1 599 ? 16.894 -19.806 -4.917 1.00 74.75 599 PRO A C 1
ATOM 4549 O O . PRO A 1 599 ? 16.112 -18.953 -5.329 1.00 74.75 599 PRO A O 1
ATOM 4552 N N . ARG A 1 600 ? 17.693 -20.481 -5.756 1.00 79.94 600 ARG A N 1
ATOM 4553 C CA . ARG A 1 600 ? 17.621 -20.341 -7.213 1.00 79.94 600 ARG A CA 1
ATOM 4554 C C . ARG A 1 600 ? 16.341 -20.981 -7.746 1.00 79.94 600 ARG A C 1
ATOM 4556 O O . ARG A 1 600 ? 15.941 -22.054 -7.299 1.00 79.94 600 ARG A O 1
ATOM 4563 N N . ARG A 1 601 ? 15.742 -20.319 -8.733 1.00 82.38 601 ARG A N 1
ATOM 4564 C CA . ARG A 1 601 ? 14.589 -20.803 -9.491 1.00 82.38 601 ARG A CA 1
ATOM 4565 C C . ARG A 1 601 ? 15.050 -21.356 -10.835 1.00 82.38 601 ARG A C 1
ATOM 4567 O O . ARG A 1 601 ? 15.869 -20.720 -11.497 1.00 82.38 601 ARG A O 1
ATOM 4574 N N . VAL A 1 602 ? 14.474 -22.478 -11.252 1.00 87.19 602 VAL A N 1
ATOM 4575 C CA . VAL A 1 602 ? 14.604 -23.031 -12.609 1.00 87.19 602 VAL A CA 1
ATOM 4576 C C . VAL A 1 602 ? 13.236 -23.449 -13.124 1.00 87.19 602 VAL A C 1
ATOM 4578 O O . VAL A 1 602 ? 12.311 -23.649 -12.344 1.00 87.19 602 VAL A O 1
ATOM 4581 N N . ALA A 1 603 ? 13.076 -23.552 -14.439 1.00 88.69 603 ALA A N 1
ATOM 4582 C CA . ALA A 1 603 ? 11.874 -24.153 -14.992 1.00 88.69 603 ALA A CA 1
ATOM 4583 C C . ALA A 1 603 ? 11.855 -25.670 -14.675 1.00 88.69 603 ALA A C 1
ATOM 4585 O O . ALA A 1 603 ? 12.887 -26.322 -14.847 1.00 88.69 603 ALA A O 1
ATOM 4586 N N . PRO A 1 604 ? 10.718 -26.234 -14.229 1.00 90.62 604 PRO A N 1
ATOM 4587 C CA . PRO A 1 604 ? 10.595 -27.670 -13.969 1.00 90.62 604 PRO A CA 1
ATOM 4588 C C . PRO A 1 604 ? 10.850 -28.520 -15.220 1.00 90.62 604 PRO A C 1
ATOM 4590 O O . PRO A 1 604 ? 10.469 -28.123 -16.329 1.00 90.62 604 PRO A O 1
ATOM 4593 N N . LEU A 1 605 ? 11.450 -29.697 -15.044 1.00 91.19 605 LEU A N 1
ATOM 4594 C CA . LEU A 1 605 ? 11.683 -30.663 -16.126 1.00 91.19 605 LEU A CA 1
ATOM 4595 C C . LEU A 1 605 ? 10.377 -31.253 -16.668 1.00 91.19 605 LEU A C 1
ATOM 4597 O O . LEU A 1 605 ? 10.253 -31.450 -17.876 1.00 91.19 605 LEU A O 1
ATOM 4601 N N . CYS A 1 606 ? 9.357 -31.403 -15.824 1.00 90.31 606 CYS A N 1
ATOM 4602 C CA . CYS A 1 606 ? 8.035 -31.895 -16.209 1.00 90.31 606 CYS A CA 1
ATOM 4603 C C . CYS A 1 606 ? 7.357 -31.027 -17.290 1.00 90.31 606 CYS A C 1
ATOM 4605 O O . CYS A 1 606 ? 6.395 -31.435 -17.938 1.00 90.31 606 CYS A O 1
ATOM 4607 N N . ARG A 1 607 ? 7.848 -29.798 -17.516 1.00 89.19 607 ARG A N 1
ATOM 4608 C CA . ARG A 1 607 ? 7.351 -28.875 -18.550 1.00 89.19 607 ARG A CA 1
ATOM 4609 C C . ARG A 1 607 ? 8.045 -29.017 -19.905 1.00 89.19 607 ARG A C 1
ATOM 4611 O O . ARG A 1 607 ? 7.663 -28.323 -20.844 1.00 89.19 607 ARG A O 1
ATOM 4618 N N . LEU A 1 608 ? 9.047 -29.886 -20.045 1.00 88.75 608 LEU A N 1
ATOM 4619 C CA . LEU A 1 608 ? 9.808 -30.027 -21.294 1.00 88.75 608 LEU A CA 1
ATOM 4620 C C . LEU A 1 608 ? 8.919 -30.368 -22.498 1.00 88.75 608 LEU A C 1
ATOM 4622 O O . LEU A 1 608 ? 9.145 -29.830 -23.583 1.00 88.75 608 LEU A O 1
ATOM 4626 N N . ALA A 1 609 ? 7.874 -31.176 -22.301 1.00 87.12 609 ALA A N 1
ATOM 4627 C CA . ALA A 1 609 ? 6.917 -31.529 -23.349 1.00 87.12 609 ALA A CA 1
ATOM 4628 C C . ALA A 1 609 ? 6.209 -30.305 -23.969 1.00 87.12 609 ALA A C 1
ATOM 4630 O O . ALA A 1 609 ? 5.853 -30.331 -25.148 1.00 87.12 609 ALA A O 1
ATOM 4631 N N . GLU A 1 610 ? 6.051 -29.205 -23.219 1.00 85.38 610 GLU A N 1
ATOM 4632 C CA . GLU A 1 610 ? 5.451 -27.956 -23.720 1.00 85.38 610 GLU A CA 1
ATOM 4633 C C . GLU A 1 610 ? 6.328 -27.264 -24.775 1.00 85.38 610 GLU A C 1
ATOM 4635 O O . GLU A 1 610 ? 5.828 -26.499 -25.599 1.00 85.38 610 GLU A O 1
ATOM 4640 N N . LEU A 1 611 ? 7.638 -27.520 -24.748 1.00 83.19 611 LEU A N 1
ATOM 4641 C CA . LEU A 1 611 ? 8.621 -26.926 -25.658 1.00 83.19 611 LEU A CA 1
ATOM 4642 C C . LEU A 1 611 ? 8.857 -27.792 -26.898 1.00 83.19 611 LEU A C 1
ATOM 4644 O O . LEU A 1 611 ? 9.362 -27.305 -27.909 1.00 83.19 611 LEU A O 1
ATOM 4648 N N . GLY A 1 612 ? 8.513 -29.075 -26.818 1.00 86.38 612 GLY A N 1
ATOM 4649 C CA . GLY A 1 612 ? 8.670 -30.041 -27.891 1.00 86.38 612 GLY A CA 1
ATOM 4650 C C . GLY A 1 612 ? 8.303 -31.444 -27.407 1.00 86.38 612 GLY A C 1
ATOM 4651 O O . GLY A 1 612 ? 8.843 -31.884 -26.392 1.00 86.38 612 GLY A O 1
ATOM 4652 N N . PRO A 1 613 ? 7.431 -32.175 -28.123 1.00 85.56 613 PRO A N 1
ATOM 4653 C CA . PRO A 1 613 ? 6.942 -33.477 -27.669 1.00 85.56 613 PRO A CA 1
ATOM 4654 C C . PRO A 1 613 ? 8.035 -34.555 -27.609 1.00 85.56 613 PRO A C 1
ATOM 4656 O O . PRO A 1 613 ? 7.848 -35.552 -26.933 1.00 85.56 613 PRO A O 1
ATOM 4659 N N . ASP A 1 614 ? 9.166 -34.373 -28.301 1.00 88.62 614 ASP A N 1
ATOM 4660 C CA . ASP A 1 614 ? 10.307 -35.298 -28.295 1.00 88.62 614 ASP A CA 1
ATOM 4661 C C . ASP A 1 614 ? 11.396 -34.930 -27.269 1.00 88.62 614 ASP A C 1
ATOM 4663 O O . ASP A 1 614 ? 12.419 -35.611 -27.181 1.00 88.62 614 ASP A O 1
ATOM 4667 N N . LEU A 1 615 ? 11.235 -33.831 -26.524 1.00 88.19 615 LEU A N 1
ATOM 4668 C CA . LEU A 1 615 ? 12.231 -33.380 -25.548 1.00 88.19 615 LEU A CA 1
ATOM 4669 C C . LEU A 1 615 ? 12.327 -34.264 -24.293 1.00 88.19 615 LEU A C 1
ATOM 4671 O O . LEU A 1 615 ? 13.467 -34.498 -23.889 1.00 88.19 615 LEU A O 1
ATOM 4675 N N . PRO A 1 616 ? 11.224 -34.774 -23.703 1.00 89.31 616 PRO A N 1
ATOM 4676 C CA . PRO A 1 616 ? 11.272 -35.739 -22.597 1.00 89.31 616 PRO A CA 1
ATOM 4677 C C . PRO A 1 616 ? 12.178 -36.945 -22.879 1.00 89.31 616 PRO A C 1
ATOM 4679 O O . PRO A 1 616 ? 13.168 -37.160 -22.180 1.00 89.31 616 PRO A O 1
ATOM 4682 N N . ASP A 1 617 ? 11.912 -37.661 -23.976 1.00 88.19 617 ASP A N 1
ATOM 4683 C CA . ASP A 1 617 ? 12.660 -38.861 -24.368 1.00 88.19 617 ASP A CA 1
ATOM 4684 C C . ASP A 1 617 ? 14.154 -38.567 -24.555 1.00 88.19 617 ASP A C 1
ATOM 4686 O O . ASP A 1 617 ? 15.028 -39.267 -24.041 1.00 88.19 617 ASP A O 1
ATOM 4690 N N . ARG A 1 618 ? 14.470 -37.477 -25.264 1.00 84.81 618 ARG A N 1
ATOM 4691 C CA . ARG A 1 618 ? 15.861 -37.060 -25.493 1.00 84.81 618 ARG A CA 1
ATOM 4692 C C . ARG A 1 618 ? 16.566 -36.664 -24.208 1.00 84.81 618 ARG A C 1
ATOM 4694 O O . ARG A 1 618 ? 17.757 -36.938 -24.062 1.00 84.81 618 ARG A O 1
ATOM 4701 N N . PHE A 1 619 ? 15.862 -35.966 -23.318 1.00 88.19 619 PHE A N 1
ATOM 4702 C CA . PHE A 1 619 ? 16.396 -35.597 -22.020 1.00 88.19 619 PHE A CA 1
ATOM 4703 C C . PHE A 1 619 ? 16.768 -36.856 -21.243 1.00 88.19 619 PHE A C 1
ATOM 4705 O O . PHE A 1 619 ? 17.912 -36.958 -20.811 1.00 88.19 619 PHE A O 1
ATOM 4712 N N . ALA A 1 620 ? 15.868 -37.839 -21.158 1.00 85.75 620 ALA A N 1
ATOM 4713 C CA . ALA A 1 620 ? 16.127 -39.105 -20.482 1.00 85.75 620 ALA A CA 1
ATOM 4714 C C . ALA A 1 620 ? 17.348 -39.841 -21.070 1.00 85.75 620 ALA A C 1
ATOM 4716 O O . ALA A 1 620 ? 18.237 -40.261 -20.323 1.00 85.75 620 ALA A O 1
ATOM 4717 N N . GLU A 1 621 ? 17.447 -39.937 -22.401 1.00 85.00 621 GLU A N 1
ATOM 4718 C CA . GLU A 1 621 ? 18.588 -40.561 -23.088 1.00 85.00 621 GLU A CA 1
ATOM 4719 C C . GLU A 1 621 ? 19.920 -39.856 -22.780 1.00 85.00 621 GLU A C 1
ATOM 4721 O O . GLU A 1 621 ? 20.906 -40.486 -22.380 1.00 85.00 621 GLU A O 1
ATOM 4726 N N . GLU A 1 622 ? 19.973 -38.537 -22.965 1.00 82.38 622 GLU A N 1
ATOM 4727 C CA . GLU A 1 622 ? 21.207 -37.772 -22.799 1.00 82.38 622 GLU A CA 1
ATOM 4728 C C . GLU A 1 622 ? 21.585 -37.578 -21.313 1.00 82.38 622 GLU A C 1
ATOM 4730 O O . GLU A 1 622 ? 22.777 -37.551 -20.982 1.00 82.38 622 GLU A O 1
ATOM 4735 N N . ALA A 1 623 ? 20.608 -37.474 -20.406 1.00 80.94 623 ALA A N 1
ATOM 4736 C CA . ALA A 1 623 ? 20.826 -37.360 -18.964 1.00 80.94 623 ALA A CA 1
ATOM 4737 C C . ALA A 1 623 ? 21.340 -38.675 -18.368 1.00 80.94 623 ALA A C 1
ATOM 4739 O O . ALA A 1 623 ? 22.280 -38.644 -17.571 1.00 80.94 623 ALA A O 1
ATOM 4740 N N . ALA A 1 624 ? 20.819 -39.832 -18.795 1.00 80.38 624 ALA A N 1
ATOM 4741 C CA . ALA A 1 624 ? 21.346 -41.136 -18.387 1.00 80.38 624 ALA A CA 1
ATOM 4742 C C . ALA A 1 624 ? 22.839 -41.276 -18.735 1.00 80.38 624 ALA A C 1
ATOM 4744 O O . ALA A 1 624 ? 23.652 -41.720 -17.919 1.00 80.38 624 ALA A O 1
ATOM 4745 N N . ASP A 1 625 ? 23.218 -40.817 -19.927 1.00 73.00 625 ASP A N 1
ATOM 4746 C CA . ASP A 1 625 ? 24.598 -40.802 -20.406 1.00 73.00 625 ASP A CA 1
ATOM 4747 C C . ASP A 1 625 ? 25.475 -39.783 -19.638 1.00 73.00 625 ASP A C 1
ATOM 4749 O O . ASP A 1 625 ? 26.653 -40.027 -19.356 1.00 73.00 625 ASP A O 1
ATOM 4753 N N . ALA A 1 626 ? 24.915 -38.638 -19.231 1.00 72.38 626 ALA A N 1
ATOM 4754 C CA . ALA A 1 626 ? 25.588 -37.667 -18.363 1.00 72.38 626 ALA A CA 1
ATOM 4755 C C . ALA A 1 626 ? 25.841 -38.222 -16.948 1.00 72.38 626 ALA A C 1
ATOM 4757 O O . ALA A 1 626 ? 26.978 -38.160 -16.467 1.00 72.38 626 ALA A O 1
ATOM 4758 N N . ILE A 1 627 ? 24.822 -38.824 -16.326 1.00 72.88 627 ILE A N 1
ATOM 4759 C CA . ILE A 1 627 ? 24.886 -39.447 -14.995 1.00 72.88 627 ILE A CA 1
ATOM 4760 C C . ILE A 1 627 ? 25.899 -40.595 -14.993 1.00 72.88 627 ILE A C 1
ATOM 4762 O O . ILE A 1 627 ? 26.766 -40.652 -14.120 1.00 72.88 627 ILE A O 1
ATOM 4766 N N . SER A 1 628 ? 25.852 -41.471 -16.003 1.00 68.88 628 SER A N 1
ATOM 4767 C CA . SER A 1 628 ? 26.780 -42.603 -16.136 1.00 68.88 628 SER A CA 1
ATOM 4768 C C . SER A 1 628 ? 28.247 -42.160 -16.203 1.00 68.88 628 SER A C 1
ATOM 4770 O O . SER A 1 628 ? 29.127 -42.816 -15.645 1.00 68.88 628 SER A O 1
ATOM 4772 N N . ARG A 1 629 ? 28.521 -41.007 -16.826 1.00 67.31 629 ARG A N 1
ATOM 4773 C CA . ARG A 1 629 ? 29.868 -40.421 -16.916 1.00 67.31 629 ARG A CA 1
ATOM 4774 C C . ARG A 1 629 ? 30.272 -39.566 -15.713 1.00 67.31 629 ARG A C 1
ATOM 4776 O O . ARG A 1 629 ? 31.334 -38.947 -15.767 1.00 67.31 629 ARG A O 1
ATOM 4783 N N . ALA A 1 630 ? 29.443 -39.486 -14.669 1.00 61.75 630 ALA A N 1
ATOM 4784 C CA . ALA A 1 630 ? 29.598 -38.535 -13.567 1.00 61.75 630 ALA A CA 1
ATOM 4785 C C . ALA A 1 630 ? 29.770 -37.078 -14.055 1.00 61.75 630 ALA A C 1
ATOM 4787 O O . ALA A 1 630 ? 30.485 -36.274 -13.454 1.00 61.75 630 ALA A O 1
ATOM 4788 N N . SER A 1 631 ? 29.130 -36.731 -15.179 1.00 58.47 631 SER A N 1
ATOM 4789 C CA . SER A 1 631 ? 29.052 -35.353 -15.653 1.00 58.47 631 SER A CA 1
ATOM 4790 C C . SER A 1 631 ? 28.047 -34.614 -14.773 1.00 58.47 631 SER A C 1
ATOM 4792 O O . SER A 1 631 ? 26.879 -34.977 -14.713 1.00 58.47 631 SER A O 1
ATOM 4794 N N . ALA A 1 632 ? 28.527 -33.620 -14.030 1.00 54.62 632 ALA A N 1
ATOM 4795 C CA . ALA A 1 632 ? 27.853 -33.106 -12.838 1.00 54.62 632 ALA A CA 1
ATOM 4796 C C . ALA A 1 632 ? 26.572 -32.275 -13.074 1.00 54.62 632 ALA A C 1
ATOM 4798 O O . ALA A 1 632 ? 25.966 -31.852 -12.097 1.00 54.62 632 ALA A O 1
ATOM 4799 N N . SER A 1 633 ? 26.156 -32.009 -14.318 1.00 65.75 633 SER A N 1
ATOM 4800 C CA . SER A 1 633 ? 24.956 -31.204 -14.594 1.00 65.75 633 SER A CA 1
ATOM 4801 C C . SER A 1 633 ? 24.069 -31.885 -15.631 1.00 65.75 633 SER A C 1
ATOM 4803 O O . SER A 1 633 ? 24.477 -32.114 -16.771 1.00 65.75 633 SER A O 1
ATOM 4805 N N . VAL A 1 634 ? 22.845 -32.182 -15.199 1.00 78.56 634 VAL A N 1
ATOM 4806 C CA . VAL A 1 634 ? 21.710 -32.601 -16.033 1.00 78.56 634 VAL A CA 1
ATOM 4807 C C . VAL A 1 634 ? 20.810 -31.407 -16.367 1.00 78.56 634 VAL A C 1
ATOM 4809 O O . VAL A 1 634 ? 19.668 -31.584 -16.757 1.00 78.56 634 VAL A O 1
ATOM 4812 N N . ASP A 1 635 ? 21.301 -30.176 -16.211 1.00 86.81 635 ASP A N 1
ATOM 4813 C CA . ASP A 1 635 ? 20.512 -28.991 -16.534 1.00 86.81 635 ASP A CA 1
ATOM 4814 C C . ASP A 1 635 ? 20.352 -28.845 -18.048 1.00 86.81 635 ASP A C 1
ATOM 4816 O O . ASP A 1 635 ? 21.319 -28.946 -18.817 1.00 86.81 635 ASP A O 1
ATOM 4820 N N . MET A 1 636 ? 19.137 -28.528 -18.478 1.00 90.00 636 MET A N 1
ATOM 4821 C CA . MET A 1 636 ? 18.858 -28.060 -19.827 1.00 90.00 636 MET A CA 1
ATOM 4822 C C . MET A 1 636 ? 18.800 -26.539 -19.859 1.00 90.00 636 MET A C 1
ATOM 4824 O O . MET A 1 636 ? 18.425 -25.882 -18.894 1.00 90.00 636 MET A O 1
ATOM 4828 N N . VAL A 1 637 ? 19.168 -25.956 -20.991 1.00 91.38 637 VAL A N 1
ATOM 4829 C CA . VAL A 1 637 ? 19.116 -24.516 -21.211 1.00 91.38 637 VAL A CA 1
ATOM 4830 C C . VAL A 1 637 ? 18.413 -24.209 -22.522 1.00 91.38 637 VAL A C 1
ATOM 4832 O O . VAL A 1 637 ? 18.646 -24.874 -23.529 1.00 91.38 637 VAL A O 1
ATOM 4835 N N . GLY A 1 638 ? 17.541 -23.208 -22.507 1.00 90.94 638 GLY A N 1
ATOM 4836 C CA . GLY A 1 638 ? 16.794 -22.710 -23.658 1.00 90.94 638 GLY A CA 1
ATOM 4837 C C . GLY A 1 638 ? 16.939 -21.199 -23.814 1.00 90.94 638 GLY A C 1
ATOM 4838 O O . GLY A 1 638 ? 17.473 -20.515 -22.939 1.00 90.94 638 GLY A O 1
ATOM 4839 N N . LEU A 1 639 ? 16.483 -20.676 -24.949 1.00 89.62 639 LEU A N 1
ATOM 4840 C CA . LEU A 1 639 ? 16.466 -19.239 -25.204 1.00 89.62 639 LEU A CA 1
ATOM 4841 C C . LEU A 1 639 ? 15.416 -18.554 -24.312 1.00 89.62 639 LEU A C 1
ATOM 4843 O O . LEU A 1 639 ? 14.329 -19.095 -24.113 1.00 89.62 639 LEU A O 1
ATOM 4847 N N . GLY A 1 640 ? 15.744 -17.380 -23.766 1.00 82.44 640 GLY A N 1
ATOM 4848 C CA . GLY A 1 640 ? 14.782 -16.574 -23.013 1.00 82.44 640 GLY A CA 1
ATOM 4849 C C . GLY A 1 640 ? 13.657 -16.020 -23.890 1.00 82.44 640 GLY A C 1
ATOM 4850 O O . GLY A 1 640 ? 13.821 -15.817 -25.094 1.00 82.44 640 GLY A O 1
ATOM 4851 N N . GLU A 1 641 ? 12.498 -15.774 -23.284 1.00 78.19 641 GLU A N 1
ATOM 4852 C CA . GLU A 1 641 ? 11.322 -15.272 -23.997 1.00 78.19 641 GLU A CA 1
ATOM 4853 C C . GLU A 1 641 ? 11.576 -13.866 -24.569 1.00 78.19 641 GLU A C 1
ATOM 4855 O O . GLU A 1 641 ? 12.043 -12.971 -23.866 1.00 78.19 641 GLU A O 1
ATOM 4860 N N . GLY A 1 642 ? 11.281 -13.670 -25.859 1.00 74.88 642 GLY A N 1
ATOM 4861 C CA . GLY A 1 642 ? 11.471 -12.382 -26.541 1.00 74.88 642 GLY A CA 1
ATOM 4862 C C . GLY A 1 642 ? 12.935 -11.977 -26.765 1.00 74.88 642 GLY A C 1
ATOM 4863 O O . GLY A 1 642 ? 13.203 -10.823 -27.100 1.00 74.88 642 GLY A O 1
ATOM 4864 N N . VAL A 1 643 ? 13.887 -12.896 -26.579 1.00 80.62 643 VAL A N 1
ATOM 4865 C CA . VAL A 1 643 ? 15.322 -12.620 -26.716 1.00 80.62 643 VAL A CA 1
ATOM 4866 C C . VAL A 1 643 ? 15.770 -12.834 -28.157 1.00 80.62 643 VAL A C 1
ATOM 4868 O O . VAL A 1 643 ? 15.741 -13.947 -28.676 1.00 80.62 643 VAL A O 1
ATOM 4871 N N . GLU A 1 644 ? 16.280 -11.776 -28.784 1.00 83.12 644 GLU A N 1
ATOM 4872 C CA . GLU A 1 644 ? 16.968 -11.884 -30.070 1.00 83.12 644 GLU A CA 1
ATOM 4873 C C . GLU A 1 644 ? 18.366 -12.510 -29.878 1.00 83.12 644 GLU A C 1
ATOM 4875 O O . GLU A 1 644 ? 19.181 -11.998 -29.100 1.00 83.12 644 GLU A O 1
ATOM 4880 N N . PRO A 1 645 ? 18.709 -13.597 -30.595 1.00 83.31 645 PRO A N 1
ATOM 4881 C CA . PRO A 1 645 ? 19.994 -14.287 -30.440 1.00 83.31 645 PRO A CA 1
ATOM 4882 C C . PRO A 1 645 ? 21.182 -13.504 -31.032 1.00 83.31 645 PRO A C 1
ATOM 4884 O O . PRO A 1 645 ? 22.337 -13.921 -30.885 1.00 83.31 645 PRO A O 1
ATOM 4887 N N . ALA A 1 646 ? 20.913 -12.394 -31.730 1.00 76.44 646 ALA A N 1
ATOM 4888 C CA . ALA A 1 646 ? 21.870 -11.664 -32.550 1.00 76.44 646 ALA A CA 1
ATOM 4889 C C . ALA A 1 646 ? 23.169 -11.320 -31.791 1.00 76.44 646 ALA A C 1
ATOM 4891 O O . ALA A 1 646 ? 23.169 -10.676 -30.744 1.00 76.44 646 ALA A O 1
ATOM 4892 N N . GLY A 1 647 ? 24.306 -11.766 -32.339 1.00 78.56 647 GLY A N 1
ATOM 4893 C CA . GLY A 1 647 ? 25.646 -11.473 -31.819 1.00 78.56 647 GLY A CA 1
ATOM 4894 C C . GLY A 1 647 ? 26.178 -12.431 -30.744 1.00 78.56 647 GLY A C 1
ATOM 4895 O O . GLY A 1 647 ? 27.367 -12.363 -30.434 1.00 78.56 647 GLY A O 1
ATOM 4896 N N . ASN A 1 648 ? 25.372 -13.364 -30.214 1.00 87.69 648 ASN A N 1
ATOM 4897 C CA . ASN A 1 648 ? 25.837 -14.350 -29.231 1.00 87.69 648 ASN A CA 1
ATOM 4898 C C . ASN A 1 648 ? 25.745 -15.790 -29.767 1.00 87.69 648 ASN A C 1
ATOM 4900 O O . ASN A 1 648 ? 24.664 -16.347 -29.970 1.00 87.69 648 ASN A O 1
ATOM 4904 N N . ARG A 1 649 ? 26.910 -16.429 -29.947 1.00 89.31 649 ARG A N 1
ATOM 4905 C CA . ARG A 1 649 ? 27.007 -17.795 -30.489 1.00 89.31 649 ARG A CA 1
ATOM 4906 C C . ARG A 1 649 ? 26.353 -18.858 -29.601 1.00 89.31 649 ARG A C 1
ATOM 4908 O O . ARG A 1 649 ? 25.906 -19.860 -30.141 1.00 89.31 649 ARG A O 1
ATOM 4915 N N . VAL A 1 650 ? 26.310 -18.657 -28.282 1.00 90.44 650 VAL A N 1
ATOM 4916 C CA . VAL A 1 650 ? 25.653 -19.579 -27.340 1.00 90.44 650 VAL A CA 1
ATOM 4917 C C . VAL A 1 650 ? 24.141 -19.519 -27.540 1.00 90.44 650 VAL A C 1
ATOM 4919 O O . VAL A 1 650 ? 23.527 -20.551 -27.779 1.00 90.44 650 VAL A O 1
ATOM 4922 N N . LEU A 1 651 ? 23.561 -18.314 -27.555 1.00 91.69 651 LEU A N 1
ATOM 4923 C CA . LEU A 1 651 ? 22.119 -18.123 -27.767 1.00 91.69 651 LEU A CA 1
ATOM 4924 C C . LEU A 1 651 ? 21.665 -18.613 -29.144 1.00 91.69 651 LEU A C 1
ATOM 4926 O O . LEU A 1 651 ? 20.602 -19.208 -29.265 1.00 91.69 651 LEU A O 1
ATOM 4930 N N . THR A 1 652 ? 22.507 -18.447 -30.169 1.00 92.25 652 THR A N 1
ATOM 4931 C CA . THR A 1 652 ? 22.225 -18.942 -31.528 1.00 92.25 652 THR A CA 1
ATOM 4932 C C . THR A 1 652 ? 21.993 -20.461 -31.556 1.00 92.25 652 THR A C 1
ATOM 4934 O O . THR A 1 652 ? 21.198 -20.942 -32.354 1.00 92.25 652 THR A O 1
ATOM 4937 N N . GLN A 1 653 ? 22.652 -21.232 -30.682 1.00 92.19 653 GLN A N 1
ATOM 4938 C CA . GLN A 1 653 ? 22.448 -22.686 -30.601 1.00 92.19 653 GLN A CA 1
ATOM 4939 C C . GLN A 1 653 ? 21.115 -23.085 -29.955 1.00 92.19 653 GLN A C 1
ATOM 4941 O O . GLN A 1 653 ? 20.714 -24.238 -30.089 1.00 92.19 653 GLN A O 1
ATOM 4946 N N . LEU A 1 654 ? 20.456 -22.159 -29.254 1.00 91.31 654 LEU A N 1
ATOM 4947 C CA . LEU A 1 654 ? 19.230 -22.399 -28.487 1.00 91.31 654 LEU A CA 1
ATOM 4948 C C . LEU A 1 654 ? 17.962 -21.943 -29.220 1.00 91.31 654 LEU A C 1
ATOM 4950 O O . LEU A 1 654 ? 16.869 -22.099 -28.686 1.00 91.31 654 LEU A O 1
ATOM 4954 N N . VAL A 1 655 ? 18.104 -21.384 -30.429 1.00 88.56 655 VAL A N 1
ATOM 4955 C CA . VAL A 1 655 ? 16.990 -20.855 -31.238 1.00 88.56 655 VAL A CA 1
ATOM 4956 C C . VAL A 1 655 ? 16.026 -21.955 -31.659 1.00 88.56 655 VAL A C 1
ATOM 4958 O O . VAL A 1 655 ? 14.818 -21.767 -31.600 1.00 88.56 655 VAL A O 1
ATOM 4961 N N . GLU A 1 656 ? 16.553 -23.097 -32.101 1.00 84.75 656 GLU A N 1
ATOM 4962 C CA . GLU A 1 656 ? 15.710 -24.196 -32.574 1.00 84.75 656 GLU A CA 1
ATOM 4963 C C . GLU A 1 656 ? 15.030 -24.927 -31.418 1.00 84.75 656 GLU A C 1
ATOM 4965 O O . GLU A 1 656 ? 13.889 -25.358 -31.559 1.00 84.75 656 GLU A O 1
ATOM 4970 N N . ARG A 1 657 ? 15.746 -25.111 -30.301 1.00 86.69 657 ARG A N 1
ATOM 4971 C CA . ARG A 1 657 ? 15.266 -25.856 -29.134 1.00 86.69 657 ARG A CA 1
ATOM 4972 C C . ARG A 1 657 ? 16.189 -25.713 -27.919 1.00 86.69 657 ARG A C 1
ATOM 4974 O O . ARG A 1 657 ? 17.378 -25.419 -28.089 1.00 86.69 657 ARG A O 1
ATOM 4981 N N . PRO A 1 658 ? 15.690 -26.031 -26.711 1.00 91.19 658 PRO A N 1
ATOM 4982 C CA . PRO A 1 658 ? 16.529 -26.227 -25.537 1.00 91.19 658 PRO A CA 1
ATOM 4983 C C . PRO A 1 658 ? 17.512 -27.397 -25.707 1.00 91.19 658 PRO A C 1
ATOM 4985 O O . PRO A 1 658 ? 17.240 -28.369 -26.415 1.00 91.19 658 PRO A O 1
ATOM 4988 N N . LEU A 1 659 ? 18.665 -27.316 -25.043 1.00 90.50 659 LEU A N 1
ATOM 4989 C CA . LEU A 1 659 ? 19.720 -28.332 -25.073 1.00 90.50 659 LEU A CA 1
ATOM 4990 C C . LEU A 1 659 ? 20.244 -28.603 -23.665 1.00 90.50 659 LEU A C 1
ATOM 4992 O O . LEU A 1 659 ? 20.350 -27.681 -22.861 1.00 90.50 659 LEU A O 1
ATOM 4996 N N . LEU A 1 660 ? 20.678 -29.836 -23.392 1.00 89.19 660 LEU A N 1
ATOM 4997 C CA . LEU A 1 660 ? 21.480 -30.113 -22.199 1.00 89.19 660 LEU A CA 1
ATOM 4998 C C . LEU A 1 660 ? 22.742 -29.259 -22.196 1.00 89.19 660 LEU A C 1
ATOM 5000 O O . LEU A 1 660 ? 23.424 -29.119 -23.216 1.00 89.19 660 LEU A O 1
ATOM 5004 N N . LEU A 1 661 ? 23.089 -28.730 -21.029 1.00 88.19 661 LEU A N 1
ATOM 5005 C CA . LEU A 1 661 ? 24.202 -27.809 -20.866 1.00 88.19 661 LEU A CA 1
ATOM 5006 C C . LEU A 1 661 ? 25.539 -28.445 -21.300 1.00 88.19 661 LEU A C 1
ATOM 5008 O O . LEU A 1 661 ? 26.355 -27.813 -21.978 1.00 88.19 661 LEU A O 1
ATOM 5012 N N . GLY A 1 662 ? 25.735 -29.734 -21.006 1.00 85.69 662 GLY A N 1
ATOM 5013 C CA . GLY A 1 662 ? 26.873 -30.513 -21.506 1.00 85.69 662 GLY A CA 1
ATOM 5014 C C . GLY A 1 662 ? 26.870 -30.697 -23.031 1.00 85.69 662 GLY A C 1
ATOM 5015 O O . GLY A 1 662 ? 27.919 -30.639 -23.678 1.00 85.69 662 GLY A O 1
ATOM 5016 N N . SER A 1 663 ? 25.699 -30.872 -23.643 1.00 87.31 663 SER A N 1
ATOM 5017 C CA . SER A 1 663 ? 25.546 -30.989 -25.099 1.00 87.31 663 SER A CA 1
ATOM 5018 C C . SER A 1 663 ? 25.791 -29.657 -25.809 1.00 87.31 663 SER A C 1
ATOM 5020 O O . SER A 1 663 ? 26.481 -29.624 -26.831 1.00 87.31 663 SER A O 1
ATOM 5022 N N . LEU A 1 664 ? 25.339 -28.547 -25.226 1.00 90.25 664 LEU A N 1
ATOM 5023 C CA . LEU A 1 664 ? 25.657 -27.200 -25.689 1.00 90.25 664 LEU A CA 1
ATOM 5024 C C . LEU A 1 664 ? 27.167 -26.926 -25.628 1.00 90.25 664 LEU A C 1
ATOM 5026 O O . LEU A 1 664 ? 27.740 -26.431 -26.600 1.00 90.25 664 LEU A O 1
ATOM 5030 N N . ALA A 1 665 ? 27.836 -27.312 -24.536 1.00 88.94 665 ALA A N 1
ATOM 5031 C CA . ALA A 1 665 ? 29.287 -27.167 -24.398 1.00 88.94 665 ALA A CA 1
ATOM 5032 C C . ALA A 1 665 ? 30.042 -27.921 -25.502 1.00 88.94 665 ALA A C 1
ATOM 5034 O O . ALA A 1 665 ? 30.915 -27.346 -26.156 1.00 88.94 665 ALA A O 1
ATOM 5035 N N . ARG A 1 666 ? 29.644 -29.171 -25.781 1.00 87.25 666 ARG A N 1
ATOM 5036 C CA . ARG A 1 666 ? 30.211 -29.984 -26.869 1.00 87.25 666 ARG A CA 1
ATOM 5037 C C . ARG A 1 666 ? 29.992 -29.349 -28.243 1.00 87.25 666 ARG A C 1
ATOM 5039 O O . ARG A 1 666 ? 30.950 -29.233 -29.004 1.00 87.25 666 ARG A O 1
ATOM 5046 N N . ARG A 1 667 ? 28.778 -28.870 -28.546 1.00 89.94 667 ARG A N 1
ATOM 5047 C CA . ARG A 1 667 ? 28.473 -28.160 -29.809 1.00 89.94 667 ARG A CA 1
ATOM 5048 C C . ARG A 1 667 ? 29.319 -26.902 -29.991 1.00 89.94 667 ARG A C 1
ATOM 5050 O O . ARG A 1 667 ? 29.735 -26.579 -31.098 1.00 89.94 667 ARG A O 1
ATOM 5057 N N . MET A 1 668 ? 29.620 -26.223 -28.890 1.00 91.56 668 MET A N 1
ATOM 5058 C CA . MET A 1 668 ? 30.462 -25.029 -28.857 1.00 91.56 668 MET A CA 1
ATOM 5059 C C . MET A 1 668 ? 31.965 -25.334 -28.762 1.00 91.56 668 MET A C 1
ATOM 5061 O O . MET A 1 668 ? 32.765 -24.407 -28.616 1.00 91.56 668 MET A O 1
ATOM 5065 N N . ASN A 1 669 ? 32.357 -26.610 -28.857 1.00 90.25 669 ASN A N 1
ATOM 5066 C CA . ASN A 1 669 ? 33.729 -27.095 -28.720 1.00 90.25 669 ASN A CA 1
ATOM 5067 C C . ASN A 1 669 ? 34.406 -26.618 -27.417 1.00 90.25 669 ASN A C 1
ATOM 5069 O O . ASN A 1 669 ? 35.546 -26.145 -27.410 1.00 90.25 669 ASN A O 1
ATOM 5073 N N . ARG A 1 670 ? 33.670 -26.684 -26.301 1.00 87.50 670 ARG A N 1
ATOM 5074 C CA . ARG A 1 670 ? 34.138 -26.344 -24.952 1.00 87.50 670 ARG A CA 1
ATOM 5075 C C . ARG A 1 670 ? 34.236 -27.599 -24.092 1.00 87.50 670 ARG A C 1
ATOM 5077 O O . ARG A 1 670 ? 33.318 -28.408 -24.057 1.00 87.50 670 ARG A O 1
ATOM 5084 N N . ALA A 1 671 ? 35.343 -27.719 -23.358 1.00 80.25 671 ALA A N 1
ATOM 5085 C CA . ALA A 1 671 ? 35.600 -28.855 -22.472 1.00 80.25 671 ALA A CA 1
ATOM 5086 C C . ALA A 1 671 ? 34.676 -28.895 -21.243 1.00 80.25 671 ALA A C 1
ATOM 5088 O O . ALA A 1 671 ? 34.397 -29.970 -20.723 1.00 80.25 671 ALA A O 1
ATOM 5089 N N . GLN A 1 672 ? 34.214 -27.732 -20.775 1.00 80.31 672 GLN A N 1
ATOM 5090 C CA . GLN A 1 672 ? 33.330 -27.606 -19.621 1.00 80.31 672 GLN A CA 1
ATOM 5091 C C . GLN A 1 672 ? 32.207 -26.603 -19.915 1.00 80.31 672 GLN A C 1
ATOM 5093 O O . GLN A 1 672 ? 32.479 -25.572 -20.542 1.00 80.31 672 GLN A O 1
ATOM 5098 N N . PRO A 1 673 ? 30.979 -26.870 -19.435 1.00 83.19 673 PRO A N 1
ATOM 5099 C CA . PRO A 1 673 ? 29.857 -25.936 -19.464 1.00 83.19 673 PRO A CA 1
ATOM 5100 C C . PRO A 1 673 ? 30.181 -24.508 -19.041 1.00 83.19 673 PRO A C 1
ATOM 5102 O O . PRO A 1 673 ? 29.779 -23.563 -19.711 1.00 83.19 673 PRO A O 1
ATOM 5105 N N . ASP A 1 674 ? 30.959 -24.334 -17.975 1.00 83.75 674 ASP A N 1
ATOM 5106 C CA . ASP A 1 674 ? 31.227 -23.015 -17.397 1.00 83.75 674 ASP A CA 1
ATOM 5107 C C . ASP A 1 674 ? 32.016 -22.087 -18.337 1.00 83.75 674 ASP A C 1
ATOM 5109 O O . ASP A 1 674 ? 31.916 -20.868 -18.235 1.00 83.75 674 ASP A O 1
ATOM 5113 N N . HIS A 1 675 ? 32.694 -22.635 -19.351 1.00 86.38 675 HIS A N 1
ATOM 5114 C CA . HIS A 1 675 ? 33.343 -21.849 -20.408 1.00 86.38 675 HIS A CA 1
ATOM 5115 C C . HIS A 1 675 ? 32.367 -21.236 -21.428 1.00 86.38 675 HIS A C 1
ATOM 5117 O O . HIS A 1 675 ? 32.799 -20.534 -22.345 1.00 86.38 675 HIS A O 1
ATOM 5123 N N . LEU A 1 676 ? 31.066 -21.518 -21.317 1.00 87.19 676 LEU A N 1
ATOM 5124 C CA . LEU A 1 676 ? 30.017 -20.882 -22.117 1.00 87.19 676 LEU A CA 1
ATOM 5125 C C . LEU A 1 676 ? 29.581 -19.530 -21.552 1.00 87.19 676 LEU A C 1
ATOM 5127 O O . LEU A 1 676 ? 28.855 -18.813 -22.234 1.00 87.19 676 LEU A O 1
ATOM 5131 N N . ASN A 1 677 ? 29.990 -19.204 -20.321 1.00 84.25 677 ASN A N 1
ATOM 5132 C CA . ASN A 1 677 ? 29.507 -18.036 -19.587 1.00 84.25 677 ASN A CA 1
ATOM 5133 C C . ASN A 1 677 ? 27.967 -17.985 -19.485 1.00 84.25 677 ASN A C 1
ATOM 5135 O O . ASN A 1 677 ? 27.333 -16.934 -19.508 1.00 84.25 677 ASN A O 1
ATOM 5139 N N . TRP A 1 678 ? 27.351 -19.167 -19.414 1.00 85.69 678 TRP A N 1
ATOM 5140 C CA . TRP A 1 678 ? 25.901 -19.339 -19.453 1.00 85.69 678 TRP A CA 1
ATOM 5141 C C . TRP A 1 678 ? 25.202 -18.730 -18.230 1.00 85.69 678 TRP A C 1
ATOM 5143 O O . TRP A 1 678 ? 24.070 -18.283 -18.354 1.00 85.69 678 TRP A O 1
ATOM 5153 N N . ARG A 1 679 ? 25.886 -18.664 -17.077 1.00 81.25 679 ARG A N 1
ATOM 5154 C CA . ARG A 1 679 ? 25.359 -18.055 -15.844 1.00 81.25 679 ARG A CA 1
ATOM 5155 C C . ARG A 1 679 ? 25.138 -16.550 -15.984 1.00 81.25 679 ARG A C 1
ATOM 5157 O O . ARG A 1 679 ? 24.160 -16.038 -15.455 1.00 81.25 679 ARG A O 1
ATOM 5164 N N . GLU A 1 680 ? 26.010 -15.847 -16.712 1.00 76.44 680 GLU A N 1
ATOM 5165 C CA . GLU A 1 680 ? 25.808 -14.420 -17.001 1.00 76.44 680 GLU A CA 1
ATOM 5166 C C . GLU A 1 680 ? 24.569 -14.241 -17.887 1.00 76.44 680 GLU A C 1
ATOM 5168 O O . GLU A 1 680 ? 23.678 -13.466 -17.553 1.00 76.44 680 GLU A O 1
ATOM 5173 N N . LEU A 1 681 ? 24.433 -15.060 -18.935 1.00 83.12 681 LEU A N 1
ATOM 5174 C CA . LEU A 1 681 ? 23.265 -15.038 -19.824 1.00 83.12 681 LEU A CA 1
ATOM 5175 C C . LEU A 1 681 ? 21.952 -15.386 -19.104 1.00 83.12 681 LEU A C 1
ATOM 5177 O O . LEU A 1 681 ? 20.918 -14.796 -19.412 1.00 83.12 681 LEU A O 1
ATOM 5181 N N . GLU A 1 682 ? 21.985 -16.320 -18.152 1.00 80.69 682 GLU A N 1
ATOM 5182 C CA . GLU A 1 682 ? 20.850 -16.645 -17.276 1.00 80.69 682 GLU A CA 1
ATOM 5183 C C . GLU A 1 682 ? 20.501 -15.450 -16.376 1.00 80.69 682 GLU A C 1
ATOM 5185 O O . GLU A 1 682 ? 19.339 -15.059 -16.297 1.00 80.69 682 GLU A O 1
ATOM 5190 N N . SER A 1 683 ? 21.502 -14.809 -15.761 1.00 68.12 683 SER A N 1
ATOM 5191 C CA . SER A 1 683 ? 21.287 -13.631 -14.909 1.00 68.12 683 SER A CA 1
ATOM 5192 C C . SER A 1 683 ? 20.745 -12.416 -15.673 1.00 68.12 683 SER A C 1
ATOM 5194 O O . SER A 1 683 ? 19.975 -11.634 -15.120 1.00 68.12 683 SER A O 1
ATOM 5196 N N . GLU A 1 684 ? 21.085 -12.290 -16.960 1.00 72.69 684 GLU A N 1
ATOM 5197 C CA . GLU A 1 684 ? 20.545 -11.283 -17.883 1.00 72.69 684 GLU A CA 1
ATOM 5198 C C . GLU A 1 684 ? 19.136 -11.639 -18.404 1.00 72.69 684 GLU A C 1
ATOM 5200 O O . GLU A 1 684 ? 18.540 -10.860 -19.146 1.00 72.69 684 GLU A O 1
ATOM 5205 N N . GLY A 1 685 ? 18.599 -12.820 -18.067 1.00 74.06 685 GLY A N 1
ATOM 5206 C CA . GLY A 1 685 ? 17.310 -13.316 -18.566 1.00 74.06 685 GLY A CA 1
ATOM 5207 C C . GLY A 1 685 ? 17.322 -13.731 -20.043 1.00 74.06 685 GLY A C 1
ATOM 5208 O O . GLY A 1 685 ? 16.269 -13.950 -20.637 1.00 74.06 685 GLY A O 1
ATOM 5209 N N . ARG A 1 686 ? 18.504 -13.844 -20.657 1.00 81.94 686 ARG A N 1
ATOM 5210 C CA . ARG A 1 686 ? 18.674 -14.200 -22.077 1.00 81.94 686 ARG A CA 1
ATOM 5211 C C . ARG A 1 686 ? 18.612 -15.702 -22.327 1.00 81.94 686 ARG A C 1
ATOM 5213 O O . ARG A 1 686 ? 18.423 -16.141 -23.461 1.00 81.94 686 ARG A O 1
ATOM 5220 N N . LEU A 1 687 ? 18.795 -16.476 -21.266 1.00 87.38 687 LEU A N 1
ATOM 5221 C CA . LEU A 1 687 ? 18.755 -17.927 -21.230 1.00 87.38 687 LEU A CA 1
ATOM 5222 C C . LEU A 1 687 ? 17.824 -18.355 -20.093 1.00 87.38 687 LEU A C 1
ATOM 5224 O O . LEU A 1 687 ? 17.852 -17.762 -19.016 1.00 87.38 687 LEU A O 1
ATOM 5228 N N . VAL A 1 688 ? 17.037 -19.403 -20.318 1.00 87.38 688 VAL A N 1
ATOM 5229 C CA . VAL A 1 688 ? 16.209 -20.052 -19.291 1.00 87.38 688 VAL A CA 1
ATOM 5230 C C . VAL A 1 688 ? 16.784 -21.428 -19.006 1.00 87.38 688 VAL A C 1
ATOM 5232 O O . VAL A 1 688 ? 17.071 -22.182 -19.937 1.00 87.38 688 VAL A O 1
ATOM 5235 N N . ARG A 1 689 ? 16.953 -21.763 -17.728 1.00 89.75 689 ARG A N 1
ATOM 5236 C CA . ARG A 1 689 ? 17.411 -23.082 -17.292 1.00 89.75 689 ARG A CA 1
ATOM 5237 C C . ARG A 1 689 ? 16.237 -23.954 -16.863 1.00 89.75 689 ARG A C 1
ATOM 5239 O O . ARG A 1 689 ? 15.333 -23.474 -16.181 1.00 89.75 689 ARG A O 1
ATOM 5246 N N . TYR A 1 690 ? 16.300 -25.222 -17.244 1.00 91.62 690 TYR A N 1
ATOM 5247 C CA . TYR A 1 690 ? 15.393 -26.289 -16.848 1.00 91.62 690 TYR A CA 1
ATOM 5248 C C . TYR A 1 690 ? 16.174 -27.294 -16.007 1.00 91.62 690 TYR A C 1
ATOM 5250 O O . TYR A 1 690 ? 17.251 -27.735 -16.417 1.00 91.62 690 TYR A O 1
ATOM 5258 N N . GLY A 1 691 ? 15.657 -27.630 -14.835 1.00 90.75 691 GLY A N 1
ATOM 5259 C CA . GLY A 1 691 ? 16.335 -28.501 -13.881 1.00 90.75 691 GLY A CA 1
ATOM 5260 C C . GLY A 1 691 ? 15.351 -29.072 -12.872 1.00 90.75 691 GLY A C 1
ATOM 5261 O O . GLY A 1 691 ? 14.182 -28.706 -12.883 1.00 90.75 691 GLY A O 1
ATOM 5262 N N . LEU A 1 692 ? 15.828 -29.978 -12.018 1.00 90.31 692 LEU A N 1
ATOM 5263 C CA . LEU A 1 692 ? 14.989 -30.668 -11.041 1.00 90.31 692 LEU A CA 1
ATOM 5264 C C . LEU A 1 692 ? 14.446 -29.688 -9.990 1.00 90.31 692 LEU A C 1
ATOM 5266 O O . LEU A 1 692 ? 15.206 -28.924 -9.392 1.00 90.31 692 LEU A O 1
ATOM 5270 N N . THR A 1 693 ? 13.145 -29.749 -9.733 1.00 92.44 693 THR A N 1
ATOM 5271 C CA . THR A 1 693 ? 12.405 -28.869 -8.819 1.00 92.44 693 THR A CA 1
ATOM 5272 C C . THR A 1 693 ? 11.457 -29.650 -7.908 1.00 92.44 693 THR A C 1
ATOM 5274 O O . THR A 1 693 ? 11.212 -30.838 -8.114 1.00 92.44 693 THR A O 1
ATOM 5277 N N . LEU A 1 694 ? 10.878 -28.986 -6.901 1.00 91.06 694 LEU A N 1
ATOM 5278 C CA . LEU A 1 694 ? 9.816 -29.579 -6.076 1.00 91.06 694 LEU A CA 1
ATOM 5279 C C . LEU A 1 694 ? 8.558 -29.889 -6.903 1.00 91.06 694 LEU A C 1
ATOM 5281 O O . LEU A 1 694 ? 7.895 -30.887 -6.637 1.00 91.06 694 LEU A O 1
ATOM 5285 N N . THR A 1 695 ? 8.257 -29.084 -7.927 1.00 91.00 695 THR A N 1
ATOM 5286 C CA . THR A 1 695 ? 7.168 -29.348 -8.878 1.00 91.00 695 THR A CA 1
ATOM 5287 C C . THR A 1 695 ? 7.355 -30.696 -9.574 1.00 91.00 695 THR A C 1
ATOM 5289 O O . THR A 1 695 ? 6.382 -31.436 -9.705 1.00 91.00 695 THR A O 1
ATOM 5292 N N . ASP A 1 696 ? 8.580 -31.054 -9.965 1.00 91.62 696 ASP A N 1
ATOM 5293 C CA . ASP A 1 696 ? 8.869 -32.362 -10.572 1.00 91.62 696 ASP A CA 1
ATOM 5294 C C . ASP A 1 696 ? 8.611 -33.505 -9.577 1.00 91.62 696 ASP A C 1
ATOM 5296 O O . ASP A 1 696 ? 7.956 -34.489 -9.915 1.00 91.62 696 ASP A O 1
ATOM 5300 N N . ILE A 1 697 ? 9.024 -33.344 -8.313 1.00 91.56 697 ILE A N 1
ATOM 5301 C CA . ILE A 1 697 ? 8.760 -34.337 -7.256 1.00 91.56 697 ILE A CA 1
ATOM 5302 C C . ILE A 1 697 ? 7.253 -34.569 -7.066 1.00 91.56 697 ILE A C 1
ATOM 5304 O O . ILE A 1 697 ? 6.826 -35.716 -6.955 1.00 91.56 697 ILE A O 1
ATOM 5308 N N . LEU A 1 698 ? 6.432 -33.514 -7.092 1.00 90.31 698 LEU A N 1
ATOM 5309 C CA . LEU A 1 698 ? 4.972 -33.645 -6.974 1.00 90.31 698 LEU A CA 1
ATOM 5310 C C . LEU A 1 698 ? 4.339 -34.408 -8.154 1.00 90.31 698 LEU A C 1
ATOM 5312 O O . LEU A 1 698 ? 3.355 -35.125 -7.956 1.00 90.31 698 LEU A O 1
ATOM 5316 N N . HIS A 1 699 ? 4.903 -34.286 -9.362 1.00 90.69 699 HIS A N 1
ATOM 5317 C CA . HIS A 1 699 ? 4.474 -35.079 -10.522 1.00 90.69 699 HIS A CA 1
ATOM 5318 C C . HIS A 1 699 ? 4.856 -36.547 -10.371 1.00 90.69 699 HIS A C 1
ATOM 5320 O O . HIS A 1 699 ? 4.012 -37.419 -10.578 1.00 90.69 699 HIS A O 1
ATOM 5326 N N . LEU A 1 700 ? 6.086 -36.820 -9.929 1.00 89.19 700 LEU A N 1
ATOM 5327 C CA . LEU A 1 700 ? 6.562 -38.181 -9.675 1.00 89.19 700 LEU A CA 1
ATOM 5328 C C . LEU A 1 700 ? 5.759 -38.889 -8.574 1.00 89.19 700 LEU A C 1
ATOM 5330 O O . LEU A 1 700 ? 5.485 -40.083 -8.675 1.00 89.19 700 LEU A O 1
ATOM 5334 N N . GLU A 1 701 ? 5.346 -38.164 -7.532 1.00 90.81 701 GLU A N 1
ATOM 5335 C CA . GLU A 1 701 ? 4.486 -38.694 -6.464 1.00 90.81 701 GLU A CA 1
ATOM 5336 C C . GLU A 1 701 ? 3.008 -38.818 -6.874 1.00 90.81 701 GLU A C 1
ATOM 5338 O O . GLU A 1 701 ? 2.205 -39.400 -6.141 1.00 90.81 701 GLU A O 1
ATOM 5343 N N . GLY A 1 702 ? 2.626 -38.272 -8.032 1.00 87.81 702 GLY A N 1
ATOM 5344 C CA . GLY A 1 702 ? 1.251 -38.260 -8.526 1.00 87.81 702 GLY A CA 1
ATOM 5345 C C . GLY A 1 702 ? 0.307 -37.341 -7.745 1.00 87.81 702 GLY A C 1
ATOM 5346 O O . GLY A 1 702 ? -0.912 -37.439 -7.898 1.00 87.81 702 GLY A O 1
ATOM 5347 N N . THR A 1 703 ? 0.841 -36.450 -6.907 1.00 86.44 703 THR A N 1
ATOM 5348 C CA . THR A 1 703 ? 0.057 -35.483 -6.123 1.00 86.44 703 THR A CA 1
ATOM 5349 C C . THR A 1 703 ? -0.316 -34.243 -6.940 1.00 86.44 703 THR A C 1
ATOM 5351 O O . THR A 1 703 ? -1.298 -33.571 -6.622 1.00 86.44 703 THR A O 1
ATOM 5354 N N . PHE A 1 704 ? 0.405 -33.973 -8.033 1.00 82.38 704 PHE A N 1
ATOM 5355 C CA . PHE A 1 704 ? 0.109 -32.917 -9.000 1.00 82.38 704 PHE A CA 1
ATOM 5356 C C . PHE A 1 704 ? 0.376 -33.416 -10.429 1.00 82.38 704 PHE A C 1
ATOM 5358 O O . PHE A 1 704 ? 1.485 -33.819 -10.733 1.00 82.38 704 PHE A O 1
ATOM 5365 N N . LEU A 1 705 ? -0.631 -33.413 -11.312 1.00 84.38 705 LEU A N 1
ATOM 5366 C CA . LEU A 1 705 ? -0.577 -34.088 -12.628 1.00 84.38 705 LEU A CA 1
ATOM 5367 C C . LEU A 1 705 ? -0.880 -33.144 -13.801 1.00 84.38 705 LEU A C 1
ATOM 5369 O O . LEU A 1 705 ? -1.565 -33.510 -14.756 1.00 84.38 705 LEU A O 1
ATOM 5373 N N . ARG A 1 706 ? -0.451 -31.883 -13.700 1.00 81.81 706 ARG A N 1
ATOM 5374 C CA . ARG A 1 706 ? -0.743 -30.882 -14.737 1.00 81.81 706 ARG A CA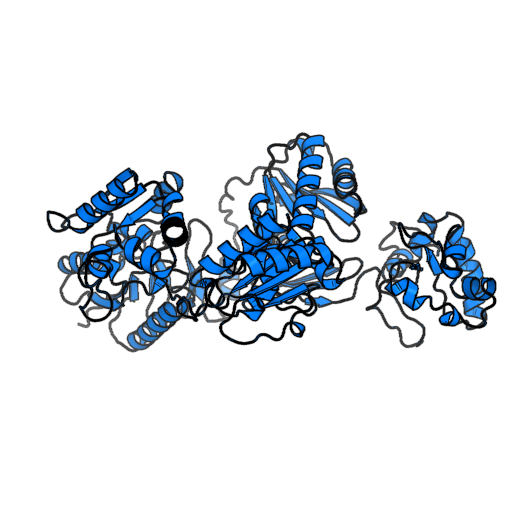 1
ATOM 5375 C C . ARG A 1 706 ? 0.167 -31.022 -15.957 1.00 81.81 706 ARG A C 1
ATOM 5377 O O . ARG A 1 706 ? -0.274 -30.719 -17.063 1.00 81.81 706 ARG A O 1
ATOM 5384 N N . PHE A 1 707 ? 1.416 -31.415 -15.740 1.00 86.31 707 PHE A N 1
ATOM 5385 C CA . PHE A 1 707 ? 2.441 -31.557 -16.767 1.00 86.31 707 PHE A CA 1
ATOM 5386 C C . PHE A 1 707 ? 2.896 -33.014 -16.888 1.00 86.31 707 PHE A C 1
ATOM 5388 O O . PHE A 1 707 ? 2.350 -33.900 -16.229 1.00 86.31 707 PHE A O 1
ATOM 5395 N N . ASP A 1 708 ? 3.865 -33.253 -17.767 1.00 82.81 708 ASP A N 1
ATOM 5396 C CA . ASP A 1 708 ? 4.361 -34.587 -18.084 1.00 82.81 708 ASP A CA 1
ATOM 5397 C C . ASP A 1 708 ? 5.271 -35.114 -16.957 1.00 82.81 708 ASP A C 1
ATOM 5399 O O . ASP A 1 708 ? 6.278 -34.471 -16.665 1.00 82.81 708 ASP A O 1
ATOM 5403 N N . PRO A 1 709 ? 4.932 -36.234 -16.291 1.00 80.94 709 PRO A N 1
ATOM 5404 C CA . PRO A 1 709 ? 5.747 -36.802 -15.221 1.00 80.94 709 PRO A CA 1
ATOM 5405 C C . PRO A 1 709 ? 6.911 -37.683 -15.715 1.00 80.94 709 PRO A C 1
ATOM 5407 O O . PRO A 1 709 ? 7.653 -38.178 -14.870 1.00 80.94 709 PRO A O 1
ATOM 5410 N N . GLU A 1 710 ? 7.032 -37.968 -17.021 1.00 78.12 710 GLU A N 1
ATOM 5411 C CA . GLU A 1 710 ? 8.073 -38.871 -17.547 1.00 78.12 710 GLU A CA 1
ATOM 5412 C C . GLU A 1 710 ? 9.524 -38.339 -17.502 1.00 78.12 710 GLU A C 1
ATOM 5414 O O . GLU A 1 710 ? 10.402 -39.145 -17.173 1.00 78.12 710 GLU A O 1
ATOM 5419 N N . PRO A 1 711 ? 9.824 -37.063 -17.837 1.00 72.12 711 PRO A N 1
ATOM 5420 C CA . PRO A 1 711 ? 11.164 -36.489 -17.668 1.00 72.12 711 PRO A CA 1
ATOM 5421 C C . PRO A 1 711 ? 11.599 -36.412 -16.200 1.00 72.12 711 PRO A C 1
ATOM 5423 O O . PRO A 1 711 ? 12.795 -36.694 -15.935 1.00 72.12 711 PRO A O 1
#

Secondary structure (DSSP, 8-state):
----EEEEEEEGGGHHHHHHHHHTSPTTSEEEEEEPTTGGGSHHHHHHHHHHHHHHHHTSTTEEEEEEE--SGGGTTTT-B--SS-EEEESSSSHHHHHTTSHHHHHHHHHH-TTEEEEEHHHHIIIIIS--TTTS--TT--SSSS-SHHHHHHHH-HHHHHHHHHHHTGGGGG--EEEEEEPTT--SS-HHHHHHHHHHHHHTPEEEEEEP-THHHHHHHHT-TTSTTEEEE-TTEEEEE--GGG-EEEEES-TTSHHHHHHHH-S------S---SEEEEEEE-SSEEEEEEEETTTTEEEEEEEEE--TT-HHHHHHHHHTTS-HHHHTTEEEEEEEESHHHHHHHT--S--EEEEEE-SS---GGGS-SSEEEE-S-EE-TTS-EEE---HHHHHHHHHHHHHTT--EEEEEETTTTT--HHHHHHHHHHHHHH--EEEEGGGT---S-HHHHHHHHHHHHHHHHHHHHHHHHHHHHHHHTT-TTPEEEEEPTTS-EEEHHHHHH-GGGGTTHHHHHHHHHHHHHH--SSEEEEEE-SS-EEEEEEETTEEPEETT--EETTEE-SS-EE-EEEES--TTEEEE-TTTTS-EEEEEE-EEGGGGGGT-TTHHHHHHHHHHHHHHTT-S---EEEEPTT---TT-HHHHTTSS--EEHHHHHHHTT-SSGGGG-HHHHHHTTSEEEEE-BHHHHHHHTTS--SS-S--

Sequence (711 aa):
MVTDRIVVLACGVLEWNIRELAKELPPGSLQIEILPAQLHQNPSRLRELLQDRIDELAGEPGIRGIVLGYGVCGRGTMELAARNVPLVLPRTQDCIGISLGSHYRYAEEFANWPGTRYMTHGWYQKTVENSPREQYHTDRNRSLFGRDYEALAERYGDDNADFICRFRDSWKRNYQRAAYIRFAGEPQPAPGEGATHSMASSLDWEHQVLDGDDSLLRAMVTGNWSDYRILVVPPGHHSVSAPGEEVMSFASGVETHLDQILGRYRRPHELPEPERAGIGLGIDTGGTYTDAVVYDFGTNEVLASAKSPTIHSNLLRGIRGAMEQLPRELLSRVARVGLSTTLATNAFVERKGRPVALLLMSPFAVNEEDYPFRFVRHVAGALTMEGTERESVCLDEIEVVARQAAAAGCEAIAVSGFGGVVDPAHELLVARTALAASGLHAVCGHELTSRLNFKERATTAAMNAKLVPMIESLIESVEQALAEFGLVEARIMMVKGDGSQMLAAAAKATPVETVLSGPAASVVGAARLTGCQDAVVADMGGTTLDVAVLRHGLPIMREEGARIGDFATSVAAMAVQTIGLGGDSEIDLSGWPKVKIGPRRVAPLCRLAELGPDLPDRFAEEAADAISRASASVDMVGLGEGVEPAGNRVLTQLVERPLLLGSLARRMNRAQPDHLNWRELESEGRLVRYGLTLTDILHLEGTFLRFDPEP

Foldseek 3Di:
DQAQAEEEEAELLCVVVLVVLVVVDDPPNYHYDYDYHPCLVPLCVLLVVQLVVLVVCLPDPRHQAYEYRWECSVVSQFQRAFAQHKYKYFLARTNVCLFQVHNVSVVVVCVVFVQEAEDELSNCCRPPNPDPPPPDDDPDDPPVHDDPQVVCCVVPNNVVSVVVVCQVCVSLVSHAEYEYADEPPADPPRVRLVVSVVSCVVSVHHYYYHHTDNPNVSCRNVVVQVDLRMEIAHHQKTKHADDDRSRIYIDHNDDPCCVVVVVVPPDDDPPPPPPQAFWEWEWEQEPFKIKIWIAGPNVRDTPDIFIFTQDLVANLVRRLNRVVPDDLVSLVGHQAYEYAYQPLLCCQQLVHFFAEEFEEAAPDDDDQVVAPGLHYDDFWWAADLQRHTPTDGDLVRLLVSLQVCVVSRGQAYEYFYLNCLNPVVRQVSSQVSSCVNNVHHYFYLNVADSDNPRVQSSNQRRSQRRCLVVLVSNVVSVCVSCVVSVNNNYWYWYAFQQLDTDGSVVCNRRVSRSNNRVVSVQLLSCLSSVVDQWDWRWDAAQFKIKIWTHHGSHTAKDCQQDDRNPGGHNHIHGPIDIDRAHQQWFFQCLPPVDTDTDNDGAAEPLCQCVQPVCRLVVLVVVVVVCVVVPVRDSKKKAFFPPADCPPQPLNVVRVVHIDGLVVSCVVVVHPHSVVSVVVVCVSVRGMGMYHHGNNLVCCCVVVDPPGHNRD